Protein AF-0000000084723928 (afdb_homodimer)

Nearest PDB structures (foldseek):
  3dde-assembly1_A  TM=8.587E-01  e=1.104E-07  Shewanella denitrificans OS217
  8va9-assembly1_A  TM=8.381E-01  e=2.617E-06  Chlamydia trachomatis
  9fvs-assembly1_A  TM=7.892E-01  e=8.075E-05  Corynebacterium diphtheriae
  7twa-assembly2_B  TM=6.855E-01  e=6.555E-03  Streptantibioticus cattleyicolor
  7twa-assembly1_A  TM=6.419E-01  e=5.035E-03  Streptantibioticus cattleyicolor

Radius of gyration: 23.44 Å; Cα contacts (8 Å, |Δi|>4): 641; chains: 2; bounding box: 52×69×74 Å

Structure (mmCIF, N/CA/C/O backbone):
data_AF-0000000084723928-model_v1
#
loop_
_entity.id
_entity.type
_entity.pdbx_description
1 polymer 'Long-chain acyl-CoA synthetase'
#
loop_
_atom_site.group_PDB
_atom_site.id
_atom_site.type_symbol
_atom_site.label_atom_id
_atom_site.label_alt_id
_atom_site.label_comp_id
_atom_site.label_asym_id
_atom_site.label_entity_id
_atom_site.label_seq_id
_atom_site.pdbx_PDB_ins_code
_atom_site.Cartn_x
_atom_site.Cartn_y
_atom_site.Cartn_z
_atom_site.occupancy
_atom_site.B_iso_or_equiv
_atom_site.auth_seq_id
_atom_site.auth_comp_id
_atom_site.auth_asym_id
_atom_site.auth_atom_id
_atom_site.pdbx_PDB_model_num
ATOM 1 N N . MET A 1 1 ? -5.152 -26.438 43.125 1 23.28 1 MET A N 1
ATOM 2 C CA . MET A 1 1 ? -4.367 -26.156 41.938 1 23.28 1 MET A CA 1
ATOM 3 C C . MET A 1 1 ? -5.008 -25.047 41.094 1 23.28 1 MET A C 1
ATOM 5 O O . MET A 1 1 ? -6.043 -25.266 40.469 1 23.28 1 MET A O 1
ATOM 9 N N . HIS A 1 2 ? -4.965 -23.75 41.531 1 28.25 2 HIS A N 1
ATOM 10 C CA . HIS A 1 2 ? -5.477 -22.531 40.906 1 28.25 2 HIS A CA 1
ATOM 11 C C . HIS A 1 2 ? -4.809 -22.297 39.531 1 28.25 2 HIS A C 1
ATOM 13 O O . HIS A 1 2 ? -3.598 -22.062 39.469 1 28.25 2 HIS A O 1
ATOM 19 N N . THR A 1 3 ? -5.262 -22.984 38.469 1 28.08 3 THR A N 1
ATOM 20 C CA . THR A 1 3 ? -4.82 -22.75 37.125 1 28.08 3 THR A CA 1
ATOM 21 C C . THR A 1 3 ? -4.875 -21.266 36.781 1 28.08 3 THR A C 1
ATOM 23 O O . THR A 1 3 ? -5.938 -20.641 36.875 1 28.08 3 THR A O 1
ATOM 26 N N . GLN A 1 4 ? -3.865 -20.484 37.125 1 27.03 4 GLN A N 1
ATOM 27 C CA . GLN A 1 4 ? -3.693 -19.109 36.656 1 27.03 4 GLN A CA 1
ATOM 28 C C . GLN A 1 4 ? -3.908 -19 35.156 1 27.03 4 GLN A C 1
ATOM 30 O O . GLN A 1 4 ? -3.105 -19.5 34.375 1 27.03 4 GLN A O 1
ATOM 35 N N . ASN A 1 5 ? -5.105 -19.203 34.719 1 30.7 5 ASN A N 1
ATOM 36 C CA . ASN A 1 5 ? -5.438 -18.844 33.344 1 30.7 5 ASN A CA 1
ATOM 37 C C . ASN A 1 5 ? -4.852 -17.484 32.969 1 30.7 5 ASN A C 1
ATOM 39 O O . ASN A 1 5 ? -5.297 -16.453 33.5 1 30.7 5 ASN A O 1
ATOM 43 N N . GLY A 1 6 ? -3.566 -17.281 33.125 1 30.91 6 GLY A N 1
ATOM 44 C CA . GLY A 1 6 ? -2.986 -16.047 32.594 1 30.91 6 GLY A CA 1
ATOM 45 C C . GLY A 1 6 ? -3.594 -15.609 31.281 1 30.91 6 GLY A C 1
ATOM 46 O O . GLY A 1 6 ? -3.377 -16.25 30.25 1 30.91 6 GLY A O 1
ATOM 47 N N . THR A 1 7 ? -4.777 -15.141 31.281 1 32.22 7 THR A N 1
ATOM 48 C CA . THR A 1 7 ? -5.363 -14.5 30.109 1 32.22 7 THR A CA 1
ATOM 49 C C . THR A 1 7 ? -4.359 -13.57 29.438 1 32.22 7 THR A C 1
ATOM 51 O O . THR A 1 7 ? -3.938 -12.57 30.031 1 32.22 7 THR A O 1
ATOM 54 N N . GLN A 1 8 ? -3.275 -13.93 28.984 1 34.19 8 GLN A N 1
ATOM 55 C CA . GLN A 1 8 ? -2.48 -13.07 28.109 1 34.19 8 GLN A CA 1
ATOM 56 C C . GLN A 1 8 ? -3.367 -12.109 27.328 1 34.19 8 GLN A C 1
ATOM 58 O O . GLN A 1 8 ? -4.172 -12.531 26.5 1 34.19 8 GLN A O 1
ATOM 63 N N . SER A 1 9 ? -3.9 -11.156 27.797 1 38.66 9 SER A N 1
ATOM 64 C CA . SER A 1 9 ? -4.863 -10.156 27.344 1 38.66 9 SER A CA 1
ATOM 65 C C . SER A 1 9 ? -4.496 -9.625 25.953 1 38.66 9 SER A C 1
ATOM 67 O O . SER A 1 9 ? -3.42 -9.055 25.781 1 38.66 9 SER A O 1
ATOM 69 N N . ARG A 1 10 ? -4.574 -10.352 24.891 1 48.06 10 ARG A N 1
ATOM 70 C CA . ARG A 1 10 ? -4.496 -9.867 23.516 1 48.06 10 ARG A CA 1
ATOM 71 C C . ARG A 1 10 ? -4.828 -8.383 23.422 1 48.06 10 ARG A C 1
ATOM 73 O O . ARG A 1 10 ? -5.852 -7.941 23.953 1 48.06 10 ARG A O 1
ATOM 80 N N . MET A 1 11 ? -3.818 -7.523 23.281 1 60.09 11 MET A N 1
ATOM 81 C CA . MET A 1 11 ? -4.012 -6.082 23.172 1 60.09 11 MET A CA 1
ATOM 82 C C . MET A 1 11 ? -5.328 -5.766 22.469 1 60.09 11 MET A C 1
ATOM 84 O O . MET A 1 11 ? -5.688 -6.422 21.484 1 60.09 11 MET A O 1
ATOM 88 N N . ASP A 1 12 ? -6.195 -5.012 23.062 1 87.06 12 ASP A N 1
ATOM 89 C CA . ASP A 1 12 ? -7.352 -4.301 22.516 1 87.06 12 ASP A CA 1
ATOM 90 C C . ASP A 1 12 ? -7.023 -3.652 21.188 1 87.06 12 ASP A C 1
ATOM 92 O O . ASP A 1 12 ? -6.004 -2.973 21.047 1 87.06 12 ASP A O 1
ATOM 96 N N . TRP A 1 13 ? -7.609 -4.199 20.109 1 94.25 13 TRP A N 1
ATOM 97 C CA . TRP A 1 13 ? -7.297 -3.736 18.766 1 94.25 13 TRP A CA 1
ATOM 98 C C . TRP A 1 13 ? -7.355 -2.215 18.688 1 94.25 13 TRP A C 1
ATOM 100 O O . TRP A 1 13 ? -6.605 -1.597 17.922 1 94.25 13 TRP A O 1
ATOM 110 N N . MET A 1 14 ? -8.109 -1.539 19.531 1 95.56 14 MET A N 1
ATOM 111 C CA . MET A 1 14 ? -8.164 -0.08 19.578 1 95.56 14 MET A CA 1
ATOM 112 C C . MET A 1 14 ? -6.871 0.497 20.141 1 95.56 14 MET A C 1
ATOM 114 O O . MET A 1 14 ? -6.426 1.563 19.703 1 95.56 14 MET A O 1
ATOM 118 N N . GLU A 1 15 ? -6.348 -0.187 21.094 1 96.44 15 GLU A N 1
ATOM 119 C CA . GLU A 1 15 ? -5.062 0.253 21.625 1 96.44 15 GLU A CA 1
ATOM 120 C C . GLU A 1 15 ? -3.973 0.186 20.562 1 96.44 15 GLU A C 1
ATOM 122 O O . GLU A 1 15 ? -3.107 1.062 20.484 1 96.44 15 GLU A O 1
ATOM 127 N N . THR A 1 16 ? -4.012 -0.882 19.797 1 96.81 16 THR A N 1
ATOM 128 C CA . THR A 1 16 ? -3.057 -1.017 18.703 1 96.81 16 THR A CA 1
ATOM 129 C C . THR A 1 16 ? -3.252 0.094 17.672 1 96.81 16 THR A C 1
ATOM 131 O O . THR A 1 16 ? -2.277 0.651 17.172 1 96.81 16 THR A O 1
ATOM 134 N N . LEU A 1 17 ? -4.477 0.4 17.359 1 97.56 17 LEU A N 1
ATOM 135 C CA . LEU A 1 17 ? -4.777 1.474 16.422 1 97.56 17 LEU A CA 1
ATOM 136 C C . LEU A 1 17 ? -4.273 2.814 16.953 1 97.56 17 LEU A C 1
ATOM 138 O O . LEU A 1 17 ? -3.65 3.58 16.203 1 97.56 17 LEU A O 1
ATOM 142 N N . GLU A 1 18 ? -4.543 3.084 18.203 1 96.88 18 GLU A N 1
ATOM 143 C CA . GLU A 1 18 ? -4.059 4.312 18.812 1 96.88 18 GLU A CA 1
ATOM 144 C C . GLU A 1 18 ? -2.535 4.371 18.812 1 96.88 18 GLU A C 1
ATOM 146 O O . GLU A 1 18 ? -1.95 5.441 18.625 1 96.88 18 GLU A O 1
ATOM 151 N N . HIS A 1 19 ? -1.938 3.26 19.031 1 97.56 19 HIS A N 1
ATOM 152 C CA . HIS A 1 19 ? -0.482 3.178 18.984 1 97.56 19 HIS A CA 1
ATOM 153 C C . HIS A 1 19 ? 0.034 3.559 17.594 1 97.56 19 HIS A C 1
ATOM 155 O O . HIS A 1 19 ? 1.042 4.258 17.469 1 97.56 19 HIS A O 1
ATOM 161 N N . GLU A 1 20 ? -0.611 3.104 16.531 1 98 20 GLU A N 1
ATOM 162 C CA . GLU A 1 20 ? -0.21 3.486 15.172 1 98 20 GLU A CA 1
ATOM 163 C C . GLU A 1 20 ? -0.28 5 14.984 1 98 20 GLU A C 1
ATOM 165 O O . GLU A 1 20 ? 0.618 5.598 14.391 1 98 20 GLU A O 1
ATOM 170 N N . ALA A 1 21 ? -1.311 5.629 15.508 1 97.88 21 ALA A N 1
ATOM 171 C CA . ALA A 1 21 ? -1.493 7.07 15.383 1 97.88 21 ALA A CA 1
ATOM 172 C C . ALA A 1 21 ? -0.419 7.832 16.156 1 97.88 21 ALA A C 1
ATOM 174 O O . ALA A 1 21 ? 0.193 8.766 15.633 1 97.88 21 ALA A O 1
ATOM 175 N N . ARG A 1 22 ? -0.174 7.398 17.375 1 98.12 22 ARG A N 1
ATOM 176 C CA . ARG A 1 22 ? 0.856 8.031 18.188 1 98.12 22 ARG A CA 1
ATOM 177 C C . ARG A 1 22 ? 2.234 7.867 17.562 1 98.12 22 ARG A C 1
ATOM 179 O O . ARG A 1 22 ? 3.045 8.797 17.578 1 98.12 22 ARG A O 1
ATOM 186 N N . THR A 1 23 ? 2.459 6.711 17.031 1 98.25 23 THR A N 1
ATOM 187 C CA . THR A 1 23 ? 3.746 6.426 16.406 1 98.25 23 THR A CA 1
ATOM 188 C C . THR A 1 23 ? 3.957 7.309 15.188 1 98.25 23 THR A C 1
ATOM 190 O O . THR A 1 23 ? 5.074 7.758 14.922 1 98.25 23 THR A O 1
ATOM 193 N N . LEU A 1 24 ? 2.928 7.559 14.398 1 98.44 24 LEU A N 1
ATOM 194 C CA . LEU A 1 24 ? 3.045 8.477 13.266 1 98.44 24 LEU A CA 1
ATOM 195 C C . LEU A 1 24 ? 3.52 9.852 13.734 1 98.44 24 LEU A C 1
ATOM 197 O O . LEU A 1 24 ? 4.453 10.422 13.164 1 98.44 24 LEU A O 1
ATOM 201 N N . VAL A 1 25 ? 2.879 10.359 14.773 1 98.12 25 VAL A N 1
ATOM 202 C CA . VAL A 1 25 ? 3.244 11.664 15.32 1 98.12 25 VAL A CA 1
ATOM 203 C C . VAL A 1 25 ? 4.703 11.648 15.766 1 98.12 25 VAL A C 1
ATOM 205 O O . VAL A 1 25 ? 5.473 12.547 15.414 1 98.12 25 VAL A O 1
ATOM 208 N N . GLU A 1 26 ? 5.102 10.602 16.438 1 98 26 GLU A N 1
ATOM 209 C CA . GLU A 1 26 ? 6.465 10.477 16.953 1 98 26 GLU A CA 1
ATOM 210 C C . GLU A 1 26 ? 7.477 10.391 15.812 1 98 26 GLU A C 1
ATOM 212 O O . GLU A 1 26 ? 8.539 11.016 15.867 1 98 26 GLU A O 1
ATOM 217 N N . ASP A 1 27 ? 7.168 9.617 14.82 1 97.06 27 ASP A N 1
ATOM 218 C CA . ASP A 1 27 ? 8.047 9.477 13.664 1 97.06 27 ASP A CA 1
ATOM 219 C C . ASP A 1 27 ? 8.234 10.82 12.953 1 97.06 27 ASP A C 1
ATOM 221 O O . ASP A 1 27 ? 9.344 11.148 12.531 1 97.06 27 ASP A O 1
ATOM 225 N N . LEU A 1 28 ? 7.195 11.578 12.797 1 97.75 28 LEU A N 1
ATOM 226 C CA . LEU A 1 28 ? 7.254 12.867 12.109 1 97.75 28 LEU A CA 1
ATOM 227 C C . LEU A 1 28 ? 8.031 13.891 12.938 1 97.75 28 LEU A C 1
ATOM 229 O O . LEU A 1 28 ? 8.719 14.742 12.383 1 97.75 28 LEU A O 1
ATOM 233 N N . GLU A 1 29 ? 7.984 13.797 14.227 1 97.25 29 GLU A N 1
ATOM 234 C CA . GLU A 1 29 ? 8.664 14.727 15.117 1 97.25 29 GLU A CA 1
ATOM 235 C C . GLU A 1 29 ? 10.18 14.594 15.016 1 97.25 29 GLU A C 1
ATOM 237 O O . GLU A 1 29 ? 10.914 15.539 15.297 1 97.25 29 GLU A O 1
ATOM 242 N N . VAL A 1 30 ? 10.625 13.422 14.578 1 95.5 30 VAL A N 1
ATOM 243 C CA . VAL A 1 30 ? 12.07 13.234 14.484 1 95.5 30 VAL A CA 1
ATOM 244 C C . VAL A 1 30 ? 12.5 13.234 13.023 1 95.5 30 VAL A C 1
ATOM 246 O O . VAL A 1 30 ? 13.688 13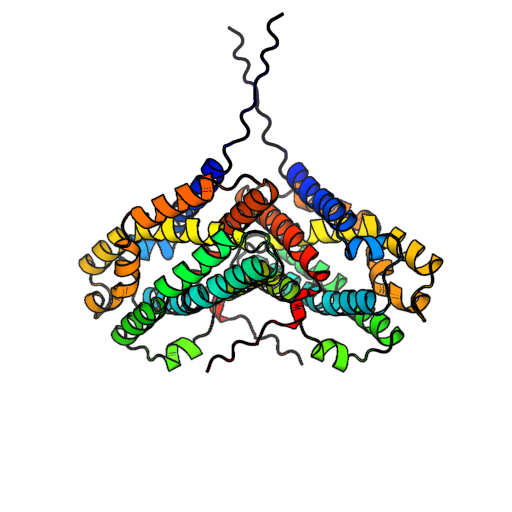.117 12.719 1 95.5 30 VAL A O 1
ATOM 249 N N . HIS A 1 31 ? 11.594 13.297 12.133 1 95.38 31 HIS A N 1
ATOM 250 C CA . HIS A 1 31 ? 11.914 13.383 10.711 1 95.38 31 HIS A CA 1
ATOM 251 C C . HIS A 1 31 ? 12.562 14.719 10.359 1 95.38 31 HIS A C 1
ATOM 253 O O . HIS A 1 31 ? 12.047 15.773 10.75 1 95.38 31 HIS A O 1
ATOM 259 N N . PRO A 1 32 ? 13.594 14.742 9.602 1 93.25 32 PRO A N 1
ATOM 260 C CA . PRO A 1 32 ? 14.391 15.953 9.406 1 93.25 32 PRO A CA 1
ATOM 261 C C . PRO A 1 32 ? 13.594 17.094 8.781 1 93.25 32 PRO A C 1
ATOM 263 O O . PRO A 1 32 ? 13.773 18.266 9.156 1 93.25 32 PRO A O 1
ATOM 266 N N . THR A 1 33 ? 12.688 16.844 7.93 1 94.12 33 THR A N 1
ATOM 267 C CA . THR A 1 33 ? 11.93 17.891 7.254 1 94.12 33 THR A CA 1
ATOM 268 C C . THR A 1 33 ? 10.594 18.109 7.941 1 94.12 33 THR A C 1
ATOM 270 O O . THR A 1 33 ? 10.188 19.266 8.164 1 94.12 33 THR A O 1
ATOM 273 N N . ALA A 1 34 ? 9.969 17.047 8.391 1 96.62 34 ALA A N 1
ATOM 274 C CA . ALA A 1 34 ? 8.641 17.156 8.984 1 96.62 34 ALA A CA 1
ATOM 275 C C . ALA A 1 34 ? 8.695 17.922 10.305 1 96.62 34 ALA A C 1
ATOM 277 O O . ALA A 1 34 ? 7.789 18.688 10.625 1 96.62 34 ALA A O 1
ATOM 278 N N . ARG A 1 35 ? 9.75 17.672 10.992 1 97.12 35 ARG A N 1
ATOM 279 C CA . ARG A 1 35 ? 9.875 18.328 12.297 1 97.12 35 ARG A CA 1
ATOM 280 C C . ARG A 1 35 ? 9.891 19.844 12.141 1 97.12 35 ARG A C 1
ATOM 282 O O . ARG A 1 35 ? 9.398 20.562 13.008 1 97.12 35 ARG A O 1
ATOM 289 N N . ARG A 1 36 ? 10.391 20.375 11 1 97.44 36 ARG A N 1
ATOM 290 C CA . ARG A 1 36 ? 10.477 21.812 10.75 1 97.44 36 ARG A CA 1
ATOM 291 C C . ARG A 1 36 ? 9.094 22.406 10.492 1 97.44 36 ARG A C 1
ATOM 293 O O . ARG A 1 36 ? 8.852 23.578 10.781 1 97.44 36 ARG A O 1
ATOM 300 N N . LEU A 1 37 ? 8.219 21.578 9.961 1 97.56 37 LEU A N 1
ATOM 301 C CA . LEU A 1 37 ? 6.832 22.016 9.859 1 97.56 37 LEU A CA 1
ATOM 302 C C . LEU A 1 37 ? 6.211 22.188 11.242 1 97.56 37 LEU A C 1
ATOM 304 O O . LEU A 1 37 ? 5.543 23.188 11.5 1 97.56 37 LEU A O 1
ATOM 308 N N . PHE A 1 38 ? 6.52 21.312 12.156 1 96.94 38 PHE A N 1
ATOM 309 C CA . PHE A 1 38 ? 5.93 21.312 13.492 1 96.94 38 PHE A CA 1
ATOM 310 C C . PHE A 1 38 ? 6.508 22.438 14.344 1 96.94 38 PHE A C 1
ATOM 312 O O . PHE A 1 38 ? 5.793 23.047 15.133 1 96.94 38 PHE A O 1
ATOM 319 N N . ASP A 1 39 ? 7.711 22.672 14.086 1 96.81 39 ASP A N 1
ATOM 320 C CA . ASP A 1 39 ? 8.32 23.672 14.969 1 96.81 39 ASP A CA 1
ATOM 321 C C . ASP A 1 39 ? 8.352 25.047 14.312 1 96.81 39 ASP A C 1
ATOM 323 O O . ASP A 1 39 ? 8.906 26 14.883 1 96.81 39 ASP A O 1
ATOM 327 N N . GLY A 1 40 ? 7.82 25.156 13.102 1 97.5 40 GLY A N 1
ATOM 328 C CA . GLY A 1 40 ? 7.625 26.438 12.469 1 97.5 40 GLY A CA 1
ATOM 329 C C . GLY A 1 40 ? 8.852 26.922 11.711 1 97.5 40 GLY A C 1
ATOM 330 O O . GLY A 1 40 ? 8.859 28.031 11.18 1 97.5 40 GLY A O 1
ATOM 331 N N . SER A 1 41 ? 9.898 26.125 11.609 1 97.88 41 SER A N 1
ATOM 332 C CA . SER A 1 41 ? 11.148 26.562 11 1 97.88 41 SER A CA 1
ATOM 333 C C . SER A 1 41 ? 11.234 26.109 9.539 1 97.88 41 SER A C 1
ATOM 335 O O . SER A 1 41 ? 12.258 26.312 8.883 1 97.88 41 SER A O 1
ATOM 337 N N . ILE A 1 42 ? 10.219 25.469 8.992 1 97.69 42 ILE A N 1
ATOM 338 C CA . ILE A 1 42 ? 10.234 24.969 7.625 1 97.69 42 ILE A CA 1
ATOM 339 C C . ILE A 1 42 ? 10.398 26.141 6.652 1 97.69 42 ILE A C 1
ATOM 341 O O . ILE A 1 42 ? 9.836 27.219 6.859 1 97.69 42 ILE A O 1
ATOM 345 N N . ASP A 1 43 ? 11.219 25.953 5.59 1 96.94 43 ASP A N 1
ATOM 346 C CA . ASP A 1 43 ? 11.422 27 4.594 1 96.94 43 ASP A CA 1
ATOM 347 C C . ASP A 1 43 ? 10.281 27.016 3.576 1 96.94 43 ASP A C 1
ATOM 349 O O . ASP A 1 43 ? 9.484 26.062 3.514 1 96.94 43 ASP A O 1
ATOM 353 N N . ALA A 1 44 ? 10.195 28.031 2.785 1 97.5 44 ALA A N 1
ATOM 354 C CA . ALA A 1 44 ? 9.086 28.25 1.861 1 97.5 44 ALA A CA 1
ATOM 355 C C . ALA A 1 44 ? 8.992 27.141 0.832 1 97.5 44 ALA A C 1
ATOM 357 O O . ALA A 1 44 ? 7.891 26.672 0.513 1 97.5 44 ALA A O 1
ATOM 358 N N . ALA A 1 45 ? 10.078 26.703 0.323 1 96.25 45 ALA A N 1
ATOM 359 C CA . ALA A 1 45 ? 10.086 25.672 -0.72 1 96.25 45 ALA A CA 1
ATOM 360 C C . ALA A 1 45 ? 9.555 24.344 -0.188 1 96.25 45 ALA A C 1
ATOM 362 O O . ALA A 1 45 ? 8.727 23.703 -0.829 1 96.25 45 ALA A O 1
ATOM 363 N N . SER A 1 46 ? 10.031 23.953 0.978 1 96.62 46 SER A N 1
ATOM 364 C CA . SER A 1 46 ? 9.594 22.703 1.58 1 96.62 46 SER A CA 1
ATOM 365 C C . SER A 1 46 ? 8.125 22.75 1.978 1 96.62 46 SER A C 1
ATOM 367 O O . SER A 1 46 ? 7.398 21.766 1.83 1 96.62 46 SER A O 1
ATOM 369 N N . TYR A 1 47 ? 7.684 23.906 2.518 1 97.94 47 TYR A N 1
ATOM 370 C CA . TYR A 1 47 ? 6.285 24.078 2.893 1 97.94 47 TYR A CA 1
ATOM 371 C C . TYR A 1 47 ? 5.379 23.969 1.672 1 97.94 47 TYR A C 1
ATOM 373 O O . TYR A 1 47 ? 4.352 23.281 1.711 1 97.94 47 TYR A O 1
ATOM 381 N N . THR A 1 48 ? 5.828 24.609 0.606 1 97.75 48 THR A N 1
ATOM 382 C CA . THR A 1 48 ? 5.066 24.562 -0.637 1 97.75 48 THR A CA 1
ATOM 383 C C . THR A 1 48 ? 4.992 23.141 -1.167 1 97.75 48 THR A C 1
ATOM 385 O O . THR A 1 48 ? 3.928 22.672 -1.583 1 97.75 48 THR A O 1
ATOM 388 N N . ARG A 1 49 ? 6.043 22.406 -1.139 1 96.94 49 ARG A N 1
ATOM 389 C CA . ARG A 1 49 ? 6.055 21.016 -1.586 1 96.94 49 ARG A CA 1
ATOM 390 C C . ARG A 1 49 ? 5.094 20.172 -0.76 1 96.94 49 ARG A C 1
ATOM 392 O O . ARG A 1 49 ? 4.383 19.328 -1.304 1 96.94 49 ARG A O 1
ATOM 399 N N . TYR A 1 50 ? 5.113 20.422 0.539 1 97.81 50 TYR A N 1
ATOM 400 C CA . TYR A 1 50 ? 4.188 19.703 1.411 1 97.81 50 TYR A CA 1
ATOM 401 C C . TYR A 1 50 ? 2.742 19.984 1.012 1 97.81 50 TYR A C 1
ATOM 403 O O . TYR A 1 50 ? 1.943 19.062 0.866 1 97.81 50 TYR A O 1
ATOM 411 N N . LEU A 1 51 ? 2.418 21.219 0.82 1 98.31 51 LEU A N 1
ATOM 412 C CA . LEU A 1 51 ? 1.051 21.594 0.475 1 98.31 51 LEU A CA 1
ATOM 413 C C . LEU A 1 51 ? 0.648 21 -0.869 1 98.31 51 LEU A C 1
ATOM 415 O O . LEU A 1 51 ? -0.491 20.547 -1.042 1 98.31 51 LEU A O 1
ATOM 419 N N . VAL A 1 52 ? 1.563 21.016 -1.822 1 98.25 52 VAL A N 1
ATOM 420 C CA . VAL A 1 52 ? 1.286 20.453 -3.143 1 98.25 52 VAL A CA 1
ATOM 421 C C . VAL A 1 52 ? 0.953 18.969 -3.021 1 98.25 52 VAL A C 1
ATOM 423 O O . VAL A 1 52 ? -0.048 18.516 -3.572 1 98.25 52 VAL A O 1
ATOM 426 N N . GLN A 1 53 ? 1.743 18.234 -2.303 1 98.12 53 GLN A N 1
ATOM 427 C CA . GLN A 1 53 ? 1.503 16.797 -2.16 1 98.12 53 GLN A CA 1
ATOM 428 C C . GLN A 1 53 ? 0.255 16.531 -1.324 1 98.12 53 GLN A C 1
ATOM 430 O O . GLN A 1 53 ? -0.49 15.594 -1.597 1 98.12 53 GLN A O 1
ATOM 435 N N . ALA A 1 54 ? 0.019 17.391 -0.283 1 98.19 54 ALA A N 1
ATOM 436 C CA . ALA A 1 54 ? -1.216 17.281 0.489 1 98.19 54 ALA A CA 1
ATOM 437 C C . ALA A 1 54 ? -2.439 17.453 -0.406 1 98.19 54 ALA A C 1
ATOM 439 O O . ALA A 1 54 ? -3.418 16.719 -0.283 1 98.19 54 ALA A O 1
ATOM 440 N N . TYR A 1 55 ? -2.359 18.422 -1.312 1 98.38 55 TYR A N 1
ATOM 441 C CA . TYR A 1 55 ? -3.453 18.594 -2.262 1 98.38 55 TYR A CA 1
ATOM 442 C C . TYR A 1 55 ? -3.721 17.312 -3.033 1 98.38 55 TYR A C 1
ATOM 444 O O . TYR A 1 55 ? -4.871 16.891 -3.17 1 98.38 55 TYR A O 1
ATOM 452 N N . HIS A 1 56 ? -2.695 16.688 -3.488 1 98.12 56 HIS A N 1
ATOM 453 C CA . HIS A 1 56 ? -2.812 15.531 -4.383 1 98.12 56 HIS A CA 1
ATOM 454 C C . HIS A 1 56 ? -3.398 14.328 -3.656 1 98.12 56 HIS A C 1
ATOM 456 O O . HIS A 1 56 ? -4.102 13.516 -4.262 1 98.12 56 HIS A O 1
ATOM 462 N N . TYR A 1 57 ? -3.176 14.164 -2.363 1 97.81 57 TYR A N 1
ATOM 463 C CA . TYR A 1 57 ? -3.801 12.992 -1.752 1 97.81 57 TYR A CA 1
ATOM 464 C C . TYR A 1 57 ? -5.141 13.359 -1.121 1 97.81 57 TYR A C 1
ATOM 466 O O . TYR A 1 57 ? -6.07 12.555 -1.113 1 97.81 57 TYR A O 1
ATOM 474 N N . VAL A 1 58 ? -5.332 14.656 -0.639 1 98 58 VAL A N 1
ATOM 475 C CA . VAL A 1 58 ? -6.555 15.07 0.046 1 98 58 VAL A CA 1
ATOM 476 C C . VAL A 1 58 ? -7.719 15.07 -0.939 1 98 58 VAL A C 1
ATOM 478 O O . VAL A 1 58 ? -8.844 14.727 -0.578 1 98 58 VAL A O 1
ATOM 481 N N . ARG A 1 59 ? -7.484 15.383 -2.15 1 97.44 59 ARG A N 1
ATOM 482 C CA . ARG A 1 59 ? -8.562 15.484 -3.129 1 97.44 59 ARG A CA 1
ATOM 483 C C . ARG A 1 59 ? -9.203 14.117 -3.377 1 97.44 59 ARG A C 1
ATOM 485 O O . ARG A 1 59 ? -10.273 14.031 -3.99 1 97.44 59 ARG A O 1
ATOM 492 N N . TRP A 1 60 ? -8.578 13.094 -2.924 1 97.88 60 TRP A N 1
ATOM 493 C CA . TRP A 1 60 ? -9.102 11.742 -3.139 1 97.88 60 TRP A CA 1
ATOM 494 C C . TRP A 1 60 ? -10 11.312 -1.983 1 97.88 60 TRP A C 1
ATOM 496 O O . TRP A 1 60 ? -10.695 10.305 -2.076 1 97.88 60 TRP A O 1
ATOM 506 N N . THR A 1 61 ? -10.062 12.07 -0.864 1 97.31 61 THR A N 1
ATOM 507 C CA . THR A 1 61 ? -10.859 11.68 0.299 1 97.31 61 THR A CA 1
ATOM 508 C C . THR A 1 61 ? -12.32 11.477 -0.085 1 97.31 61 THR A C 1
ATOM 510 O O . THR A 1 61 ? -12.898 10.43 0.187 1 97.31 61 THR A O 1
ATOM 513 N N . THR A 1 62 ? -12.875 12.438 -0.769 1 97.31 62 THR A N 1
ATOM 514 C CA . THR A 1 62 ? -14.289 12.375 -1.128 1 97.31 62 THR A CA 1
ATOM 515 C C . THR A 1 62 ? -14.555 11.195 -2.064 1 97.31 62 THR A C 1
ATOM 517 O O . THR A 1 62 ? -15.398 10.352 -1.778 1 97.31 62 THR A O 1
ATOM 520 N N . PRO A 1 63 ? -13.828 11.031 -3.184 1 97.75 63 PRO A N 1
ATOM 521 C CA . PRO A 1 63 ? -14.062 9.883 -4.062 1 97.75 63 PRO A CA 1
ATOM 522 C C . PRO A 1 63 ? -13.898 8.547 -3.346 1 97.75 63 PRO A C 1
ATOM 524 O O . PRO A 1 63 ? -14.656 7.605 -3.6 1 97.75 63 PRO A O 1
ATOM 527 N N . LEU A 1 64 ? -12.938 8.406 -2.486 1 98.12 64 LEU A N 1
ATOM 528 C CA . LEU A 1 64 ? -12.68 7.148 -1.799 1 98.12 64 LEU A CA 1
ATOM 529 C C . LEU A 1 64 ? -13.82 6.809 -0.842 1 98.12 64 LEU A C 1
ATOM 531 O O . LEU A 1 64 ? -14.258 5.656 -0.772 1 98.12 64 LEU A O 1
ATOM 535 N N . LEU A 1 65 ? -14.281 7.824 -0.079 1 97.88 65 LEU A N 1
ATOM 536 C CA . LEU A 1 65 ? -15.422 7.625 0.812 1 97.88 65 LEU A CA 1
ATOM 537 C C . LEU A 1 65 ? -16.672 7.227 0.025 1 97.88 65 LEU A C 1
ATOM 539 O O . LEU A 1 65 ? -17.391 6.316 0.426 1 97.88 65 LEU A O 1
ATOM 543 N N . MET A 1 66 ? -16.859 7.891 -1.09 1 98.12 66 MET A N 1
ATOM 544 C CA . MET A 1 66 ? -18.031 7.598 -1.929 1 98.12 66 MET A CA 1
ATOM 545 C C . MET A 1 66 ? -17.953 6.184 -2.488 1 98.12 66 MET A C 1
ATOM 547 O O . MET A 1 66 ? -18.922 5.43 -2.418 1 98.12 66 MET A O 1
ATOM 551 N N . GLU A 1 67 ? -16.828 5.824 -3.023 1 97.25 67 GLU A N 1
ATOM 552 C CA . GLU A 1 67 ? -16.656 4.492 -3.596 1 97.25 67 GLU A CA 1
ATOM 553 C C . GLU A 1 67 ? -16.844 3.406 -2.541 1 97.25 67 GLU A C 1
ATOM 555 O O . GLU A 1 67 ? -17.531 2.414 -2.783 1 97.25 67 GLU A O 1
ATOM 560 N N . SER A 1 68 ? -16.234 3.562 -1.401 1 97.75 68 SER A N 1
ATOM 561 C CA . SER A 1 68 ? -16.359 2.6 -0.313 1 97.75 68 SER A CA 1
ATOM 562 C C . SER A 1 68 ? -17.812 2.486 0.167 1 97.75 68 SER A C 1
ATOM 564 O O . SER A 1 68 ? -18.328 1.381 0.333 1 97.75 68 SER A O 1
ATOM 566 N N . GLY A 1 69 ? -18.406 3.672 0.373 1 97.69 69 GLY A N 1
ATOM 567 C CA . GLY A 1 69 ? -19.781 3.684 0.846 1 97.69 69 GLY A CA 1
ATOM 568 C C . GLY A 1 69 ? -20.75 3.02 -0.115 1 97.69 69 GLY A C 1
ATOM 569 O O . GLY A 1 69 ? -21.578 2.205 0.294 1 97.69 69 GLY A O 1
ATOM 570 N N . GLU A 1 70 ? -20.625 3.361 -1.375 1 97.44 70 GLU A N 1
ATOM 571 C CA . GLU A 1 70 ? -21.5 2.793 -2.395 1 97.44 70 GLU A CA 1
ATOM 572 C C . GLU A 1 70 ? -21.344 1.28 -2.486 1 97.44 70 GLU A C 1
ATOM 574 O O . GLU A 1 70 ? -22.312 0.549 -2.648 1 97.44 70 GLU A O 1
ATOM 579 N N . ARG A 1 71 ? -20.156 0.831 -2.418 1 96 71 ARG A N 1
ATOM 580 C CA . ARG A 1 71 ? -19.922 -0.607 -2.484 1 96 71 ARG A CA 1
ATOM 581 C C . ARG A 1 71 ? -20.547 -1.323 -1.292 1 96 71 ARG A C 1
ATOM 583 O O . ARG A 1 71 ? -21.141 -2.387 -1.447 1 96 71 ARG A O 1
ATOM 590 N N . MET A 1 72 ? -20.375 -0.761 -0.119 1 96.88 72 MET A N 1
ATOM 591 C CA . MET A 1 72 ? -20.953 -1.368 1.079 1 96.88 72 MET A CA 1
ATOM 592 C C . MET A 1 72 ? -22.469 -1.462 0.966 1 96.88 72 MET A C 1
ATOM 594 O O . MET A 1 72 ? -23.062 -2.479 1.332 1 96.88 72 MET A O 1
ATOM 598 N N . LYS A 1 73 ? -23.047 -0.443 0.395 1 96.44 73 LYS A N 1
ATOM 599 C CA . LYS A 1 73 ? -24.5 -0.445 0.198 1 96.44 73 LYS A CA 1
ATOM 600 C C . LYS A 1 73 ? -24.906 -1.47 -0.856 1 96.44 73 LYS A C 1
ATOM 602 O O . LYS A 1 73 ? -25.844 -2.244 -0.645 1 96.44 73 LYS A O 1
ATOM 607 N N . ARG A 1 74 ? -24.203 -1.499 -1.899 1 95.38 74 ARG A N 1
ATOM 608 C CA . ARG A 1 74 ? -24.516 -2.391 -3.01 1 95.38 74 ARG A CA 1
ATOM 609 C C . ARG A 1 74 ? -24.391 -3.852 -2.594 1 95.38 74 ARG A C 1
ATOM 611 O O . ARG A 1 74 ? -25.203 -4.688 -2.975 1 95.38 74 ARG A O 1
ATOM 618 N N . THR A 1 75 ? -23.391 -4.176 -1.822 1 93.06 75 THR A N 1
ATOM 619 C CA . THR A 1 75 ? -23.141 -5.559 -1.438 1 93.06 75 THR A CA 1
ATOM 620 C C . THR A 1 75 ? -23.953 -5.945 -0.214 1 93.06 75 THR A C 1
ATOM 622 O O . THR A 1 75 ? -24.062 -7.125 0.128 1 93.06 75 THR A O 1
ATOM 625 N N . GLY A 1 76 ? -24.469 -5.031 0.561 1 91 76 GLY A N 1
ATOM 626 C CA . GLY A 1 76 ? -25.297 -5.281 1.732 1 91 76 GLY A CA 1
ATOM 627 C C . GLY A 1 76 ? -24.484 -5.633 2.967 1 91 76 GLY A C 1
ATOM 628 O O . GLY A 1 76 ? -25.047 -6.043 3.986 1 91 76 GLY A O 1
ATOM 629 N N . SER A 1 77 ? -23.234 -5.574 3.031 1 86.56 77 SER A N 1
ATOM 630 C CA . SER A 1 77 ? -22.375 -5.988 4.129 1 86.56 77 SER A CA 1
ATOM 631 C C . SER A 1 77 ? -22.406 -4.969 5.266 1 86.56 77 SER A C 1
ATOM 633 O O . SER A 1 77 ? -22.375 -5.34 6.441 1 86.56 77 SER A O 1
ATOM 635 N N . HIS A 1 78 ? -22.562 -3.721 5.047 1 91.69 78 HIS A N 1
ATOM 636 C CA . HIS A 1 78 ? -22.531 -2.604 5.984 1 91.69 78 HIS A CA 1
ATOM 637 C C . HIS A 1 78 ? -23.328 -1.414 5.445 1 91.69 78 HIS A C 1
ATOM 639 O O . HIS A 1 78 ? -22.781 -0.318 5.301 1 91.69 78 HIS A O 1
ATOM 645 N N . THR A 1 79 ? -24.562 -1.627 5.395 1 94.38 79 THR A N 1
ATOM 646 C CA . THR A 1 79 ? -25.375 -0.61 4.734 1 94.38 79 THR A CA 1
ATOM 647 C C . THR A 1 79 ? -25.375 0.688 5.539 1 94.38 79 THR A C 1
ATOM 649 O O . THR A 1 79 ? -25.203 1.772 4.973 1 94.38 79 THR A O 1
ATOM 652 N N . ALA A 1 80 ? -25.5 0.626 6.824 1 94.12 80 ALA A N 1
ATOM 653 C CA . ALA A 1 80 ? -25.516 1.82 7.664 1 94.12 80 ALA A CA 1
ATOM 654 C C . ALA A 1 80 ? -24.172 2.543 7.629 1 94.12 80 ALA A C 1
ATOM 656 O O . ALA A 1 80 ? -24.125 3.773 7.566 1 94.12 80 ALA A O 1
ATOM 657 N N . LEU A 1 81 ? -23.156 1.775 7.625 1 95.31 81 LEU A N 1
ATOM 658 C CA . LEU A 1 81 ? -21.828 2.369 7.539 1 95.31 81 LEU A CA 1
ATOM 659 C C . LEU A 1 81 ? -21.594 2.982 6.16 1 95.31 81 LEU A C 1
ATOM 661 O O . LEU A 1 81 ? -20.906 4 6.039 1 95.31 81 LEU A O 1
ATOM 665 N N . GLY A 1 82 ? -22.094 2.279 5.168 1 97.12 82 GLY A N 1
ATOM 666 C CA . GLY A 1 82 ? -22.031 2.869 3.84 1 97.12 82 GLY A CA 1
ATOM 667 C C . GLY A 1 82 ? -22.656 4.246 3.768 1 97.12 82 GLY A C 1
ATOM 668 O O . GLY A 1 82 ? -22.094 5.168 3.178 1 97.12 82 GLY A O 1
ATOM 669 N N . GLU A 1 83 ? -23.766 4.414 4.406 1 96.75 83 GLU A N 1
ATOM 670 C CA . GLU A 1 83 ? -24.438 5.707 4.453 1 96.75 83 GLU A CA 1
ATOM 671 C C . GLU A 1 83 ? -23.594 6.734 5.207 1 96.75 83 GLU A C 1
ATOM 673 O O . GLU A 1 83 ? -23.516 7.898 4.805 1 96.75 83 GLU A O 1
ATOM 678 N N . LEU A 1 84 ? -23.047 6.305 6.285 1 95.06 84 LEU A N 1
ATOM 679 C CA . LEU A 1 84 ? -22.188 7.191 7.055 1 95.06 84 LEU A CA 1
ATOM 680 C C . LEU A 1 84 ? -21 7.656 6.215 1 95.06 84 LEU A C 1
ATOM 682 O O . LEU A 1 84 ? -20.609 8.828 6.277 1 95.06 84 LEU A O 1
ATOM 686 N N . PHE A 1 85 ? -20.391 6.734 5.398 1 97 85 PHE A N 1
ATOM 687 C CA . PHE A 1 85 ? -19.297 7.094 4.504 1 97 85 PHE A CA 1
ATOM 688 C C . PHE A 1 85 ? -19.734 8.156 3.506 1 97 85 PHE A C 1
ATOM 690 O O . PHE A 1 85 ? -19.016 9.117 3.252 1 97 85 PHE A O 1
ATOM 697 N N . LEU A 1 86 ? -20.906 7.992 2.971 1 97.5 86 LEU A N 1
ATOM 698 C CA . LEU A 1 86 ? -21.422 8.945 1.996 1 97.5 86 LEU A CA 1
ATOM 699 C C . LEU A 1 86 ? -21.672 10.305 2.645 1 97.5 86 LEU A C 1
ATOM 701 O O . LEU A 1 86 ? -21.406 11.344 2.039 1 97.5 86 LEU A O 1
ATOM 705 N N . HIS A 1 87 ? -22.156 10.328 3.863 1 96.12 87 HIS A N 1
ATOM 706 C CA . HIS A 1 87 ? -22.328 11.57 4.605 1 96.12 87 HIS A CA 1
ATOM 707 C C . HIS A 1 87 ? -21 12.258 4.855 1 96.12 87 HIS A C 1
ATOM 709 O O . HIS A 1 87 ? -20.875 13.469 4.684 1 96.12 87 HIS A O 1
ATOM 715 N N . LYS A 1 88 ? -20.031 11.469 5.262 1 94.75 88 LYS A N 1
ATOM 716 C CA . LYS A 1 88 ? -18.703 12.016 5.504 1 94.75 88 LYS A CA 1
ATOM 717 C C . LYS A 1 88 ? -18.094 12.562 4.219 1 94.75 88 LYS A C 1
ATOM 719 O O . LYS A 1 88 ? -17.375 13.562 4.242 1 94.75 88 LYS A O 1
ATOM 724 N N . ALA A 1 89 ? -18.312 11.867 3.113 1 96.62 89 ALA A N 1
ATOM 725 C CA . ALA A 1 89 ? -17.828 12.352 1.82 1 96.62 89 ALA A CA 1
ATOM 726 C C . ALA A 1 89 ? -18.344 13.758 1.537 1 96.62 89 ALA A C 1
ATOM 728 O O . ALA A 1 89 ? -17.594 14.617 1.078 1 96.62 89 ALA A O 1
ATOM 729 N N . ALA A 1 90 ? -19.594 14 1.846 1 95.69 90 ALA A N 1
ATOM 730 C CA . ALA A 1 90 ? -20.188 15.312 1.645 1 95.69 90 ALA A CA 1
ATOM 731 C C . ALA A 1 90 ? -19.531 16.359 2.551 1 95.69 90 ALA A C 1
ATOM 733 O O . ALA A 1 90 ? -19.297 17.484 2.127 1 95.69 90 ALA A O 1
ATOM 734 N N . GLU A 1 91 ? -19.219 15.961 3.756 1 92 91 GLU A N 1
ATOM 735 C CA . GLU A 1 91 ? -18.594 16.859 4.723 1 92 91 GLU A CA 1
ATOM 736 C C . GLU A 1 91 ? -17.188 17.234 4.285 1 92 91 GLU A C 1
ATOM 738 O O . GLU A 1 91 ? -16.75 18.375 4.5 1 92 91 GLU A O 1
ATOM 743 N N . GLU A 1 92 ? -16.469 16.281 3.676 1 93.5 92 GLU A N 1
ATOM 744 C CA . GLU A 1 92 ? -15.07 16.469 3.326 1 93.5 92 GLU A CA 1
ATOM 745 C C . GLU A 1 92 ? -14.922 17.203 1.991 1 93.5 92 GLU A C 1
ATOM 747 O O . GLU A 1 92 ? -13.836 17.656 1.64 1 93.5 92 GLU A O 1
ATOM 752 N N . ARG A 1 93 ? -16.062 17.375 1.278 1 93 93 ARG A N 1
ATOM 753 C CA . ARG A 1 93 ? -16.016 18.016 -0.035 1 93 93 ARG A CA 1
ATOM 754 C C . ARG A 1 93 ? -15.492 19.438 0.065 1 93 93 ARG A C 1
ATOM 756 O O . ARG A 1 93 ? -15.969 20.234 0.882 1 93 93 ARG A O 1
ATOM 763 N N . GLY A 1 94 ? -14.453 19.75 -0.679 1 92.31 94 GLY A N 1
ATOM 764 C CA . GLY A 1 94 ? -13.938 21.109 -0.746 1 92.31 94 GLY A CA 1
ATOM 765 C C . GLY A 1 94 ? -12.727 21.328 0.136 1 92.31 94 GLY A C 1
ATOM 766 O O . GLY A 1 94 ? -12.062 22.375 0.038 1 92.31 94 GLY A O 1
ATOM 767 N N . HIS A 1 95 ? -12.344 20.375 0.994 1 92.44 95 HIS A N 1
ATOM 768 C CA . HIS A 1 95 ? -11.164 20.531 1.836 1 92.44 95 HIS A CA 1
ATOM 769 C C . HIS A 1 95 ? -9.906 20.719 0.993 1 92.44 95 HIS A C 1
ATOM 771 O O . HIS A 1 95 ? -8.984 21.422 1.396 1 92.44 95 HIS A O 1
ATOM 777 N N . GLU A 1 96 ? -9.844 20.109 -0.214 1 95.88 96 GLU A N 1
ATOM 778 C CA . GLU A 1 96 ? -8.688 20.266 -1.095 1 95.88 96 GLU A CA 1
ATOM 779 C C . GLU A 1 96 ? -8.578 21.688 -1.622 1 95.88 96 GLU A C 1
ATOM 781 O O . GLU A 1 96 ? -7.5 22.125 -2.037 1 95.88 96 GLU A O 1
ATOM 786 N N . ARG A 1 97 ? -9.695 22.453 -1.596 1 96.94 97 ARG A N 1
ATOM 787 C CA . ARG A 1 97 ? -9.68 23.844 -2.055 1 96.94 97 ARG A CA 1
ATOM 788 C C . ARG A 1 97 ? -8.922 24.734 -1.074 1 96.94 97 ARG A C 1
ATOM 790 O O . ARG A 1 97 ? -8.344 25.75 -1.468 1 96.94 97 ARG A O 1
ATOM 797 N N . TRP A 1 98 ? -8.945 24.391 0.222 1 97.31 98 TRP A N 1
ATOM 798 C CA . TRP A 1 98 ? -8.133 25.109 1.197 1 97.31 98 TRP A CA 1
ATOM 799 C C . TRP A 1 98 ? -6.656 25.062 0.823 1 97.31 98 TRP A C 1
ATOM 801 O O . TRP A 1 98 ? -5.938 26.047 0.966 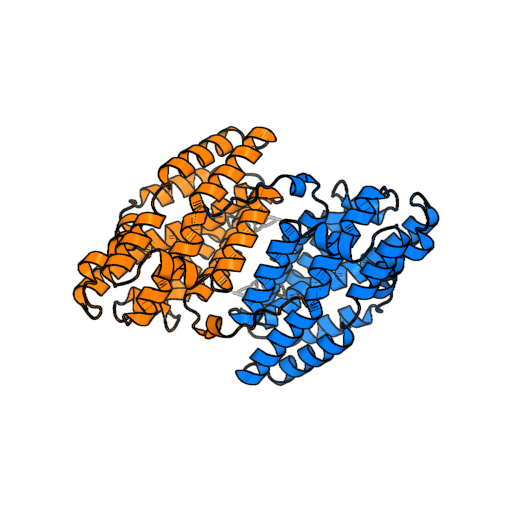1 97.31 98 TRP A O 1
ATOM 811 N N . LEU A 1 99 ? -6.254 23.891 0.322 1 98.44 99 LEU A N 1
ATOM 812 C CA . LEU A 1 99 ? -4.863 23.703 -0.086 1 98.44 99 LEU A CA 1
ATOM 813 C C . LEU A 1 99 ? -4.547 24.562 -1.312 1 98.44 99 LEU A C 1
ATOM 815 O O . LEU A 1 99 ? -3.488 25.188 -1.38 1 98.44 99 LEU A O 1
ATOM 819 N N . LEU A 1 100 ? -5.473 24.594 -2.262 1 98.56 100 LEU A N 1
ATOM 820 C CA . LEU A 1 100 ? -5.27 25.422 -3.447 1 98.56 100 LEU A CA 1
ATOM 821 C C . LEU A 1 100 ? -5.219 26.891 -3.076 1 98.56 100 LEU A C 1
ATOM 823 O O . LEU A 1 100 ? -4.418 27.656 -3.635 1 98.56 100 LEU A O 1
ATOM 827 N N . SER A 1 101 ? -6.074 27.328 -2.158 1 98.38 101 SER A N 1
ATOM 828 C CA . SER A 1 101 ? -6.066 28.703 -1.688 1 98.38 101 SER A CA 1
ATOM 829 C C . SER A 1 101 ? -4.746 29.047 -1.009 1 98.38 101 SER A C 1
ATOM 831 O O . SER A 1 101 ? -4.16 30.109 -1.277 1 98.38 101 SER A O 1
ATOM 833 N N . ASP A 1 102 ? -4.273 28.172 -0.142 1 98.75 102 ASP A N 1
ATOM 834 C CA . ASP A 1 102 ? -2.988 28.375 0.52 1 98.75 102 ASP A CA 1
ATOM 835 C C . ASP A 1 102 ? -1.855 28.484 -0.499 1 98.75 102 ASP A C 1
ATOM 837 O O . ASP A 1 102 ? -1.008 29.375 -0.4 1 98.75 102 ASP A O 1
ATOM 841 N N . LEU A 1 103 ? -1.843 27.594 -1.498 1 98.81 103 LEU A N 1
ATOM 842 C CA . LEU A 1 103 ? -0.801 27.562 -2.52 1 98.81 103 LEU A CA 1
ATOM 843 C C . LEU A 1 103 ? -0.858 28.812 -3.393 1 98.81 103 LEU A C 1
ATOM 845 O O . LEU A 1 103 ? 0.181 29.344 -3.773 1 98.81 103 LEU A O 1
ATOM 849 N N . ARG A 1 104 ? -2.076 29.297 -3.672 1 98.69 104 ARG A N 1
ATOM 850 C CA . ARG A 1 104 ? -2.234 30.531 -4.414 1 98.69 104 ARG A CA 1
ATOM 851 C C . ARG A 1 104 ? -1.597 31.703 -3.666 1 98.69 104 ARG A C 1
ATOM 853 O O . ARG A 1 104 ? -0.924 32.531 -4.27 1 98.69 104 ARG A O 1
ATOM 860 N N . ASN A 1 105 ? -1.777 31.719 -2.41 1 98.5 105 ASN A N 1
ATOM 861 C CA . ASN A 1 105 ? -1.212 32.781 -1.574 1 98.5 105 ASN A CA 1
ATOM 862 C C . ASN A 1 105 ? 0.31 32.688 -1.506 1 98.5 105 ASN A C 1
ATOM 864 O O . ASN A 1 105 ? 0.98 33.656 -1.143 1 98.5 105 ASN A O 1
ATOM 868 N N . LEU A 1 106 ? 0.877 31.547 -1.888 1 98.38 106 LEU A N 1
ATOM 869 C CA . LEU A 1 106 ? 2.322 31.359 -1.951 1 98.38 106 LEU A CA 1
ATOM 870 C C . LEU A 1 106 ? 2.828 31.5 -3.383 1 98.38 106 LEU A C 1
ATOM 872 O O . LEU A 1 106 ? 3.99 31.203 -3.668 1 98.38 106 LEU A O 1
ATOM 876 N N . GLY A 1 107 ? 1.893 31.844 -4.312 1 98.19 107 GLY A N 1
ATOM 877 C CA . GLY A 1 107 ? 2.295 32.188 -5.668 1 98.19 107 GLY A CA 1
ATOM 878 C C . GLY A 1 107 ? 2.129 31.031 -6.641 1 98.19 107 GLY A C 1
ATOM 879 O O . GLY A 1 107 ? 2.668 31.062 -7.75 1 98.19 107 GLY A O 1
ATOM 880 N N . TRP A 1 108 ? 1.421 30 -6.25 1 98.31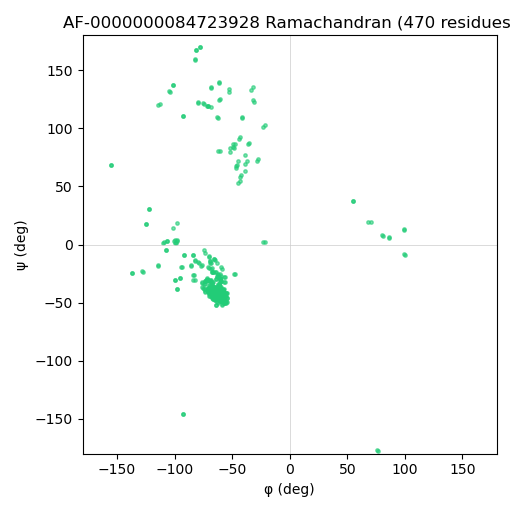 108 TRP A N 1
ATOM 881 C CA . TRP A 1 108 ? 1.23 28.844 -7.129 1 98.31 108 TRP A CA 1
ATOM 882 C C . TRP A 1 108 ? -0.174 28.844 -7.723 1 98.31 108 TRP A C 1
ATOM 884 O O . TRP A 1 108 ? -1.163 28.953 -6.992 1 98.31 108 TRP A O 1
ATOM 894 N N . SER A 1 109 ? -0.267 28.656 -9.055 1 98.38 109 SER A N 1
ATOM 895 C CA . SER A 1 109 ? -1.559 28.469 -9.703 1 98.38 109 SER A CA 1
ATOM 896 C C . SER A 1 109 ? -2.021 27.016 -9.586 1 98.38 109 SER A C 1
ATOM 898 O O . SER A 1 109 ? -1.213 26.125 -9.336 1 98.38 109 SER A O 1
ATOM 900 N N . ALA A 1 110 ? -3.268 26.859 -9.742 1 98.06 110 ALA A N 1
ATOM 901 C CA . ALA A 1 110 ? -3.816 25.5 -9.742 1 98.06 110 ALA A CA 1
ATOM 902 C C . ALA A 1 110 ? -3.164 24.641 -10.82 1 98.06 110 ALA A C 1
ATOM 904 O O . ALA A 1 110 ? -2.93 23.453 -10.609 1 98.06 110 ALA A O 1
ATOM 905 N N . GLU A 1 111 ? -2.898 25.219 -11.938 1 98.12 111 GLU A N 1
ATOM 906 C CA . GLU A 1 111 ? -2.254 24.5 -13.039 1 98.12 111 GLU A CA 1
ATOM 907 C C . GLU A 1 111 ? -0.853 24.047 -12.648 1 98.12 111 GLU A C 1
ATOM 909 O O . GLU A 1 111 ? -0.453 22.922 -12.969 1 98.12 111 GLU A O 1
ATOM 914 N N . ARG A 1 112 ? -0.122 24.906 -12 1 98.25 112 ARG A N 1
ATOM 915 C CA . ARG A 1 112 ? 1.221 24.562 -11.555 1 98.25 112 ARG A CA 1
ATOM 916 C C . ARG A 1 112 ? 1.179 23.438 -10.523 1 98.25 112 ARG A C 1
ATOM 918 O O . ARG A 1 112 ? 2.035 22.547 -10.531 1 98.25 112 ARG A O 1
ATOM 925 N N . VAL A 1 113 ? 0.185 23.469 -9.672 1 98.31 113 VAL A N 1
ATOM 926 C CA . VAL A 1 113 ? 0.015 22.438 -8.656 1 98.31 113 VAL A CA 1
ATOM 927 C C . VAL A 1 113 ? -0.223 21.078 -9.32 1 98.31 113 VAL A C 1
ATOM 929 O O . VAL A 1 113 ? 0.424 20.094 -8.977 1 98.31 113 VAL A O 1
ATOM 932 N N . THR A 1 114 ? -1.075 21.047 -10.305 1 97.5 114 THR A N 1
ATOM 933 C CA . THR A 1 114 ? -1.401 19.812 -11.023 1 97.5 114 THR A CA 1
ATOM 934 C C . THR A 1 114 ? -0.196 19.312 -11.812 1 97.5 114 THR A C 1
ATOM 936 O O . THR A 1 114 ? 0.071 18.109 -11.852 1 97.5 114 THR A O 1
ATOM 939 N N . ALA A 1 115 ? 0.525 20.203 -12.336 1 97.19 115 ALA A N 1
ATOM 940 C CA . ALA A 1 115 ? 1.673 19.859 -13.164 1 97.19 115 ALA A CA 1
ATOM 941 C C . ALA A 1 115 ? 2.818 19.312 -12.32 1 97.19 115 ALA A C 1
ATOM 943 O O . ALA A 1 115 ? 3.633 18.516 -12.805 1 97.19 115 ALA A O 1
ATOM 944 N N . ALA A 1 116 ? 2.934 19.781 -11.062 1 95.56 116 ALA A N 1
ATOM 945 C CA . ALA A 1 116 ? 3.996 19.312 -10.18 1 95.56 116 ALA A CA 1
ATOM 946 C C . ALA A 1 116 ? 3.893 17.797 -9.945 1 95.56 116 ALA A C 1
ATOM 948 O O . ALA A 1 116 ? 4.891 17.141 -9.641 1 95.56 116 ALA A O 1
ATOM 949 N N . GLY A 1 117 ? 2.709 17.25 -10.086 1 95.56 117 GLY A N 1
ATOM 950 C CA . GLY A 1 117 ? 2.525 15.812 -10.047 1 95.56 117 GLY A CA 1
ATOM 951 C C . GLY A 1 117 ? 2.607 15.242 -8.641 1 95.56 117 GLY A C 1
ATOM 952 O O . GLY A 1 117 ? 2.719 15.992 -7.668 1 95.56 117 GLY A O 1
ATOM 953 N N . ARG A 1 118 ? 2.516 13.961 -8.516 1 97.56 118 ARG A N 1
ATOM 954 C CA . ARG A 1 118 ? 2.477 13.203 -7.266 1 97.56 118 ARG A CA 1
ATOM 955 C C . ARG A 1 118 ? 3.832 12.578 -6.961 1 97.56 118 ARG A C 1
ATOM 957 O O . ARG A 1 118 ? 4.508 12.086 -7.867 1 97.56 118 ARG A O 1
ATOM 964 N N . CYS A 1 119 ? 4.238 12.648 -5.766 1 97.38 119 CYS A N 1
ATOM 965 C CA . CYS A 1 119 ? 5.41 11.883 -5.352 1 97.38 119 CYS A CA 1
ATOM 966 C C . CYS A 1 119 ? 5.055 10.414 -5.141 1 97.38 119 CYS A C 1
ATOM 968 O O . CYS A 1 119 ? 3.879 10.055 -5.129 1 97.38 119 CYS A O 1
ATOM 970 N N . PRO A 1 120 ? 6.027 9.516 -4.957 1 97.69 120 PRO A N 1
ATOM 971 C CA . PRO A 1 120 ? 5.766 8.078 -4.809 1 97.69 120 PRO A CA 1
ATOM 972 C C . PRO A 1 120 ? 4.875 7.766 -3.609 1 97.69 120 PRO A C 1
ATOM 974 O O . PRO A 1 120 ? 4.047 6.855 -3.674 1 97.69 120 PRO A O 1
ATOM 977 N N . ALA A 1 121 ? 5.02 8.492 -2.52 1 98.38 121 ALA A N 1
ATOM 978 C CA . ALA A 1 121 ? 4.203 8.273 -1.328 1 98.38 121 ALA A CA 1
ATOM 979 C C . ALA A 1 121 ? 2.725 8.523 -1.62 1 98.38 121 ALA A C 1
ATOM 981 O O . ALA A 1 121 ? 1.866 7.723 -1.245 1 98.38 121 ALA A O 1
ATOM 982 N N . VAL A 1 122 ? 2.439 9.594 -2.355 1 98.56 122 VAL A N 1
ATOM 983 C CA . VAL A 1 122 ? 1.06 9.938 -2.684 1 98.56 122 VAL A CA 1
ATOM 984 C C . VAL A 1 122 ? 0.49 8.898 -3.652 1 98.56 122 VAL A C 1
ATOM 986 O O . VAL A 1 122 ? -0.662 8.484 -3.514 1 98.56 122 VAL A O 1
ATOM 989 N N . ASN A 1 123 ? 1.299 8.477 -4.605 1 98.5 123 ASN A N 1
ATOM 990 C CA . ASN A 1 123 ? 0.854 7.406 -5.488 1 98.5 123 ASN A CA 1
ATOM 991 C C . ASN A 1 123 ? 0.479 6.152 -4.707 1 98.5 123 ASN A C 1
ATOM 993 O O . ASN A 1 123 ? -0.549 5.531 -4.977 1 98.5 123 ASN A O 1
ATOM 997 N N . ALA A 1 124 ? 1.288 5.762 -3.762 1 98.81 124 ALA A N 1
ATOM 998 C CA . ALA A 1 124 ? 1.031 4.574 -2.951 1 98.81 124 ALA A CA 1
ATOM 999 C C . ALA A 1 124 ? -0.218 4.754 -2.096 1 98.81 124 ALA A C 1
ATOM 1001 O O . ALA A 1 124 ? -1.023 3.83 -1.958 1 98.81 124 ALA A O 1
ATOM 1002 N N . TYR A 1 125 ? -0.369 5.961 -1.496 1 98.81 125 TYR A N 1
ATOM 1003 C CA . TYR A 1 125 ? -1.55 6.27 -0.698 1 98.81 125 TYR A CA 1
ATOM 1004 C C . TYR A 1 125 ? -2.824 6.07 -1.509 1 98.81 125 TYR A C 1
ATOM 1006 O O . TYR A 1 125 ? -3.74 5.367 -1.072 1 98.81 125 TYR A O 1
ATOM 1014 N N . ILE A 1 126 ? -2.846 6.641 -2.699 1 98.81 126 ILE A N 1
ATOM 1015 C CA . ILE A 1 126 ? -4.035 6.613 -3.543 1 98.81 126 ILE A CA 1
ATOM 1016 C C . ILE A 1 126 ? -4.312 5.18 -3.992 1 98.81 126 ILE A C 1
ATOM 1018 O O . ILE A 1 126 ? -5.441 4.691 -3.871 1 98.81 126 ILE A O 1
ATOM 1022 N N . ALA A 1 127 ? -3.309 4.5 -4.445 1 98.75 127 ALA A N 1
ATOM 1023 C CA . ALA A 1 127 ? -3.496 3.154 -4.984 1 98.75 127 ALA A CA 1
ATOM 1024 C C . ALA A 1 127 ? -3.953 2.186 -3.896 1 98.75 127 ALA A C 1
ATOM 1026 O O . ALA A 1 127 ? -4.82 1.342 -4.133 1 98.75 127 ALA A O 1
ATOM 1027 N N . TRP A 1 128 ? -3.371 2.26 -2.686 1 98.81 128 TRP A N 1
ATOM 1028 C CA . TRP A 1 128 ? -3.771 1.411 -1.569 1 98.81 128 TRP A CA 1
ATOM 1029 C C . TRP A 1 128 ? -5.242 1.622 -1.226 1 98.81 128 TRP A C 1
ATOM 1031 O O . TRP A 1 128 ? -6.004 0.658 -1.109 1 98.81 128 TRP A O 1
ATOM 1041 N N . ASN A 1 129 ? -5.617 2.857 -1.104 1 98.88 129 ASN A N 1
ATOM 1042 C CA . ASN A 1 129 ? -6.984 3.135 -0.671 1 98.88 129 ASN A CA 1
ATOM 1043 C C . ASN A 1 129 ? -7.992 2.846 -1.778 1 98.88 129 ASN A C 1
ATOM 1045 O O . ASN A 1 129 ? -9.117 2.43 -1.504 1 98.88 129 ASN A O 1
ATOM 1049 N N . ARG A 1 130 ? -7.605 3.025 -3.045 1 98.31 130 ARG A N 1
ATOM 1050 C CA . ARG A 1 130 ? -8.484 2.609 -4.133 1 98.31 130 ARG A CA 1
ATOM 1051 C C . ARG A 1 130 ? -8.656 1.094 -4.148 1 98.31 130 ARG A C 1
ATOM 1053 O O . ARG A 1 130 ? -9.758 0.589 -4.391 1 98.31 130 ARG A O 1
ATOM 1060 N N . TYR A 1 131 ? -7.621 0.382 -3.92 1 98.38 131 TYR A N 1
ATOM 1061 C CA . TYR A 1 131 ? -7.715 -1.07 -3.832 1 98.38 131 TYR A CA 1
ATOM 1062 C C . TYR A 1 131 ? -8.695 -1.486 -2.738 1 98.38 131 TYR A C 1
ATOM 1064 O O . TYR A 1 131 ? -9.586 -2.307 -2.975 1 98.38 131 TYR A O 1
ATOM 1072 N N . THR A 1 132 ? -8.531 -0.901 -1.514 1 98.06 132 THR A N 1
ATOM 1073 C CA . THR A 1 132 ? -9.414 -1.295 -0.427 1 98.06 132 THR A CA 1
ATOM 1074 C C . THR A 1 132 ? -10.867 -0.938 -0.754 1 98.06 132 THR A C 1
ATOM 1076 O O . THR A 1 132 ? -11.781 -1.715 -0.475 1 98.06 132 THR A O 1
ATOM 1079 N N . ALA A 1 133 ? -11.055 0.167 -1.408 1 97.31 133 ALA A N 1
ATOM 1080 C CA . ALA A 1 133 ? -12.398 0.636 -1.729 1 97.31 133 ALA A CA 1
ATOM 1081 C C . ALA A 1 133 ? -13.047 -0.241 -2.799 1 97.31 133 ALA A C 1
ATOM 1083 O O . ALA A 1 133 ? -14.227 -0.585 -2.699 1 97.31 133 ALA A O 1
ATOM 1084 N N . LEU A 1 134 ? -12.273 -0.663 -3.748 1 95.69 134 LEU A N 1
ATOM 1085 C CA . LEU A 1 134 ? -12.852 -1.253 -4.949 1 95.69 134 LEU A CA 1
ATOM 1086 C C . LEU A 1 134 ? -12.805 -2.775 -4.883 1 95.69 134 LEU A C 1
ATOM 1088 O O . LEU A 1 134 ? -13.656 -3.453 -5.465 1 95.69 134 LEU A O 1
ATOM 1092 N N . ALA A 1 135 ? -11.789 -3.275 -4.191 1 95.38 135 ALA A N 1
ATOM 1093 C CA . ALA A 1 135 ? -11.57 -4.715 -4.332 1 95.38 135 ALA A CA 1
ATOM 1094 C C . ALA A 1 135 ? -11.266 -5.355 -2.982 1 95.38 135 ALA A C 1
ATOM 1096 O O . ALA A 1 135 ? -11.438 -6.566 -2.812 1 95.38 135 ALA A O 1
ATOM 1097 N N . GLY A 1 136 ? -10.758 -4.559 -2.045 1 96.38 136 GLY A N 1
ATOM 1098 C CA . GLY A 1 136 ? -10.445 -5.059 -0.716 1 96.38 136 GLY A CA 1
ATOM 1099 C C . GLY A 1 136 ? -11.586 -4.887 0.271 1 96.38 136 GLY A C 1
ATOM 1100 O O . GLY A 1 136 ? -12.75 -5.082 -0.08 1 96.38 136 GLY A O 1
ATOM 1101 N N . ILE A 1 137 ? -11.227 -4.633 1.502 1 96.44 137 ILE A N 1
ATOM 1102 C CA . ILE A 1 137 ? -12.203 -4.363 2.553 1 96.44 137 ILE A CA 1
ATOM 1103 C C . ILE A 1 137 ? -12.438 -2.859 2.664 1 96.44 137 ILE A C 1
ATOM 1105 O O . ILE A 1 137 ? -11.57 -2.121 3.141 1 96.44 137 ILE A O 1
ATOM 1109 N N . PRO A 1 138 ? -13.578 -2.432 2.291 1 97.06 138 PRO A N 1
ATOM 1110 C CA . PRO A 1 138 ? -13.797 -0.986 2.197 1 97.06 138 PRO A CA 1
ATOM 1111 C C . PRO A 1 138 ? -13.648 -0.279 3.543 1 97.06 138 PRO A C 1
ATOM 1113 O O . PRO A 1 138 ? -13.258 0.889 3.592 1 97.06 138 PRO A O 1
ATOM 1116 N N . LEU A 1 139 ? -13.867 -0.949 4.707 1 97.69 139 LEU A N 1
ATOM 1117 C CA . LEU A 1 139 ? -13.766 -0.364 6.039 1 97.69 139 LEU A CA 1
ATOM 1118 C C . LEU A 1 139 ? -12.312 -0.033 6.379 1 97.69 139 LEU A C 1
ATOM 1120 O O . LEU A 1 139 ? -12.047 0.698 7.336 1 97.69 139 LEU A O 1
ATOM 1124 N N . ALA A 1 140 ? -11.375 -0.56 5.617 1 98.31 140 ALA A N 1
ATOM 1125 C CA . ALA A 1 140 ? -9.961 -0.318 5.871 1 98.31 140 ALA A CA 1
ATOM 1126 C C . ALA A 1 140 ? -9.648 1.176 5.875 1 98.31 140 ALA A C 1
ATOM 1128 O O . ALA A 1 140 ? -8.75 1.629 6.586 1 98.31 140 ALA A O 1
ATOM 1129 N N . PHE A 1 141 ? -10.438 1.921 5.137 1 98.19 141 PHE A N 1
ATOM 1130 C CA . PHE A 1 141 ? -10.195 3.355 5.039 1 98.19 141 PHE A CA 1
ATOM 1131 C C . PHE A 1 141 ? -10.352 4.023 6.398 1 98.19 141 PHE A C 1
ATOM 1133 O O . PHE A 1 141 ? -9.727 5.055 6.664 1 98.19 141 PHE A O 1
ATOM 1140 N N . LEU A 1 142 ? -11.156 3.461 7.27 1 97.5 142 LEU A N 1
ATOM 1141 C CA . LEU A 1 142 ? -11.336 4.023 8.602 1 97.5 142 LEU A CA 1
ATOM 1142 C C . LEU A 1 142 ? -10.016 4.02 9.375 1 97.5 142 LEU A C 1
ATOM 1144 O O . LEU A 1 142 ? -9.758 4.918 10.18 1 97.5 142 LEU A O 1
ATOM 1148 N N . GLY A 1 143 ? -9.156 3.002 9.156 1 98.12 143 GLY A N 1
ATOM 1149 C CA . GLY A 1 143 ? -7.832 3.008 9.75 1 98.12 143 GLY A CA 1
ATOM 1150 C C . GLY A 1 143 ? -6.969 4.156 9.273 1 98.12 143 GLY A C 1
ATOM 1151 O O . GLY A 1 143 ? -6.297 4.812 10.07 1 98.12 143 GLY A O 1
ATOM 1152 N N . THR A 1 144 ? -6.988 4.387 7.953 1 98.5 144 THR A N 1
ATOM 1153 C CA . THR A 1 144 ? -6.293 5.516 7.344 1 98.5 144 THR A CA 1
ATOM 1154 C C . THR A 1 144 ? -6.793 6.836 7.922 1 98.5 144 THR A C 1
ATOM 1156 O O . THR A 1 144 ? -6 7.672 8.352 1 98.5 144 THR A O 1
ATOM 1159 N N . ALA A 1 145 ? -8.109 6.996 7.973 1 96.81 145 ALA A N 1
ATOM 1160 C CA . ALA A 1 145 ? -8.727 8.227 8.469 1 96.81 145 ALA A CA 1
ATOM 1161 C C . ALA A 1 145 ? -8.344 8.477 9.922 1 96.81 145 ALA A C 1
ATOM 1163 O O . ALA A 1 145 ? -8.062 9.617 10.305 1 96.81 145 ALA A O 1
ATOM 1164 N N . TYR A 1 146 ? -8.312 7.484 10.695 1 96.62 146 TYR A N 1
ATOM 1165 C CA . TYR A 1 146 ? -8.039 7.629 12.117 1 96.62 146 TYR A CA 1
ATOM 1166 C C . TYR A 1 146 ? -6.648 8.203 12.352 1 96.62 146 TYR A C 1
ATOM 1168 O O . TYR A 1 146 ? -6.484 9.156 13.117 1 96.62 146 TYR A O 1
ATOM 1176 N N . VAL A 1 147 ? -5.641 7.633 11.727 1 97.69 147 VAL A N 1
ATOM 1177 C CA . VAL A 1 147 ? -4.27 8.055 11.977 1 97.69 147 VAL A CA 1
ATOM 1178 C C . VAL A 1 147 ? -4.066 9.484 11.469 1 97.69 147 VAL A C 1
ATOM 1180 O O . VAL A 1 147 ? -3.361 10.281 12.094 1 97.69 147 VAL A O 1
ATOM 1183 N N . LEU A 1 148 ? -4.699 9.852 10.344 1 97 148 LEU A N 1
ATOM 1184 C CA . LEU A 1 148 ? -4.531 11.188 9.773 1 97 148 LEU A CA 1
ATOM 1185 C C . LEU A 1 148 ? -5.285 12.227 10.602 1 97 148 LEU A C 1
ATOM 1187 O O . LEU A 1 148 ? -4.797 13.336 10.805 1 97 148 LEU A O 1
ATOM 1191 N N . GLU A 1 149 ? -6.5 11.875 11.062 1 94.94 149 GLU A N 1
ATOM 1192 C CA . GLU A 1 149 ? -7.25 12.789 11.922 1 94.94 149 GLU A CA 1
ATOM 1193 C C . GLU A 1 149 ? -6.539 13.008 13.25 1 94.94 149 GLU A C 1
ATOM 1195 O O . GLU A 1 149 ? -6.52 14.125 13.781 1 94.94 149 GLU A O 1
ATOM 1200 N N . TYR A 1 150 ? -6.059 11.922 13.805 1 95.5 150 TYR A N 1
ATOM 1201 C CA . TYR A 1 150 ? -5.285 12.023 15.031 1 95.5 150 TYR A CA 1
ATOM 1202 C C . TYR A 1 150 ? -4.109 12.984 14.859 1 95.5 150 TYR A C 1
ATOM 1204 O O . TYR A 1 150 ? -3.887 13.859 15.703 1 95.5 150 TYR A O 1
ATOM 1212 N N . LEU A 1 151 ? -3.344 12.82 13.781 1 96.94 151 LEU A N 1
ATOM 1213 C CA . LEU A 1 151 ? -2.223 13.695 13.477 1 96.94 151 LEU A CA 1
ATOM 1214 C C . LEU A 1 151 ? -2.676 15.156 13.406 1 96.94 151 LEU A C 1
ATOM 1216 O O . LEU A 1 151 ? -2.059 16.031 14.016 1 96.94 151 LEU A O 1
ATOM 1220 N N . ALA A 1 152 ? -3.729 15.43 12.672 1 95.38 152 ALA A N 1
ATOM 1221 C CA . ALA A 1 152 ? -4.207 16.797 12.461 1 95.38 152 ALA A CA 1
ATOM 1222 C C . ALA A 1 152 ? -4.598 17.453 13.781 1 95.38 152 ALA A C 1
ATOM 1224 O O . ALA A 1 152 ? -4.16 18.562 14.078 1 95.38 152 ALA A O 1
ATOM 1225 N N . VAL A 1 153 ? -5.344 16.766 14.57 1 93.25 153 VAL A N 1
ATOM 1226 C CA . VAL A 1 153 ? -5.879 17.312 15.812 1 93.25 153 VAL A CA 1
ATOM 1227 C C . VAL A 1 153 ? -4.738 17.578 16.797 1 93.25 153 VAL A C 1
ATOM 1229 O O . VAL A 1 153 ? -4.758 18.562 17.531 1 93.25 153 VAL A O 1
ATOM 1232 N N . HIS A 1 154 ? -3.732 16.797 16.75 1 93.94 154 HIS A N 1
ATOM 1233 C CA . HIS A 1 154 ? -2.707 16.859 17.797 1 93.94 154 HIS A CA 1
ATOM 1234 C C . HIS A 1 154 ? -1.555 17.766 17.375 1 93.94 154 HIS A C 1
ATOM 1236 O O . HIS A 1 154 ? -0.796 18.234 18.219 1 93.94 154 HIS A O 1
ATOM 1242 N N . ARG A 1 155 ? -1.454 18 16.047 1 96.12 155 ARG A N 1
ATOM 1243 C CA . ARG A 1 155 ? -0.227 18.703 15.68 1 96.12 155 ARG A CA 1
ATOM 1244 C C . ARG A 1 155 ? -0.532 19.938 14.852 1 96.12 155 ARG A C 1
ATOM 1246 O O . ARG A 1 155 ? 0.248 20.891 14.836 1 96.12 155 ARG A O 1
ATOM 1253 N N . ALA A 1 156 ? -1.64 20.016 14.18 1 96.31 156 ALA A N 1
ATOM 1254 C CA . ALA A 1 156 ? -1.901 21.109 13.242 1 96.31 156 ALA A CA 1
ATOM 1255 C C . ALA A 1 156 ? -2.025 22.438 13.969 1 96.31 156 ALA A C 1
ATOM 1257 O O . ALA A 1 156 ? -1.429 23.438 13.555 1 96.31 156 ALA A O 1
ATOM 1258 N N . PRO A 1 157 ? -2.779 22.516 15.133 1 95.62 157 PRO A N 1
ATOM 1259 C CA . PRO A 1 157 ? -2.928 23.812 15.797 1 95.62 157 PRO A CA 1
ATOM 1260 C C . PRO A 1 157 ? -1.594 24.391 16.266 1 95.62 157 PRO A C 1
ATOM 1262 O O . PRO A 1 157 ? -1.318 25.578 16.031 1 95.62 157 PRO A O 1
ATOM 1265 N N . GLN A 1 158 ? -0.758 23.594 16.797 1 96 158 GLN A N 1
ATOM 1266 C CA . GLN A 1 158 ? 0.542 24.047 17.266 1 96 158 GLN A CA 1
ATOM 1267 C C . GLN A 1 158 ? 1.442 24.438 16.094 1 96 158 GLN A C 1
ATOM 1269 O O . GLN A 1 158 ? 2.182 25.422 16.172 1 96 158 GLN A O 1
ATOM 1274 N N . ALA A 1 159 ? 1.438 23.672 15.055 1 97.5 159 ALA A N 1
ATOM 1275 C CA . ALA A 1 159 ? 2.23 24 13.875 1 97.5 159 ALA A CA 1
ATOM 1276 C C . ALA A 1 159 ? 1.843 25.359 13.305 1 97.5 159 ALA A C 1
ATOM 1278 O O . ALA A 1 159 ? 2.711 26.156 12.969 1 97.5 159 ALA A O 1
ATOM 1279 N N . VAL A 1 160 ? 0.531 25.609 13.211 1 97.81 160 VAL A N 1
ATOM 1280 C CA . VAL A 1 160 ? 0.037 26.875 12.695 1 97.81 160 VAL A CA 1
ATOM 1281 C C . VAL A 1 160 ? 0.548 28.016 13.57 1 97.81 160 VAL A C 1
ATOM 1283 O O . VAL A 1 160 ? 1.082 29.016 13.062 1 97.81 160 VAL A O 1
ATOM 1286 N N . GLU A 1 161 ? 0.385 27.844 14.867 1 98 161 GLU A N 1
ATOM 1287 C CA . GLU A 1 161 ? 0.834 28.875 15.797 1 98 161 GLU A CA 1
ATOM 1288 C C . GLU A 1 161 ? 2.314 29.188 15.609 1 98 161 GLU A C 1
ATOM 1290 O O . GLU A 1 161 ? 2.703 30.359 15.523 1 98 161 GLU A O 1
ATOM 1295 N N . ARG A 1 162 ? 3.1 28.188 15.453 1 98.38 162 ARG A N 1
ATOM 1296 C CA . ARG A 1 162 ? 4.547 28.344 15.367 1 98.38 162 ARG A CA 1
ATOM 1297 C C . ARG A 1 162 ? 4.953 28.906 14.008 1 98.38 162 ARG A C 1
ATOM 1299 O O . ARG A 1 162 ? 5.895 29.703 13.914 1 98.38 162 ARG A O 1
ATOM 1306 N N . LEU A 1 163 ? 4.293 28.5 12.938 1 98.31 163 LEU A N 1
ATOM 1307 C CA . LEU A 1 163 ? 4.539 29.062 11.617 1 98.31 163 LEU A CA 1
ATOM 1308 C C . LEU A 1 163 ? 4.266 30.562 11.594 1 98.31 163 LEU A C 1
ATOM 1310 O O . LEU A 1 163 ? 5.059 31.328 11.039 1 98.31 163 LEU A O 1
ATOM 1314 N N . LEU A 1 164 ? 3.148 30.953 12.219 1 98.25 164 LEU A N 1
ATOM 1315 C CA . LEU A 1 164 ? 2.74 32.344 12.227 1 98.25 164 LEU A CA 1
ATOM 1316 C C . LEU A 1 164 ? 3.676 33.188 13.102 1 98.25 164 LEU A C 1
ATOM 1318 O O . LEU A 1 164 ? 3.938 34.344 12.797 1 98.25 164 LEU A O 1
ATOM 1322 N N . LYS A 1 165 ? 4.133 32.594 14.141 1 98.25 165 LYS A N 1
ATOM 1323 C CA . LYS A 1 165 ? 5.066 33.281 15.023 1 98.25 165 LYS A CA 1
ATOM 1324 C C . LYS A 1 165 ? 6.422 33.469 14.344 1 98.25 165 LYS A C 1
ATOM 1326 O O . LYS A 1 165 ? 7.039 34.531 14.469 1 98.25 165 LYS A O 1
ATOM 1331 N N . ALA A 1 166 ? 6.918 32.438 13.633 1 97.25 166 ALA A N 1
ATOM 1332 C CA . ALA A 1 166 ? 8.234 32.469 13 1 97.25 166 ALA A CA 1
ATOM 1333 C C . ALA A 1 166 ? 8.258 33.406 11.812 1 97.25 166 ALA A C 1
ATOM 1335 O O . ALA A 1 166 ? 9.266 34.094 11.562 1 97.25 166 ALA A O 1
ATOM 1336 N N . ARG A 1 167 ? 7.219 33.438 11 1 94.44 167 ARG A N 1
ATOM 1337 C CA . ARG A 1 167 ? 7.043 34.312 9.844 1 94.44 167 ARG A CA 1
ATOM 1338 C C . ARG A 1 167 ? 8.211 34.188 8.875 1 94.44 167 ARG A C 1
ATOM 1340 O O . ARG A 1 167 ? 8.672 35.188 8.312 1 94.44 167 ARG A O 1
ATOM 1347 N N . ASN A 1 168 ? 8.703 32.969 8.742 1 95.12 168 ASN A N 1
ATOM 1348 C CA . ASN A 1 168 ? 9.828 32.719 7.84 1 95.12 168 ASN A CA 1
ATOM 1349 C C . ASN A 1 168 ? 9.375 32.625 6.387 1 95.12 168 ASN A C 1
ATOM 1351 O O . ASN A 1 168 ? 10.195 32.688 5.473 1 95.12 168 ASN A O 1
ATOM 1355 N N . ILE A 1 169 ? 8.148 32.469 6.148 1 98.06 169 ILE A N 1
ATOM 1356 C CA . ILE A 1 169 ? 7.574 32.312 4.82 1 98.06 169 ILE A CA 1
ATOM 1357 C C . ILE A 1 169 ? 6.711 33.5 4.465 1 98.06 169 ILE A C 1
ATOM 1359 O O . ILE A 1 169 ? 5.746 33.812 5.172 1 98.06 169 ILE A O 1
ATOM 1363 N N . PRO A 1 170 ? 7.082 34.188 3.361 1 96.38 170 PRO A N 1
ATOM 1364 C CA . PRO A 1 170 ? 6.234 35.312 2.943 1 96.38 170 PRO A CA 1
ATOM 1365 C C . PRO A 1 170 ? 4.766 34.938 2.801 1 96.38 170 PRO A C 1
ATOM 1367 O O . PRO A 1 170 ? 4.457 33.875 2.25 1 96.38 170 PRO A O 1
ATOM 1370 N N . ASN A 1 171 ? 3.816 35.688 3.352 1 97.5 171 ASN A N 1
ATOM 1371 C CA . ASN A 1 171 ? 2.369 35.531 3.262 1 97.5 171 ASN A CA 1
ATOM 1372 C C . ASN A 1 171 ? 1.896 34.312 4.039 1 97.5 171 ASN A C 1
ATOM 1374 O O . ASN A 1 171 ? 0.821 33.781 3.768 1 97.5 171 ASN A O 1
ATOM 1378 N N . ILE A 1 172 ? 2.697 33.812 4.969 1 98.56 172 ILE A N 1
ATOM 1379 C CA . ILE A 1 172 ? 2.354 32.594 5.695 1 98.56 172 ILE A CA 1
ATOM 1380 C C . ILE A 1 172 ? 0.999 32.75 6.379 1 98.56 172 ILE A C 1
ATOM 1382 O O . ILE A 1 172 ? 0.229 31.797 6.5 1 98.56 172 ILE A O 1
ATOM 1386 N N . HIS A 1 173 ? 0.622 33.938 6.82 1 98.06 173 HIS A N 1
ATOM 1387 C CA . HIS A 1 173 ? -0.625 34.156 7.539 1 98.06 173 HIS A CA 1
ATOM 1388 C C . HIS A 1 173 ? -1.834 33.875 6.656 1 98.06 173 HIS A C 1
ATOM 1390 O O . HIS A 1 173 ? -2.938 33.656 7.16 1 98.06 173 HIS A O 1
ATOM 1396 N N . LYS A 1 174 ? -1.669 33.75 5.309 1 98.38 174 LYS A N 1
ATOM 1397 C CA . LYS A 1 174 ? -2.748 33.438 4.371 1 98.38 174 LYS A CA 1
ATOM 1398 C C . LYS A 1 174 ? -2.613 32.031 3.816 1 98.38 174 LYS A C 1
ATOM 1400 O O . LYS A 1 174 ? -3.355 31.641 2.914 1 98.38 174 LYS A O 1
ATOM 1405 N N . ALA A 1 175 ? -1.604 31.359 4.293 1 98.69 175 ALA A N 1
ATOM 1406 C CA . ALA A 1 175 ? -1.293 30.078 3.678 1 98.69 175 ALA A CA 1
ATOM 1407 C C . ALA A 1 175 ? -1.322 28.953 4.711 1 98.69 175 ALA A C 1
ATOM 1409 O O . ALA A 1 175 ? -0.535 28.016 4.633 1 98.69 175 ALA A O 1
ATOM 1410 N N . VAL A 1 176 ? -2.158 29.062 5.766 1 98.5 176 VAL A N 1
ATOM 1411 C CA . VAL A 1 176 ? -2.271 28.016 6.781 1 98.5 176 VAL A CA 1
ATOM 1412 C C . VAL A 1 176 ? -3.727 27.578 6.91 1 98.5 176 VAL A C 1
ATOM 1414 O O . VAL A 1 176 ? -4.113 26.969 7.914 1 98.5 176 VAL A O 1
ATOM 1417 N N . THR A 1 177 ? -4.594 27.875 5.934 1 97.62 177 THR A N 1
ATOM 1418 C CA . THR A 1 177 ? -6.027 27.594 5.992 1 97.62 177 THR A CA 1
ATOM 1419 C C . THR A 1 177 ? -6.285 26.109 6.141 1 97.62 177 THR A C 1
ATOM 1421 O O . THR A 1 177 ? -7.113 25.688 6.957 1 97.62 177 THR A O 1
ATOM 1424 N N . PHE A 1 178 ? -5.652 25.297 5.395 1 97.56 178 PHE A N 1
ATOM 1425 C CA . PHE A 1 178 ? -5.828 23.859 5.449 1 97.56 178 PHE A CA 1
ATOM 1426 C C . PHE A 1 178 ? -5.496 23.328 6.84 1 97.56 178 PHE A C 1
ATOM 1428 O O . PHE A 1 178 ? -6.273 22.562 7.418 1 97.56 178 PHE A O 1
ATOM 1435 N N . LEU A 1 179 ? -4.281 23.703 7.363 1 97.19 179 LEU A N 1
ATOM 1436 C CA . LEU A 1 179 ? -3.85 23.234 8.672 1 97.19 179 LEU A CA 1
ATOM 1437 C C . LEU A 1 179 ? -4.805 23.703 9.766 1 97.19 179 LEU A C 1
ATOM 1439 O O . LEU A 1 179 ? -5.191 22.922 10.641 1 97.19 179 LEU A O 1
ATOM 1443 N N . ARG A 1 180 ? -5.234 24.938 9.664 1 95 180 ARG A N 1
ATOM 1444 C CA . ARG A 1 180 ? -6.16 25.5 10.641 1 95 180 ARG A CA 1
ATOM 1445 C C . ARG A 1 180 ? -7.496 24.766 10.609 1 95 180 ARG A C 1
ATOM 1447 O O . ARG A 1 180 ? -8.039 24.422 11.656 1 95 180 ARG A O 1
ATOM 1454 N N . GLY A 1 181 ? -7.992 24.578 9.461 1 92 181 GLY A N 1
ATOM 1455 C CA . GLY A 1 181 ? -9.273 23.906 9.297 1 92 181 GLY A CA 1
ATOM 1456 C C . GLY A 1 181 ? -9.289 22.5 9.852 1 92 181 GLY A C 1
ATOM 1457 O O . GLY A 1 181 ? -10.281 22.078 10.453 1 92 181 GLY A O 1
ATOM 1458 N N . HIS A 1 182 ? -8.305 21.734 9.75 1 88.69 182 HIS A N 1
ATOM 1459 C CA . HIS A 1 182 ? -8.234 20.344 10.203 1 88.69 182 HIS A CA 1
ATOM 1460 C C . HIS A 1 182 ? -7.867 20.266 11.688 1 88.69 182 HIS A C 1
ATOM 1462 O O . HIS A 1 182 ? -8.219 19.297 12.367 1 88.69 182 HIS A O 1
ATOM 1468 N N . GLY A 1 183 ? -7.176 21.297 12.109 1 85.81 183 GLY A N 1
ATOM 1469 C CA . GLY A 1 183 ? -6.859 21.328 13.531 1 85.81 183 GLY A CA 1
ATOM 1470 C C . GLY A 1 183 ? -8.047 21.719 14.398 1 85.81 183 GLY A C 1
ATOM 1471 O O . GLY A 1 183 ? -8.109 21.344 15.57 1 85.81 183 GLY A O 1
ATOM 1472 N N . GLU A 1 184 ? -8.812 22.609 13.867 1 74.31 184 GLU A N 1
ATOM 1473 C CA . GLU A 1 184 ? -9.953 23.125 14.625 1 74.31 184 GLU A CA 1
ATOM 1474 C C . GLU A 1 184 ? -11.102 22.125 14.633 1 74.31 184 GLU A C 1
ATOM 1476 O O . GLU A 1 184 ? -12.07 22.281 15.375 1 74.31 184 GLU A O 1
ATOM 1481 N N . ALA A 1 185 ? -10.977 21.188 13.633 1 60.88 185 ALA A N 1
ATOM 1482 C CA . ALA A 1 185 ? -11.984 20.141 13.727 1 60.88 185 ALA A CA 1
ATOM 1483 C C . ALA A 1 185 ? -12.008 19.531 15.125 1 60.88 185 ALA A C 1
ATOM 1485 O O . ALA A 1 185 ? -10.953 19.172 15.672 1 60.88 185 ALA A O 1
ATOM 1486 N N . ASP A 1 186 ? -12.648 20.078 16.031 1 56.66 186 ASP A N 1
ATOM 1487 C CA . ASP A 1 186 ? -12.695 19.781 17.453 1 56.66 186 ASP A CA 1
ATOM 1488 C C . ASP A 1 186 ? -12.547 18.281 17.719 1 56.66 186 ASP A C 1
ATOM 1490 O O . ASP A 1 186 ? -12.75 17.469 16.812 1 56.66 186 ASP A O 1
ATOM 1494 N N . GLY A 1 187 ? -11.609 17.922 18.75 1 64.31 187 GLY A N 1
ATOM 1495 C CA . GLY A 1 187 ? -11.477 16.594 19.328 1 64.31 187 GLY A CA 1
ATOM 1496 C C . GLY A 1 187 ? -12.719 15.742 19.141 1 64.31 187 GLY A C 1
ATOM 1497 O O . GLY A 1 187 ? -12.672 14.523 19.344 1 64.31 187 GLY A O 1
ATOM 1498 N N . GLU A 1 188 ? -13.664 16.328 18.453 1 72.75 188 GLU A N 1
ATOM 1499 C CA . GLU A 1 188 ? -14.922 15.617 18.297 1 72.75 188 GLU A CA 1
ATOM 1500 C C . GLU A 1 188 ? -14.859 14.625 17.141 1 72.75 188 GLU A C 1
ATOM 1502 O O . GLU A 1 188 ? -15.422 13.531 17.219 1 72.75 188 GLU A O 1
ATOM 1507 N N . HIS A 1 189 ? -14.047 14.969 16.141 1 78.12 189 HIS A N 1
ATOM 1508 C CA . HIS A 1 189 ? -13.938 14.055 15 1 78.12 189 HIS A CA 1
ATOM 1509 C C . HIS A 1 189 ? -13.25 12.758 15.406 1 78.12 189 HIS A C 1
ATOM 1511 O O . HIS A 1 189 ? -13.727 11.672 15.078 1 78.12 189 HIS A O 1
ATOM 1517 N N . VAL A 1 190 ? -12.234 12.898 16.172 1 84.19 190 VAL A N 1
ATOM 1518 C CA . VAL A 1 190 ? -11.5 11.711 16.594 1 84.19 190 VAL A CA 1
ATOM 1519 C C . VAL A 1 190 ? -12.344 10.891 17.578 1 84.19 190 VAL A C 1
ATOM 1521 O O . VAL A 1 190 ? -12.367 9.664 17.5 1 84.19 190 VAL A O 1
ATOM 1524 N N . ALA A 1 191 ? -13.047 11.578 18.406 1 86 191 ALA A N 1
ATOM 1525 C CA . ALA A 1 191 ? -13.898 10.891 19.359 1 86 191 ALA A CA 1
ATOM 1526 C C . ALA A 1 191 ? -15.023 10.133 18.656 1 86 191 ALA A C 1
ATOM 1528 O O . ALA A 1 191 ? -15.328 8.992 19 1 86 191 ALA A O 1
ATOM 1529 N N . GLU A 1 192 ? -15.602 10.766 17.719 1 87.31 192 GLU A N 1
ATOM 1530 C CA . GLU A 1 192 ? -16.656 10.125 16.938 1 87.31 192 GLU A CA 1
ATOM 1531 C C . GLU A 1 192 ? -16.125 8.906 16.188 1 87.31 192 GLU A C 1
ATOM 1533 O O . GLU A 1 192 ? -16.766 7.855 16.172 1 87.31 192 GLU A O 1
ATOM 1538 N N . LEU A 1 193 ? -14.961 9.078 15.586 1 90.44 193 LEU A N 1
ATOM 1539 C CA . LEU A 1 193 ? -14.336 7.973 14.867 1 90.44 193 LEU A CA 1
ATOM 1540 C C . LEU A 1 193 ? -13.992 6.832 15.82 1 90.44 193 LEU A C 1
ATOM 1542 O O . LEU A 1 193 ? -14.203 5.66 15.492 1 90.44 193 LEU A O 1
ATOM 1546 N N . THR A 1 194 ? -13.523 7.195 17.016 1 91.81 194 THR A N 1
ATOM 1547 C CA . THR A 1 194 ? -13.164 6.191 18 1 91.81 194 THR A CA 1
ATOM 1548 C C . THR A 1 194 ? -14.383 5.387 18.438 1 91.81 194 THR A C 1
ATOM 1550 O O . THR A 1 194 ? -14.32 4.16 18.562 1 91.81 194 THR A O 1
ATOM 1553 N N . ARG A 1 195 ? -15.477 6.055 18.609 1 92.06 195 ARG A N 1
A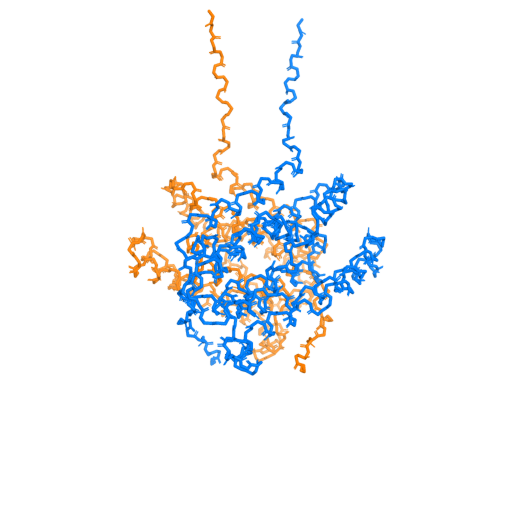TOM 1554 C CA . ARG A 1 195 ? -16.719 5.375 18.984 1 92.06 195 ARG A CA 1
ATOM 1555 C C . ARG A 1 195 ? -17.156 4.414 17.875 1 92.06 195 ARG A C 1
ATOM 1557 O O . ARG A 1 195 ? -17.547 3.279 18.156 1 92.06 195 ARG A O 1
ATOM 1564 N N . LEU A 1 196 ? -17.109 4.918 16.688 1 93.06 196 LEU A N 1
ATOM 1565 C CA . LEU A 1 196 ? -17.453 4.078 15.547 1 93.06 196 LEU A CA 1
ATOM 1566 C C . LEU A 1 196 ? -16.547 2.855 15.477 1 93.06 196 LEU A C 1
ATOM 1568 O O . LEU A 1 196 ? -17.031 1.728 15.344 1 93.06 196 LEU A O 1
ATOM 1572 N N . LEU A 1 197 ? -15.281 3.049 15.609 1 95.44 197 LEU A N 1
ATOM 1573 C CA . LEU A 1 197 ? -14.297 1.983 15.492 1 95.44 197 LEU A CA 1
ATOM 1574 C C . LEU A 1 197 ? -14.461 0.963 16.609 1 95.44 197 LEU A C 1
ATOM 1576 O O . LEU A 1 197 ? -14.305 -0.24 16.391 1 95.44 197 LEU A O 1
ATOM 1580 N N . ARG A 1 198 ? -14.805 1.391 17.797 1 93.56 198 ARG A N 1
ATOM 1581 C CA . ARG A 1 198 ? -14.984 0.507 18.953 1 93.56 198 ARG A CA 1
ATOM 1582 C C . ARG A 1 198 ? -16.156 -0.445 18.719 1 93.56 198 ARG A C 1
ATOM 1584 O O . ARG A 1 198 ? -16.188 -1.538 19.297 1 93.56 198 ARG A O 1
ATOM 1591 N N . SER A 1 199 ? -17.062 -0.066 17.875 1 92.5 199 SER A N 1
ATOM 1592 C CA . SER A 1 199 ? -18.234 -0.898 17.625 1 92.5 199 SER A CA 1
ATOM 1593 C C . SER A 1 199 ? -17.922 -1.999 16.609 1 92.5 199 SER A C 1
ATOM 1595 O O . SER A 1 199 ? -18.719 -2.918 16.422 1 92.5 199 SER A O 1
ATOM 1597 N N . MET A 1 200 ? -16.812 -1.912 15.922 1 94.19 200 MET A N 1
ATOM 1598 C CA . MET A 1 200 ? -16.422 -2.918 14.938 1 94.19 200 MET A CA 1
ATOM 1599 C C . MET A 1 200 ? -15.914 -4.18 15.625 1 94.19 200 MET A C 1
ATOM 1601 O O . MET A 1 200 ? -14.867 -4.156 16.281 1 94.19 200 MET A O 1
ATOM 1605 N N . LYS A 1 201 ? -16.594 -5.371 15.336 1 94 201 LYS A N 1
ATOM 1606 C CA . LYS A 1 201 ? -16.281 -6.566 16.109 1 94 201 LYS A CA 1
ATOM 1607 C C . LYS A 1 201 ? -15.633 -7.637 15.242 1 94 201 LYS A C 1
ATOM 1609 O O . LYS A 1 201 ? -15 -8.562 15.75 1 94 201 LYS A O 1
ATOM 1614 N N . ASP A 1 202 ? -15.758 -7.551 13.922 1 95.25 202 ASP A N 1
ATOM 1615 C CA . ASP A 1 202 ? -15.211 -8.562 13.031 1 95.25 202 ASP A CA 1
ATOM 1616 C C . ASP A 1 202 ? -13.688 -8.5 12.992 1 95.25 202 ASP A C 1
ATOM 1618 O O . ASP A 1 202 ? -13.117 -7.484 12.578 1 95.25 202 ASP A O 1
ATOM 1622 N N . PRO A 1 203 ? -13.008 -9.602 13.406 1 95.94 203 PRO A N 1
ATOM 1623 C CA . PRO A 1 203 ? -11.547 -9.578 13.461 1 95.94 203 PRO A CA 1
ATOM 1624 C C . PRO A 1 203 ? -10.906 -9.32 12.094 1 95.94 203 PRO A C 1
ATOM 1626 O O . PRO A 1 203 ? -9.844 -8.711 12.008 1 95.94 203 PRO A O 1
ATOM 1629 N N . ARG A 1 204 ? -11.492 -9.75 11.039 1 95 204 ARG A N 1
ATOM 1630 C CA . ARG A 1 204 ? -10.969 -9.508 9.703 1 95 204 ARG A CA 1
ATOM 1631 C C . ARG A 1 204 ? -11.023 -8.023 9.352 1 95 204 ARG A C 1
ATOM 1633 O O . ARG A 1 204 ? -10.07 -7.477 8.797 1 95 204 ARG A O 1
ATOM 1640 N N . GLU A 1 205 ? -12.094 -7.426 9.703 1 96.75 205 GLU A N 1
ATOM 1641 C CA . GLU A 1 205 ? -12.242 -5.992 9.469 1 96.75 205 GLU A CA 1
ATOM 1642 C C . GLU A 1 205 ? -11.289 -5.188 10.352 1 96.75 205 GLU A C 1
ATOM 1644 O O . GLU A 1 205 ? -10.68 -4.215 9.891 1 96.75 205 GLU A O 1
ATOM 1649 N N . GLN A 1 206 ? -11.156 -5.629 11.609 1 97.94 206 GLN A N 1
ATOM 1650 C CA . GLN A 1 206 ? -10.203 -4.984 12.508 1 97.94 206 GLN A CA 1
ATOM 1651 C C . GLN A 1 206 ? -8.789 -5.066 11.953 1 97.94 206 GLN A C 1
ATOM 1653 O O . GLN A 1 206 ? -8.062 -4.066 11.938 1 97.94 206 GLN A O 1
ATOM 1658 N N . SER A 1 207 ? -8.414 -6.191 11.477 1 97.62 207 SER A N 1
ATOM 1659 C CA . SER A 1 207 ? -7.086 -6.387 10.906 1 97.62 207 SER A CA 1
ATOM 1660 C C . SER A 1 207 ? -6.871 -5.512 9.68 1 97.62 207 SER A C 1
ATOM 1662 O O . SER A 1 207 ? -5.781 -4.977 9.477 1 97.62 207 SER A O 1
ATOM 1664 N N . ALA A 1 208 ? -7.902 -5.355 8.875 1 98 208 ALA A N 1
ATOM 1665 C CA . ALA A 1 208 ? -7.812 -4.523 7.676 1 98 208 ALA A CA 1
ATOM 1666 C C . ALA A 1 208 ? -7.621 -3.055 8.039 1 98 208 ALA A C 1
ATOM 1668 O O . ALA A 1 208 ? -6.832 -2.348 7.41 1 98 208 ALA A O 1
ATOM 1669 N N . MET A 1 209 ? -8.336 -2.59 9.023 1 98.5 209 MET A N 1
ATOM 1670 C CA . MET A 1 209 ? -8.203 -1.207 9.469 1 98.5 209 MET A CA 1
ATOM 1671 C C . MET A 1 209 ? -6.832 -0.962 10.086 1 98.5 209 MET A C 1
ATOM 1673 O O . MET A 1 209 ? -6.215 0.078 9.844 1 98.5 209 MET A O 1
ATOM 1677 N N . LEU A 1 210 ? -6.359 -1.942 10.836 1 98.56 210 LEU A N 1
ATOM 1678 C CA . LEU A 1 210 ? -5.035 -1.818 11.438 1 98.56 210 LEU A CA 1
ATOM 1679 C C . LEU A 1 210 ? -3.953 -1.799 10.359 1 98.56 210 LEU A C 1
ATOM 1681 O O . LEU A 1 210 ? -3.016 -1.003 10.438 1 98.56 210 LEU A O 1
ATOM 1685 N N . LEU A 1 211 ? -4.094 -2.641 9.398 1 98.75 211 LEU A N 1
ATOM 1686 C CA . LEU A 1 211 ? -3.127 -2.654 8.305 1 98.75 211 LEU A CA 1
ATOM 1687 C C . LEU A 1 211 ? -3.137 -1.327 7.551 1 98.75 211 LEU A C 1
ATOM 1689 O O . LEU A 1 211 ? -2.076 -0.796 7.211 1 98.75 211 LEU A O 1
ATOM 1693 N N . SER A 1 212 ? -4.328 -0.815 7.309 1 98.88 212 SER A N 1
ATOM 1694 C CA . SER A 1 212 ? -4.43 0.452 6.594 1 98.88 212 SER A CA 1
ATOM 1695 C C . SER A 1 212 ? -3.811 1.591 7.398 1 98.88 212 SER A C 1
ATOM 1697 O O . SER A 1 212 ? -3.15 2.469 6.836 1 98.88 212 SER A O 1
ATOM 1699 N N . ALA A 1 213 ? -4.031 1.564 8.719 1 98.81 213 ALA A N 1
ATOM 1700 C CA . ALA A 1 213 ? -3.414 2.553 9.602 1 98.81 213 ALA A CA 1
ATOM 1701 C C . ALA A 1 213 ? -1.892 2.482 9.516 1 98.81 213 ALA A C 1
ATOM 1703 O O . ALA A 1 213 ? -1.225 3.506 9.344 1 98.81 213 ALA A O 1
ATOM 1704 N N . ARG A 1 214 ? -1.396 1.308 9.617 1 98.69 214 ARG A N 1
ATOM 1705 C CA . ARG A 1 214 ? 0.049 1.103 9.602 1 98.69 214 ARG A CA 1
ATOM 1706 C C . ARG A 1 214 ? 0.639 1.479 8.25 1 98.69 214 ARG A C 1
ATOM 1708 O O . ARG A 1 214 ? 1.724 2.061 8.18 1 98.69 214 ARG A O 1
ATOM 1715 N N . THR A 1 215 ? 0 1.092 7.188 1 98.81 215 THR A N 1
ATOM 1716 C CA . THR A 1 215 ? 0.434 1.435 5.84 1 98.81 215 THR A CA 1
ATOM 1717 C C . THR A 1 215 ? 0.451 2.949 5.645 1 98.81 215 THR A C 1
ATOM 1719 O O . THR A 1 215 ? 1.422 3.502 5.125 1 98.81 215 THR A O 1
ATOM 1722 N N . THR A 1 216 ? -0.597 3.598 6.109 1 98.88 216 THR A N 1
ATOM 1723 C CA . THR A 1 216 ? -0.684 5.051 6.004 1 98.88 216 THR A CA 1
ATOM 1724 C C . THR A 1 216 ? 0.427 5.719 6.809 1 98.88 216 THR A C 1
ATOM 1726 O O . THR A 1 216 ? 1.067 6.656 6.332 1 98.88 216 THR A O 1
ATOM 1729 N N . ARG A 1 217 ? 0.64 5.223 8.031 1 98.62 217 ARG A N 1
ATOM 1730 C CA . ARG A 1 217 ? 1.725 5.75 8.852 1 98.62 217 ARG A CA 1
ATOM 1731 C C . ARG A 1 217 ? 3.053 5.695 8.109 1 98.62 217 ARG A C 1
ATOM 1733 O O . ARG A 1 217 ? 3.809 6.668 8.102 1 98.62 217 ARG A O 1
ATOM 1740 N N . SER A 1 218 ? 3.307 4.559 7.488 1 98 218 SER A N 1
ATOM 1741 C CA . SER A 1 218 ? 4.555 4.367 6.758 1 98 218 SER A CA 1
ATOM 1742 C C . SER A 1 218 ? 4.648 5.312 5.562 1 98 218 SER A C 1
ATOM 1744 O O . SER A 1 218 ? 5.668 5.977 5.371 1 98 218 SER A O 1
ATOM 1746 N N . ILE A 1 219 ? 3.605 5.434 4.785 1 98.5 219 ILE A N 1
ATOM 1747 C CA . ILE A 1 219 ? 3.576 6.176 3.529 1 98.5 219 ILE A CA 1
ATOM 1748 C C . ILE A 1 219 ? 3.68 7.676 3.814 1 98.5 219 ILE A C 1
ATOM 1750 O O . ILE A 1 219 ? 4.316 8.414 3.061 1 98.5 219 ILE A O 1
ATOM 1754 N N . TYR A 1 220 ? 3.057 8.117 4.871 1 98.5 220 TYR A N 1
ATOM 1755 C CA . TYR A 1 220 ? 2.926 9.547 5.137 1 98.5 220 TYR A CA 1
ATOM 1756 C C . TYR A 1 220 ? 4.293 10.203 5.297 1 98.5 220 TYR A C 1
ATOM 1758 O O . TYR A 1 220 ? 4.484 11.359 4.922 1 98.5 220 TYR A O 1
ATOM 1766 N N . LEU A 1 221 ? 5.246 9.43 5.754 1 96.06 221 LEU A N 1
ATOM 1767 C CA . LEU A 1 221 ? 6.598 9.953 5.926 1 96.06 221 LEU A CA 1
ATOM 1768 C C . LEU A 1 221 ? 7.199 10.352 4.582 1 96.06 221 LEU A C 1
ATOM 1770 O O . LEU A 1 221 ? 8.008 11.281 4.512 1 96.06 221 LEU A O 1
ATOM 1774 N N . GLY A 1 222 ? 6.766 9.664 3.57 1 95.88 222 GLY A N 1
ATOM 1775 C CA . GLY A 1 222 ? 7.297 9.898 2.236 1 95.88 222 GLY A CA 1
ATOM 1776 C C . GLY A 1 222 ? 6.871 11.234 1.649 1 95.88 222 GLY A C 1
ATOM 1777 O O . GLY A 1 222 ? 7.441 11.695 0.659 1 95.88 222 GLY A O 1
ATOM 1778 N N . LEU A 1 223 ? 5.918 11.938 2.279 1 95.62 223 LEU A N 1
ATOM 1779 C CA . LEU A 1 223 ? 5.496 13.258 1.825 1 95.62 223 LEU A CA 1
ATOM 1780 C C . LEU A 1 223 ? 6.617 14.273 2.002 1 95.62 223 LEU A C 1
ATOM 1782 O O . LEU A 1 223 ? 6.648 15.297 1.315 1 95.62 223 LEU A O 1
ATOM 1786 N N . PHE A 1 224 ? 7.488 13.953 2.906 1 94.69 224 PHE A N 1
ATOM 1787 C CA . PHE A 1 224 ? 8.539 14.906 3.262 1 94.69 224 PHE A CA 1
ATOM 1788 C C . PHE A 1 224 ? 9.883 14.461 2.691 1 94.69 224 PHE A C 1
ATOM 1790 O O . PHE A 1 224 ? 10.914 15.055 2.998 1 94.69 224 PHE A O 1
ATOM 1797 N N . SER A 1 225 ? 9.836 13.352 1.938 1 82.06 225 SER A N 1
ATOM 1798 C CA . SER A 1 225 ? 11.078 12.867 1.352 1 82.06 225 SER A CA 1
ATOM 1799 C C . SER A 1 225 ? 11.445 13.664 0.101 1 82.06 225 SER A C 1
ATOM 1801 O O . SER A 1 225 ? 10.578 13.984 -0.711 1 82.06 225 SER A O 1
ATOM 1803 N N . SER A 1 226 ? 12.539 14.281 0.02 1 64.56 226 SER A N 1
ATOM 1804 C CA . SER A 1 226 ? 13.023 15.117 -1.071 1 64.56 226 SER A CA 1
ATOM 1805 C C . SER A 1 226 ? 13.367 14.281 -2.301 1 64.56 226 SER A C 1
ATOM 1807 O O . SER A 1 226 ? 13.516 14.812 -3.4 1 64.56 226 SER A O 1
ATOM 1809 N N . ASP A 1 227 ? 13.594 12.992 -2.178 1 56.03 227 ASP A N 1
ATOM 1810 C CA . ASP A 1 227 ? 14.195 12.211 -3.25 1 56.03 227 ASP A CA 1
ATOM 1811 C C . ASP A 1 227 ? 13.195 11.961 -4.379 1 56.03 227 ASP A C 1
ATOM 1813 O O . ASP A 1 227 ? 13.477 11.195 -5.305 1 56.03 227 ASP A O 1
ATOM 1817 N N . ALA A 1 228 ? 11.93 12.359 -4.242 1 50.69 228 ALA A N 1
ATOM 1818 C CA . ALA A 1 228 ? 10.922 11.945 -5.207 1 50.69 228 ALA A CA 1
ATOM 1819 C C . ALA A 1 228 ? 11.273 12.414 -6.613 1 50.69 228 ALA A C 1
ATOM 1821 O O . ALA A 1 228 ? 10.539 12.148 -7.566 1 50.69 228 ALA A O 1
ATOM 1822 N N . ARG A 1 229 ? 12.109 13.367 -6.773 1 42.91 229 ARG A N 1
ATOM 1823 C CA . ARG A 1 229 ? 12.211 14.023 -8.07 1 42.91 229 ARG A CA 1
ATOM 1824 C C . ARG A 1 229 ? 12.57 13.023 -9.164 1 42.91 229 ARG A C 1
ATOM 1826 O O . ARG A 1 229 ? 12.25 13.242 -10.336 1 42.91 229 ARG A O 1
ATOM 1833 N N . ARG A 1 230 ? 13.539 12.102 -9 1 43.94 230 ARG A N 1
ATOM 1834 C CA . ARG A 1 230 ? 14.164 11.703 -10.258 1 43.94 230 ARG A CA 1
ATOM 1835 C C . ARG A 1 230 ? 13.578 10.398 -10.781 1 43.94 230 ARG A C 1
ATOM 1837 O O . ARG A 1 230 ? 14.297 9.406 -10.945 1 43.94 230 ARG A O 1
ATOM 1844 N N . ALA A 1 231 ? 12.406 10.078 -10.258 1 42.97 231 ALA A N 1
ATOM 1845 C CA . ALA A 1 231 ? 12.219 8.758 -10.852 1 42.97 231 ALA A CA 1
ATOM 1846 C C . ALA A 1 231 ? 11.992 8.867 -12.359 1 42.97 231 ALA A C 1
ATOM 1848 O O . ALA A 1 231 ? 11.094 9.578 -12.805 1 42.97 231 ALA A O 1
ATOM 1849 N N . PRO A 1 232 ? 12.789 8.336 -13.234 1 36.62 232 PRO A N 1
ATOM 1850 C CA . PRO A 1 232 ? 12.547 8.359 -14.672 1 36.62 232 PRO A CA 1
ATOM 1851 C C . PRO A 1 232 ? 11.273 7.609 -15.07 1 36.62 232 PRO A C 1
ATOM 1853 O O . PRO A 1 232 ? 10.898 6.645 -14.406 1 36.62 232 PRO A O 1
ATOM 1856 N N . GLU A 1 233 ? 10.305 8.273 -15.461 1 36.97 233 GLU A N 1
ATOM 1857 C CA . GLU A 1 233 ? 9.164 7.598 -16.078 1 36.97 233 GLU A CA 1
ATOM 1858 C C . GLU A 1 233 ? 9.617 6.402 -16.906 1 36.97 233 GLU A C 1
ATOM 1860 O O . GLU A 1 233 ? 10.477 6.535 -17.797 1 36.97 233 GLU A O 1
ATOM 1865 N N . HIS A 1 234 ? 9.742 5.355 -16.344 1 36 234 HIS A N 1
ATOM 1866 C CA . HIS A 1 234 ? 10.031 4.242 -17.25 1 36 234 HIS A CA 1
ATOM 1867 C C . HIS A 1 234 ? 9.062 4.215 -18.422 1 36 234 HIS A C 1
ATOM 1869 O O . HIS A 1 234 ? 7.844 4.137 -18.234 1 36 234 HIS A O 1
ATOM 1875 N N . THR A 1 235 ? 9.328 4.883 -19.406 1 31.27 235 THR A N 1
ATOM 1876 C CA . THR A 1 235 ? 8.617 4.852 -20.688 1 31.27 235 THR A CA 1
ATOM 1877 C C . THR A 1 235 ? 8.312 3.416 -21.109 1 31.27 235 THR A C 1
ATOM 1879 O O . THR A 1 235 ? 9.227 2.602 -21.25 1 31.27 235 THR A O 1
ATOM 1882 N N . THR A 1 236 ? 7.152 2.875 -20.766 1 33.69 236 THR A N 1
ATOM 1883 C CA . THR A 1 236 ? 6.625 1.694 -21.453 1 33.69 236 THR A CA 1
ATOM 1884 C C . THR A 1 236 ? 6.91 1.757 -22.953 1 33.69 236 THR A C 1
ATOM 1886 O O . THR A 1 236 ? 6.32 2.568 -23.656 1 33.69 236 THR A O 1
ATOM 1889 N N . SER A 1 237 ? 8.172 1.755 -23.375 1 27.39 237 SER A N 1
ATOM 1890 C CA . SER A 1 237 ? 8.227 1.425 -24.797 1 27.39 237 SER A CA 1
ATOM 1891 C C . SER A 1 237 ? 7.754 -0.001 -25.047 1 27.39 237 SER A C 1
ATOM 1893 O O . SER A 1 237 ? 8.039 -0.907 -24.266 1 27.39 237 SER A O 1
ATOM 1895 N N . MET B 1 1 ? 13.047 -15.234 46.75 1 23.72 1 MET B N 1
ATOM 1896 C CA . MET B 1 1 ? 12.109 -14.508 45.906 1 23.72 1 MET B CA 1
ATOM 1897 C C . MET B 1 1 ? 12.516 -14.609 44.438 1 23.72 1 MET B C 1
ATOM 1899 O O . MET B 1 1 ? 13.484 -13.969 44 1 23.72 1 MET B O 1
ATOM 1903 N N . HIS B 1 2 ? 12.406 -15.766 43.75 1 27.45 2 HIS B N 1
ATOM 1904 C CA . HIS B 1 2 ? 12.719 -16.078 42.375 1 27.45 2 HIS B CA 1
ATOM 1905 C C . HIS B 1 2 ? 11.859 -15.273 41.406 1 27.45 2 HIS B C 1
ATOM 1907 O O . HIS B 1 2 ? 10.633 -15.422 41.375 1 27.45 2 HIS B O 1
ATOM 1913 N N . THR B 1 3 ? 12.242 -13.977 41.156 1 29.06 3 THR B N 1
ATOM 1914 C CA . THR B 1 3 ? 11.617 -13.125 40.156 1 29.06 3 THR B CA 1
ATOM 1915 C C . THR B 1 3 ? 11.477 -13.875 38.844 1 29.06 3 THR B C 1
ATOM 1917 O O . THR B 1 3 ? 12.469 -14.359 38.281 1 29.06 3 THR B O 1
ATOM 1920 N N . GLN B 1 4 ? 10.445 -14.625 38.625 1 27.09 4 GLN B N 1
ATOM 1921 C CA . GLN B 1 4 ? 10.047 -15.219 37.375 1 27.09 4 GLN B CA 1
ATOM 1922 C C . GLN B 1 4 ? 10.109 -14.188 36.25 1 27.09 4 GLN B C 1
ATOM 1924 O O . GLN B 1 4 ? 9.281 -13.273 36.188 1 27.09 4 GLN B O 1
ATOM 1929 N N . ASN B 1 5 ? 11.281 -13.703 35.906 1 30.62 5 ASN B N 1
ATOM 1930 C CA . ASN B 1 5 ? 11.453 -12.961 34.688 1 30.62 5 ASN B CA 1
ATOM 1931 C C . ASN B 1 5 ? 10.75 -13.633 33.5 1 30.62 5 ASN B C 1
ATOM 1933 O O . ASN B 1 5 ? 11.203 -14.672 33.031 1 30.62 5 ASN B O 1
ATOM 1937 N N . GLY B 1 6 ? 9.492 -13.938 33.625 1 31.12 6 GLY B N 1
ATOM 1938 C CA . GLY B 1 6 ? 8.766 -14.406 32.469 1 31.12 6 GLY B CA 1
ATOM 1939 C C . GLY B 1 6 ? 9.148 -13.68 31.188 1 31.12 6 GLY B C 1
ATOM 1940 O O . GLY B 1 6 ? 8.883 -12.492 31.031 1 31.12 6 GLY B O 1
ATOM 1941 N N . THR B 1 7 ? 10.25 -14 30.609 1 32.03 7 THR B N 1
ATOM 1942 C CA . THR B 1 7 ? 10.664 -13.547 29.297 1 32.03 7 THR B CA 1
ATOM 1943 C C . THR B 1 7 ? 9.5 -13.609 28.312 1 32.03 7 THR B C 1
ATOM 1945 O O . THR B 1 7 ? 9.016 -14.695 27.984 1 32.03 7 THR B O 1
ATOM 1948 N N . GLN B 1 8 ? 8.422 -13.055 28.406 1 34.25 8 GLN B N 1
ATOM 1949 C CA . GLN B 1 8 ? 7.469 -12.93 27.312 1 34.25 8 GLN B CA 1
ATOM 1950 C C . GLN B 1 8 ? 8.18 -12.906 25.969 1 34.25 8 GLN B C 1
ATOM 1952 O O . GLN B 1 8 ? 8.93 -11.977 25.656 1 34.25 8 GLN B O 1
ATOM 1957 N N . SER B 1 9 ? 8.703 -13.867 25.469 1 38.5 9 SER B N 1
ATOM 1958 C CA . SER B 1 9 ? 9.531 -14.125 24.281 1 38.5 9 SER B CA 1
ATOM 1959 C C . SER B 1 9 ? 8.961 -13.422 23.062 1 38.5 9 SER B C 1
ATOM 1961 O O . SER B 1 9 ? 7.832 -13.695 22.641 1 38.5 9 SER B O 1
ATOM 1963 N N . ARG B 1 10 ? 8.992 -12.156 22.875 1 47.81 10 ARG B N 1
ATOM 1964 C CA . ARG B 1 10 ? 8.703 -11.406 21.656 1 47.81 10 ARG B CA 1
ATOM 1965 C C . ARG B 1 10 ? 8.883 -12.289 20.422 1 47.81 10 ARG B C 1
ATOM 1967 O O . ARG B 1 10 ? 9.922 -12.93 20.266 1 47.81 10 ARG B O 1
ATOM 1974 N N . MET B 1 11 ? 7.793 -12.797 19.844 1 59.75 11 MET B N 1
ATOM 1975 C CA . MET B 1 11 ? 7.84 -13.625 18.641 1 59.75 11 MET B CA 1
ATOM 1976 C C . MET B 1 11 ? 9.008 -13.219 17.75 1 59.75 11 MET B C 1
ATOM 1978 O O . MET B 1 11 ? 9.266 -12.031 17.562 1 59.75 11 MET B O 1
ATOM 1982 N N . ASP B 1 12 ? 9.883 -14.102 17.438 1 86.94 12 ASP B N 1
ATOM 1983 C CA . ASP B 1 12 ? 10.891 -14.07 16.375 1 86.94 12 ASP B CA 1
ATOM 1984 C C . ASP B 1 12 ? 10.328 -13.484 15.086 1 86.94 12 ASP B C 1
ATOM 1986 O O . ASP B 1 12 ? 9.258 -13.898 14.633 1 86.94 12 ASP B O 1
ATOM 1990 N N . TRP B 1 13 ? 10.781 -12.266 14.75 1 94.12 13 TRP B N 1
ATOM 1991 C CA . TRP B 1 13 ? 10.25 -11.562 13.594 1 94.12 13 TRP B CA 1
ATOM 1992 C C . TRP B 1 13 ? 10.195 -12.477 12.375 1 94.12 13 TRP B C 1
ATOM 1994 O O . TRP B 1 13 ? 9.305 -12.344 11.531 1 94.12 13 TRP B O 1
ATOM 2004 N N . MET B 1 14 ? 11.016 -13.508 12.305 1 95.5 14 MET B N 1
ATOM 2005 C CA . MET B 1 14 ? 10.977 -14.484 11.219 1 95.5 14 MET B CA 1
ATOM 2006 C C . MET B 1 14 ? 9.742 -15.367 11.32 1 95.5 14 MET B C 1
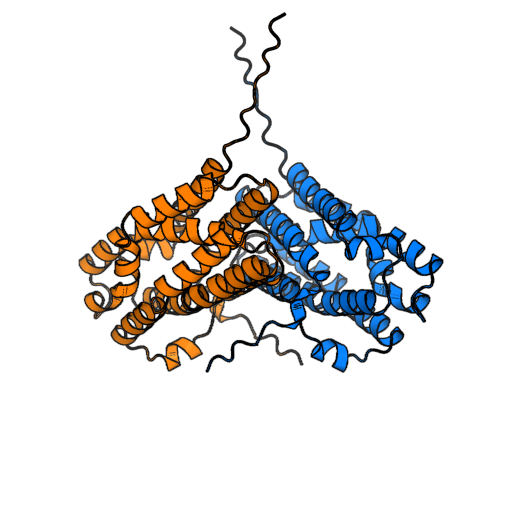ATOM 2008 O O . MET B 1 14 ? 9.172 -15.766 10.297 1 95.5 14 MET B O 1
ATOM 2012 N N . GLU B 1 15 ? 9.414 -15.68 12.523 1 96.38 15 GLU B N 1
ATOM 2013 C CA . GLU B 1 15 ? 8.188 -16.453 12.711 1 96.38 15 GLU B CA 1
ATOM 2014 C C . GLU B 1 15 ? 6.965 -15.672 12.234 1 96.38 15 GLU B C 1
ATOM 2016 O O . GLU B 1 15 ? 6.043 -16.25 11.656 1 96.38 15 GLU B O 1
ATOM 2021 N N . THR B 1 16 ? 6.961 -14.406 12.57 1 96.81 16 THR B N 1
ATOM 2022 C CA . THR B 1 16 ? 5.871 -13.555 12.117 1 96.81 16 THR B CA 1
ATOM 2023 C C . THR B 1 16 ? 5.844 -13.484 10.594 1 96.81 16 THR B C 1
ATOM 2025 O O . THR B 1 16 ? 4.773 -13.523 9.984 1 96.81 16 THR B O 1
ATOM 2028 N N . LEU B 1 17 ? 6.992 -13.359 9.984 1 97.56 17 LEU B N 1
ATOM 2029 C CA . LEU B 1 17 ? 7.086 -13.32 8.523 1 97.56 17 LEU B CA 1
ATOM 2030 C C . LEU B 1 17 ? 6.574 -14.617 7.914 1 97.56 17 LEU B C 1
ATOM 2032 O O . LEU B 1 17 ? 5.801 -14.594 6.953 1 97.56 17 LEU B O 1
ATOM 2036 N N . GLU B 1 18 ? 7 -15.719 8.461 1 96.88 18 GLU B N 1
ATOM 2037 C CA . GLU B 1 18 ? 6.531 -17.016 7.992 1 96.88 18 GLU B CA 1
ATOM 2038 C C . GLU B 1 18 ? 5.02 -17.156 8.156 1 96.88 18 GLU B C 1
ATOM 2040 O O . GLU B 1 18 ? 4.344 -17.734 7.309 1 96.88 18 GLU B O 1
ATOM 2045 N N . HIS B 1 19 ? 4.535 -16.656 9.227 1 97.62 19 HIS B N 1
ATOM 2046 C CA . HIS B 1 19 ? 3.096 -16.656 9.453 1 97.62 19 HIS B CA 1
ATOM 2047 C C . HIS B 1 19 ? 2.365 -15.875 8.359 1 97.62 19 HIS B C 1
ATOM 2049 O O . HIS B 1 19 ? 1.305 -16.312 7.898 1 97.62 19 HIS B O 1
ATOM 2055 N N . GLU B 1 20 ? 2.871 -14.727 7.945 1 98 20 GLU B N 1
ATOM 2056 C CA . GLU B 1 20 ? 2.258 -13.977 6.852 1 98 20 GLU B CA 1
ATOM 2057 C C . GLU B 1 20 ? 2.197 -14.812 5.574 1 98 20 GLU B C 1
ATOM 2059 O O . GLU B 1 20 ? 1.187 -14.805 4.871 1 98 20 GLU B O 1
ATOM 2064 N N . ALA B 1 21 ? 3.256 -15.547 5.277 1 97.94 21 ALA B N 1
ATOM 2065 C CA . ALA B 1 21 ? 3.32 -16.375 4.078 1 97.94 21 ALA B CA 1
ATOM 2066 C C . ALA B 1 21 ? 2.32 -17.531 4.145 1 97.94 21 ALA B C 1
ATOM 2068 O O . ALA B 1 21 ? 1.579 -17.766 3.189 1 97.94 21 ALA B O 1
ATOM 2069 N N . ARG B 1 22 ? 2.275 -18.172 5.277 1 98.19 22 ARG B N 1
ATOM 2070 C CA . ARG B 1 22 ? 1.334 -19.281 5.465 1 98.19 22 ARG B CA 1
ATOM 2071 C C . ARG B 1 22 ? -0.106 -18.781 5.387 1 98.19 22 ARG B C 1
ATOM 2073 O O . ARG B 1 22 ? -0.966 -19.453 4.809 1 98.19 22 ARG B O 1
ATOM 2080 N N . THR B 1 23 ? -0.327 -17.656 5.965 1 98.25 23 THR B N 1
ATOM 2081 C CA . THR B 1 23 ? -1.669 -17.078 5.969 1 98.25 23 THR B CA 1
ATOM 2082 C C . THR B 1 23 ? -2.111 -16.734 4.547 1 98.25 23 THR B C 1
ATOM 2084 O O . THR B 1 23 ? -3.283 -16.906 4.199 1 98.25 23 THR B O 1
ATOM 2087 N N . LEU B 1 24 ? -1.228 -16.234 3.705 1 98.44 24 LEU B N 1
ATOM 2088 C CA . LEU B 1 24 ? -1.565 -15.984 2.309 1 98.44 24 LEU B CA 1
ATOM 2089 C C . LEU B 1 24 ? -2.057 -17.25 1.632 1 98.44 24 LEU B C 1
ATOM 2091 O O . LEU B 1 24 ? -3.098 -17.25 0.971 1 98.44 24 LEU B O 1
ATOM 2095 N N . VAL B 1 25 ? -1.302 -18.328 1.821 1 98.19 25 VAL B N 1
ATOM 2096 C CA . VAL B 1 25 ? -1.67 -19.609 1.228 1 98.19 25 VAL B CA 1
ATOM 2097 C C . VAL B 1 25 ? -3.045 -20.047 1.732 1 98.19 25 VAL B C 1
ATOM 2099 O O . VAL B 1 25 ? -3.916 -20.406 0.942 1 98.19 25 VAL B O 1
ATOM 2102 N N . GLU B 1 26 ? -3.279 -19.906 3.006 1 98 26 GLU B N 1
ATOM 2103 C CA . GLU B 1 26 ? -4.543 -20.312 3.619 1 98 26 GLU B CA 1
ATOM 2104 C C . GLU B 1 26 ? -5.699 -19.453 3.104 1 98 26 GLU B C 1
ATOM 2106 O O . GLU B 1 26 ? -6.781 -19.969 2.816 1 98 26 GLU B O 1
ATOM 2111 N N . ASP B 1 27 ? -5.488 -18.188 3.027 1 97.06 27 ASP B N 1
ATOM 2112 C CA . ASP B 1 27 ? -6.512 -17.266 2.521 1 97.06 27 ASP B CA 1
ATOM 2113 C C . ASP B 1 27 ? -6.891 -17.625 1.084 1 97.06 27 ASP B C 1
ATOM 2115 O O . ASP B 1 27 ? -8.07 -17.578 0.72 1 97.06 27 ASP B O 1
ATOM 2119 N N . LEU B 1 28 ? -5.938 -17.922 0.254 1 97.75 28 LEU B N 1
ATOM 2120 C CA . LEU B 1 28 ? -6.18 -18.234 -1.149 1 97.75 28 LEU B CA 1
ATOM 2121 C C . LEU B 1 28 ? -6.891 -19.578 -1.289 1 97.75 28 LEU B C 1
ATOM 2123 O O . LEU B 1 28 ? -7.711 -19.75 -2.191 1 97.75 28 LEU B O 1
ATOM 2127 N N . GLU B 1 29 ? -6.656 -20.484 -0.406 1 97.31 29 GLU B N 1
ATOM 2128 C CA . GLU B 1 29 ? -7.258 -21.812 -0.451 1 97.31 29 GLU B CA 1
ATOM 2129 C C . GLU B 1 29 ? -8.766 -21.75 -0.197 1 97.31 29 GLU B C 1
ATOM 2131 O O . GLU B 1 29 ? -9.508 -22.625 -0.627 1 97.31 29 GLU B O 1
ATOM 2136 N N . VAL B 1 30 ? -9.195 -20.688 0.477 1 95.56 30 VAL B N 1
ATOM 2137 C CA . VAL B 1 30 ? -10.617 -20.594 0.769 1 95.56 30 VAL B CA 1
ATOM 2138 C C . VAL B 1 30 ? -11.25 -19.516 -0.099 1 95.56 30 VAL B C 1
ATOM 2140 O O . VAL B 1 30 ? -12.461 -19.281 -0.03 1 95.56 30 VAL B O 1
ATOM 2143 N N . HIS B 1 31 ? -10.5 -18.828 -0.837 1 95.38 31 HIS B N 1
ATOM 2144 C CA . HIS B 1 31 ? -11.023 -17.812 -1.755 1 95.38 31 HIS B CA 1
ATOM 2145 C C . HIS B 1 31 ? -11.797 -18.469 -2.896 1 95.38 31 HIS B C 1
ATOM 2147 O O . HIS B 1 31 ? -11.312 -19.406 -3.529 1 95.38 31 HIS B O 1
ATOM 2153 N N . PRO B 1 32 ? -12.938 -17.969 -3.26 1 93.31 32 PRO B N 1
ATOM 2154 C CA . PRO B 1 32 ? -13.828 -18.656 -4.188 1 93.31 32 PRO B CA 1
ATOM 2155 C C . PRO B 1 32 ? -13.211 -18.875 -5.562 1 93.31 32 PRO B C 1
ATOM 2157 O O . PRO B 1 32 ? -13.406 -19.922 -6.184 1 93.31 32 PRO B O 1
ATOM 2160 N N . THR B 1 33 ? -12.422 -18 -6.043 1 94.19 33 THR B N 1
ATOM 2161 C CA . THR B 1 33 ? -11.844 -18.109 -7.375 1 94.19 33 THR B CA 1
ATOM 2162 C C . THR B 1 33 ? -10.438 -18.688 -7.305 1 94.19 33 THR B C 1
ATOM 2164 O O . THR B 1 33 ? -10.078 -19.562 -8.094 1 94.19 33 THR B O 1
ATOM 2167 N N . ALA B 1 34 ? -9.688 -18.297 -6.293 1 96.69 34 ALA B N 1
ATOM 2168 C CA . ALA B 1 34 ? -8.297 -18.719 -6.199 1 96.69 34 ALA B CA 1
ATOM 2169 C C . ALA B 1 34 ? -8.211 -20.219 -5.926 1 96.69 34 ALA B C 1
ATOM 2171 O O . ALA B 1 34 ? -7.316 -20.906 -6.438 1 96.69 34 ALA B O 1
ATOM 2172 N N . ARG B 1 35 ? -9.125 -20.656 -5.141 1 97.19 35 ARG B N 1
ATOM 2173 C CA . ARG B 1 35 ? -9.102 -22.078 -4.797 1 97.19 35 ARG B CA 1
ATOM 2174 C C . ARG B 1 35 ? -9.242 -22.953 -6.039 1 97.19 35 ARG B C 1
ATOM 2176 O O . ARG B 1 35 ? -8.68 -24.047 -6.105 1 97.19 35 ARG B O 1
ATOM 2183 N N . ARG B 1 36 ? -9.938 -22.469 -7.102 1 97.44 36 ARG B N 1
ATOM 2184 C CA . ARG B 1 36 ? -10.156 -23.219 -8.336 1 97.44 36 ARG B CA 1
ATOM 2185 C C . ARG B 1 36 ? -8.867 -23.312 -9.141 1 97.44 36 ARG B C 1
ATOM 2187 O O . ARG B 1 36 ? -8.664 -24.281 -9.883 1 97.44 36 ARG B O 1
ATOM 2194 N N . LEU B 1 37 ? -8.023 -22.312 -9 1 97.56 37 LEU B N 1
ATOM 2195 C CA . LEU B 1 37 ? -6.699 -22.406 -9.594 1 97.56 37 LEU B CA 1
ATOM 2196 C C . LEU B 1 37 ? -5.898 -23.531 -8.938 1 97.56 37 LEU B C 1
ATOM 2198 O O . LEU B 1 37 ? -5.262 -24.328 -9.633 1 97.56 37 LEU B O 1
ATOM 2202 N N . PHE B 1 38 ? -6 -23.688 -7.633 1 96.94 38 PHE B N 1
ATOM 2203 C CA . PHE B 1 38 ? -5.23 -24.656 -6.867 1 96.94 38 PHE B CA 1
ATOM 2204 C C . PHE B 1 38 ? -5.754 -26.078 -7.102 1 96.94 38 PHE B C 1
ATOM 2206 O O . PHE B 1 38 ? -4.973 -27.031 -7.172 1 96.94 38 PHE B O 1
ATOM 2213 N N . ASP B 1 39 ? -7 -26.125 -7.277 1 96.88 39 ASP B N 1
ATOM 2214 C CA . ASP B 1 39 ? -7.535 -27.469 -7.379 1 96.88 39 ASP B CA 1
ATOM 2215 C C . ASP B 1 39 ? -7.758 -27.859 -8.836 1 96.88 39 ASP B C 1
ATOM 2217 O O . ASP B 1 39 ? -8.289 -28.938 -9.117 1 96.88 39 ASP B O 1
ATOM 2221 N N . GLY B 1 40 ? -7.422 -26.984 -9.758 1 97.56 40 GLY B N 1
ATOM 2222 C CA . GLY B 1 40 ? -7.41 -27.312 -11.18 1 97.56 40 GLY B CA 1
ATOM 2223 C C . GLY B 1 40 ? -8.758 -27.141 -11.844 1 97.56 40 GLY B C 1
ATOM 2224 O O . GLY B 1 40 ? -8.914 -27.453 -13.023 1 97.56 40 GLY B O 1
ATOM 2225 N N . SER B 1 41 ? -9.758 -26.609 -11.141 1 97.88 41 SER B N 1
ATOM 2226 C CA . SER B 1 41 ? -11.102 -26.516 -11.688 1 97.88 41 SER B CA 1
ATOM 2227 C C . SER B 1 41 ? -11.367 -25.125 -12.25 1 97.88 41 SER B C 1
ATOM 2229 O O . SER B 1 41 ? -12.484 -24.828 -12.688 1 97.88 41 SER B O 1
ATOM 2231 N N . ILE B 1 42 ? -10.406 -24.234 -12.266 1 97.75 42 ILE B N 1
ATOM 2232 C CA . ILE B 1 42 ? -10.578 -22.875 -12.758 1 97.75 42 ILE B CA 1
ATOM 2233 C C . ILE B 1 42 ? -10.961 -22.891 -14.234 1 97.75 42 ILE B C 1
ATOM 2235 O O . ILE B 1 42 ? -10.445 -23.703 -15 1 97.75 42 ILE B O 1
ATOM 2239 N N . ASP B 1 43 ? -11.914 -22.016 -14.641 1 97 43 ASP B N 1
ATOM 2240 C CA . ASP B 1 43 ? -12.328 -21.953 -16.047 1 97 43 ASP B CA 1
ATOM 2241 C C . ASP B 1 43 ? -11.352 -21.109 -16.859 1 97 43 ASP B C 1
ATOM 2243 O O . ASP B 1 43 ? -10.516 -20.406 -16.297 1 97 43 ASP B O 1
ATOM 2247 N N . ALA B 1 44 ? -11.438 -21.156 -18.156 1 97.5 44 ALA B N 1
ATOM 2248 C CA . ALA B 1 44 ? -10.492 -20.531 -19.078 1 97.5 44 ALA B CA 1
ATOM 2249 C C . ALA B 1 44 ? -10.469 -19.016 -18.891 1 97.5 44 ALA B C 1
ATOM 2251 O O . ALA B 1 44 ? -9.398 -18.406 -18.891 1 97.5 44 ALA B O 1
ATOM 2252 N N . ALA B 1 45 ? -11.594 -18.422 -18.719 1 96.25 45 ALA B N 1
ATOM 2253 C CA . ALA B 1 45 ? -11.68 -16.969 -18.609 1 96.25 45 ALA B CA 1
ATOM 2254 C C . ALA B 1 45 ? -10.992 -16.484 -17.344 1 96.25 45 ALA B C 1
ATOM 2256 O O . ALA B 1 45 ? -10.219 -15.516 -17.375 1 96.25 45 ALA B O 1
ATOM 2257 N N . SER B 1 46 ? -11.258 -17.141 -16.25 1 96.62 46 SER B N 1
ATOM 2258 C CA . SER B 1 46 ? -10.664 -16.766 -14.969 1 96.62 46 SER B CA 1
ATOM 2259 C C . SER B 1 46 ? -9.156 -17 -14.969 1 96.62 46 SER B C 1
ATOM 2261 O O . SER B 1 46 ? -8.398 -16.203 -14.414 1 96.62 46 SER B O 1
ATOM 2263 N N . TYR B 1 47 ? -8.719 -18.125 -15.562 1 97.94 47 TYR B N 1
ATOM 2264 C CA . TYR B 1 47 ? -7.293 -18.422 -15.648 1 97.94 47 TYR B CA 1
ATOM 2265 C C . TYR B 1 47 ? -6.566 -17.375 -16.469 1 97.94 47 TYR B C 1
ATOM 2267 O O . TYR B 1 47 ? -5.5 -16.891 -16.078 1 97.94 47 TYR B O 1
ATOM 2275 N N . THR B 1 48 ? -7.203 -17.016 -17.578 1 97.81 48 THR B N 1
ATOM 2276 C CA . THR B 1 48 ? -6.625 -15.977 -18.438 1 97.81 48 THR B CA 1
ATOM 2277 C C . THR B 1 48 ? -6.535 -14.648 -17.703 1 97.81 48 THR B C 1
ATOM 2279 O O . THR B 1 48 ? -5.512 -13.961 -17.766 1 97.81 48 THR B O 1
ATOM 2282 N N . ARG B 1 49 ? -7.52 -14.266 -16.969 1 96.94 49 ARG B N 1
ATOM 2283 C CA . ARG B 1 49 ? -7.508 -13.031 -16.203 1 96.94 49 ARG B CA 1
ATOM 2284 C C . ARG B 1 49 ? -6.383 -13.047 -15.172 1 96.94 49 ARG B C 1
ATOM 2286 O O . ARG B 1 49 ? -5.703 -12.039 -14.977 1 96.94 49 ARG B O 1
ATOM 2293 N N . TYR B 1 50 ? -6.23 -14.195 -14.539 1 97.81 50 TYR B N 1
ATOM 2294 C CA . TYR B 1 50 ? -5.141 -14.336 -13.578 1 97.81 50 TYR B CA 1
ATOM 2295 C C . TYR B 1 50 ? -3.789 -14.117 -14.25 1 97.81 50 TYR B C 1
ATOM 2297 O O . TYR B 1 50 ? -2.961 -13.352 -13.75 1 97.81 50 TYR B O 1
ATOM 2305 N N . LEU B 1 51 ? -3.582 -14.742 -15.359 1 98.38 51 LEU B N 1
ATOM 2306 C CA . LEU B 1 51 ? -2.307 -14.633 -16.062 1 98.38 51 LEU B CA 1
ATOM 2307 C C . LEU B 1 51 ? -2.062 -13.195 -16.516 1 98.38 51 LEU B C 1
ATOM 2309 O O . LEU B 1 51 ? -0.933 -12.703 -16.453 1 98.38 51 LEU B O 1
ATOM 2313 N N . VAL B 1 52 ? -3.104 -12.547 -17 1 98.31 52 VAL B N 1
ATOM 2314 C CA . VAL B 1 52 ? -2.984 -11.164 -17.453 1 98.31 52 VAL B CA 1
ATOM 2315 C C . VAL B 1 52 ? -2.541 -10.273 -16.297 1 98.31 52 VAL B C 1
ATOM 2317 O O . VAL B 1 52 ? -1.6 -9.484 -16.438 1 98.31 52 VAL B O 1
ATOM 2320 N N . GLN B 1 53 ? -3.172 -10.398 -15.172 1 98.12 53 GLN B N 1
ATOM 2321 C CA . GLN B 1 53 ? -2.82 -9.562 -14.023 1 98.12 53 GLN B CA 1
ATOM 2322 C C . GLN B 1 53 ? -1.45 -9.938 -13.469 1 98.12 53 GLN B C 1
ATOM 2324 O O . GLN B 1 53 ? -0.692 -9.07 -13.031 1 98.12 53 GLN B O 1
ATOM 2329 N N . ALA B 1 54 ? -1.122 -11.266 -13.492 1 98.25 54 ALA B N 1
ATOM 2330 C CA . ALA B 1 54 ? 0.216 -11.695 -13.094 1 98.25 54 ALA B CA 1
ATOM 2331 C C . ALA B 1 54 ? 1.284 -11.047 -13.969 1 98.25 54 ALA B C 1
ATOM 2333 O O . ALA B 1 54 ? 2.316 -10.594 -13.469 1 98.25 54 ALA B O 1
ATOM 2334 N N . TYR B 1 55 ? 1.023 -10.984 -15.266 1 98.44 55 TYR B N 1
ATOM 2335 C CA . TYR B 1 55 ? 1.954 -10.305 -16.156 1 98.44 55 TYR B CA 1
ATOM 2336 C C . TYR B 1 55 ? 2.193 -8.875 -15.711 1 98.44 55 TYR B C 1
ATOM 2338 O O . TYR B 1 55 ? 3.338 -8.422 -15.641 1 98.44 55 TYR B O 1
ATOM 2346 N N . HIS B 1 56 ? 1.153 -8.188 -15.375 1 98.19 56 HIS B N 1
ATOM 2347 C CA . HIS B 1 56 ? 1.215 -6.762 -15.086 1 98.19 56 HIS B CA 1
ATOM 2348 C C . HIS B 1 56 ? 1.979 -6.492 -13.789 1 98.19 56 HIS B C 1
ATOM 2350 O O . HIS B 1 56 ? 2.637 -5.457 -13.656 1 98.19 56 HIS B O 1
ATOM 2356 N N . TYR B 1 57 ? 1.966 -7.391 -12.812 1 97.81 57 TYR B N 1
ATOM 2357 C CA . TYR B 1 57 ? 2.748 -7.055 -11.633 1 97.81 57 TYR B CA 1
ATOM 2358 C C . TYR B 1 57 ? 4.137 -7.68 -11.703 1 97.81 57 TYR B C 1
ATOM 2360 O O . TYR B 1 57 ? 5.109 -7.102 -11.219 1 97.81 57 TYR B O 1
ATOM 2368 N N . VAL B 1 58 ? 4.309 -8.875 -12.406 1 98 58 VAL B N 1
ATOM 2369 C CA . VAL B 1 58 ? 5.586 -9.578 -12.461 1 98 58 VAL B CA 1
ATOM 2370 C C . VAL B 1 58 ? 6.598 -8.75 -13.258 1 98 58 VAL B C 1
ATOM 2372 O O . VAL B 1 58 ? 7.785 -8.727 -12.922 1 98 58 VAL B O 1
ATOM 2375 N N . ARG B 1 59 ? 6.164 -8.047 -14.227 1 97.5 59 ARG B N 1
ATOM 2376 C CA . ARG B 1 59 ? 7.082 -7.297 -15.078 1 97.5 59 ARG B CA 1
ATOM 2377 C C . ARG B 1 59 ? 7.77 -6.188 -14.297 1 97.5 59 ARG B C 1
ATOM 2379 O O . ARG B 1 59 ? 8.742 -5.594 -14.773 1 97.5 59 ARG B O 1
ATOM 2386 N N . TRP B 1 60 ? 7.289 -5.914 -13.133 1 97.88 60 TRP B N 1
ATOM 2387 C CA . TRP B 1 60 ? 7.859 -4.844 -12.32 1 97.88 60 TRP B CA 1
ATOM 2388 C C . TRP B 1 60 ? 8.938 -5.387 -11.391 1 97.88 60 TRP B C 1
ATOM 2390 O O . TRP B 1 60 ? 9.688 -4.613 -10.781 1 97.88 60 TRP B O 1
ATOM 2400 N N . THR B 1 61 ? 9.125 -6.715 -11.258 1 97.38 61 THR B N 1
ATOM 2401 C CA . THR B 1 61 ? 10.102 -7.293 -10.344 1 97.38 61 THR B CA 1
ATOM 2402 C C . THR B 1 61 ? 11.5 -6.777 -10.641 1 97.38 61 THR B C 1
ATOM 2404 O O . THR B 1 61 ? 12.18 -6.262 -9.75 1 97.38 61 THR B O 1
ATOM 2407 N N . THR B 1 62 ? 11.891 -6.84 -11.883 1 97.31 62 THR B N 1
ATOM 2408 C CA . THR B 1 62 ? 13.234 -6.43 -12.266 1 97.31 62 THR B CA 1
ATOM 2409 C C . THR B 1 62 ? 13.445 -4.941 -12 1 97.31 62 THR B C 1
ATOM 2411 O O . THR B 1 62 ? 14.375 -4.555 -11.297 1 97.31 62 THR B O 1
ATOM 2414 N N . PRO B 1 63 ? 12.57 -4.031 -12.477 1 97.69 63 PRO B N 1
ATOM 2415 C CA . PRO B 1 63 ? 12.75 -2.605 -12.203 1 97.69 63 PRO B CA 1
ATOM 2416 C C . PRO B 1 63 ? 12.781 -2.293 -10.703 1 97.69 63 PRO B C 1
ATOM 2418 O O . PRO B 1 63 ? 13.562 -1.44 -10.266 1 97.69 63 PRO B O 1
ATOM 2421 N N . LEU B 1 64 ? 11.977 -2.924 -9.922 1 98.12 64 LEU B N 1
ATOM 2422 C CA . LEU B 1 64 ? 11.898 -2.645 -8.492 1 98.12 64 LEU B CA 1
ATOM 2423 C C . LEU B 1 64 ? 13.188 -3.076 -7.789 1 98.12 64 LEU B C 1
ATOM 2425 O O . LEU B 1 64 ? 13.703 -2.355 -6.934 1 98.12 64 LEU B O 1
ATOM 2429 N N . LEU B 1 65 ? 13.68 -4.281 -8.141 1 97.88 65 LEU B N 1
ATOM 2430 C CA . LEU B 1 65 ? 14.945 -4.754 -7.586 1 97.88 65 LEU B CA 1
ATOM 2431 C C . LEU B 1 65 ? 16.078 -3.818 -7.965 1 97.88 65 LEU B C 1
ATOM 2433 O O . LEU B 1 65 ? 16.922 -3.488 -7.125 1 97.88 65 LEU B O 1
ATOM 2437 N N . MET B 1 66 ? 16.078 -3.381 -9.203 1 98.06 66 MET B N 1
ATOM 2438 C CA . MET B 1 66 ? 17.125 -2.479 -9.688 1 98.06 66 MET B CA 1
ATOM 2439 C C . MET B 1 66 ? 17.062 -1.141 -8.953 1 98.06 66 MET B C 1
ATOM 2441 O O . MET B 1 66 ? 18.078 -0.643 -8.477 1 98.06 66 MET B O 1
ATOM 2445 N N . GLU B 1 67 ? 15.906 -0.583 -8.859 1 97.19 67 GLU B N 1
ATOM 2446 C CA . GLU B 1 67 ? 15.734 0.701 -8.188 1 97.19 67 GLU B CA 1
ATOM 2447 C C . GLU B 1 67 ? 16.141 0.616 -6.723 1 97.19 67 GLU B C 1
ATOM 2449 O O . GLU B 1 67 ? 16.859 1.486 -6.223 1 97.19 67 GLU B O 1
ATOM 2454 N N . SER B 1 68 ? 15.703 -0.389 -6.039 1 97.75 68 SER B N 1
ATOM 2455 C CA . SER B 1 68 ? 16.047 -0.582 -4.633 1 97.75 68 SER B CA 1
ATOM 2456 C C . SER B 1 68 ? 17.547 -0.777 -4.445 1 97.75 68 SER B C 1
ATOM 2458 O O . SER B 1 68 ? 18.156 -0.151 -3.576 1 97.75 68 SER B O 1
ATOM 2460 N N . GLY B 1 69 ? 18.094 -1.667 -5.297 1 97.75 69 GLY B N 1
ATOM 2461 C CA . GLY B 1 69 ? 19.516 -1.943 -5.203 1 97.75 69 GLY B CA 1
ATOM 2462 C C . GLY B 1 69 ? 20.375 -0.72 -5.445 1 97.75 69 GLY B C 1
ATOM 2463 O O . GLY B 1 69 ? 21.312 -0.45 -4.688 1 97.75 69 GLY B O 1
ATOM 2464 N N . GLU B 1 70 ? 20.062 0.008 -6.484 1 97.44 70 GLU B N 1
ATOM 2465 C CA . GLU B 1 70 ? 20.812 1.207 -6.828 1 97.44 70 GLU B CA 1
ATOM 2466 C C . GLU B 1 70 ? 20.734 2.248 -5.715 1 97.44 70 GLU B C 1
ATOM 2468 O O . GLU B 1 70 ? 21.734 2.908 -5.402 1 97.44 70 GLU B O 1
ATOM 2473 N N . ARG B 1 71 ? 19.609 2.41 -5.168 1 96 71 ARG B N 1
ATOM 2474 C CA . ARG B 1 71 ? 19.453 3.375 -4.082 1 96 71 ARG B CA 1
ATOM 2475 C C . ARG B 1 71 ? 20.297 2.977 -2.871 1 96 71 ARG B C 1
ATOM 2477 O O . ARG B 1 71 ? 20.938 3.824 -2.252 1 96 71 ARG B O 1
ATOM 2484 N N . MET B 1 72 ? 20.266 1.709 -2.533 1 96.94 72 MET B N 1
ATOM 2485 C CA . MET B 1 72 ? 21.031 1.231 -1.395 1 96.94 72 MET B CA 1
ATOM 2486 C C . MET B 1 72 ? 22.531 1.477 -1.613 1 96.94 72 MET B C 1
ATOM 2488 O O . MET B 1 72 ? 23.234 1.897 -0.694 1 96.94 72 MET B O 1
ATOM 2492 N N . LYS B 1 73 ? 22.953 1.295 -2.828 1 96.5 73 LYS B N 1
ATOM 2493 C CA . LYS B 1 73 ? 24.344 1.54 -3.16 1 96.5 73 LYS B CA 1
ATOM 2494 C C . LYS B 1 73 ? 24.672 3.031 -3.111 1 96.5 73 LYS B C 1
ATOM 2496 O O . LYS B 1 73 ? 25.672 3.434 -2.523 1 96.5 73 LYS B O 1
ATOM 2501 N N . ARG B 1 74 ? 23.828 3.799 -3.645 1 95.38 74 ARG B N 1
ATOM 2502 C CA . ARG B 1 74 ? 24.047 5.238 -3.721 1 95.38 74 ARG B CA 1
ATOM 2503 C C . ARG B 1 74 ? 24.078 5.863 -2.33 1 95.38 74 ARG B C 1
ATOM 2505 O O . ARG B 1 74 ? 24.891 6.75 -2.057 1 95.38 74 ARG B O 1
ATOM 2512 N N . THR B 1 75 ? 23.234 5.426 -1.46 1 93.12 75 THR B N 1
ATOM 2513 C CA . THR B 1 75 ? 23.125 6.012 -0.129 1 93.12 75 THR B CA 1
ATOM 2514 C C . THR B 1 75 ? 24.141 5.387 0.82 1 93.12 75 THR B C 1
ATOM 2516 O O . THR B 1 75 ? 24.375 5.898 1.919 1 93.12 75 THR B O 1
ATOM 2519 N N . GLY B 1 76 ? 24.703 4.246 0.541 1 91 76 GLY B N 1
ATOM 2520 C CA . GLY B 1 76 ? 25.703 3.57 1.355 1 91 76 GLY B CA 1
ATOM 2521 C C . GLY B 1 76 ? 25.094 2.811 2.523 1 91 76 GLY B C 1
ATOM 2522 O O . GLY B 1 76 ? 25.828 2.348 3.406 1 91 76 GLY B O 1
ATOM 2523 N N . SER B 1 77 ? 23.875 2.639 2.697 1 86.56 77 SER B N 1
ATOM 2524 C CA . SER B 1 77 ? 23.203 2.016 3.836 1 86.56 77 SER B CA 1
ATOM 2525 C C . SER B 1 77 ? 23.328 0.496 3.785 1 86.56 77 SER B C 1
ATOM 2527 O O . SER B 1 77 ? 23.516 -0.152 4.816 1 86.56 77 SER B O 1
ATOM 2529 N N . HIS B 1 78 ? 23.359 -0.14 2.67 1 91.75 78 HIS B N 1
ATOM 2530 C CA . HIS B 1 78 ? 23.391 -1.577 2.426 1 91.75 78 HIS B CA 1
ATOM 2531 C C . HIS B 1 78 ? 24.016 -1.89 1.066 1 91.75 78 HIS B C 1
ATOM 2533 O O . HIS B 1 78 ? 23.375 -2.533 0.225 1 91.75 78 HIS B O 1
ATOM 2539 N N . THR B 1 79 ? 25.234 -1.636 1.021 1 94.38 79 THR B N 1
ATOM 2540 C CA . THR B 1 79 ? 25.875 -1.741 -0.287 1 94.38 79 THR B CA 1
ATOM 2541 C C . THR B 1 79 ? 25.891 -3.191 -0.761 1 94.38 79 THR B C 1
ATOM 2543 O O . THR B 1 79 ? 25.578 -3.479 -1.917 1 94.38 79 THR B O 1
ATOM 2546 N N . ALA B 1 80 ? 26.219 -4.121 0.086 1 94.12 80 ALA B N 1
ATOM 2547 C CA . ALA B 1 80 ? 26.281 -5.531 -0.29 1 94.12 80 ALA B CA 1
ATOM 2548 C C . ALA B 1 80 ? 24.906 -6.059 -0.667 1 94.12 80 ALA B C 1
ATOM 2550 O O . ALA B 1 80 ? 24.766 -6.812 -1.632 1 94.12 80 ALA B O 1
ATOM 2551 N N . LEU B 1 81 ? 23.953 -5.625 0.067 1 95.31 81 LEU B N 1
ATOM 2552 C CA . LEU B 1 81 ? 22.578 -6.027 -0.248 1 95.31 81 LEU B CA 1
ATOM 2553 C C . LEU B 1 81 ? 22.109 -5.395 -1.554 1 95.31 81 LEU B C 1
ATOM 2555 O O . LEU B 1 81 ? 21.359 -6.008 -2.307 1 95.31 81 LEU B O 1
ATOM 2559 N N . GLY B 1 82 ? 22.516 -4.164 -1.726 1 97.12 82 GLY B N 1
ATOM 2560 C CA . GLY B 1 82 ? 22.219 -3.541 -3.008 1 97.12 82 GLY B CA 1
ATOM 2561 C C . GLY B 1 82 ? 22.734 -4.336 -4.191 1 97.12 82 GLY B C 1
ATOM 2562 O O . GLY B 1 82 ? 22.031 -4.523 -5.18 1 97.12 82 GLY B O 1
ATOM 2563 N N . GLU B 1 83 ? 23.906 -4.84 -4.074 1 96.75 83 GLU B N 1
ATOM 2564 C CA . GLU B 1 83 ? 24.484 -5.672 -5.121 1 96.75 83 GLU B CA 1
ATOM 2565 C C . GLU B 1 83 ? 23.703 -6.965 -5.305 1 96.75 83 GLU B C 1
ATOM 2567 O O . GLU B 1 83 ? 23.484 -7.414 -6.434 1 96.75 83 GLU B O 1
ATOM 2572 N N . LEU B 1 84 ? 23.344 -7.547 -4.219 1 95.06 84 LEU B N 1
ATOM 2573 C CA . LEU B 1 84 ? 22.547 -8.766 -4.281 1 95.06 84 LEU B CA 1
ATOM 2574 C C . LEU B 1 84 ? 21.219 -8.508 -4.996 1 95.06 84 LEU B C 1
ATOM 2576 O O . LEU B 1 84 ? 20.766 -9.336 -5.785 1 95.06 84 LEU B O 1
ATOM 2580 N N . PHE B 1 85 ? 20.562 -7.328 -4.719 1 97 85 PHE B N 1
ATOM 2581 C CA . PHE B 1 85 ? 19.328 -6.953 -5.398 1 97 85 PHE B CA 1
ATOM 2582 C C . PHE B 1 85 ? 19.562 -6.852 -6.906 1 97 85 PHE B C 1
ATOM 2584 O O . PHE B 1 85 ? 18.734 -7.332 -7.691 1 97 85 PHE B O 1
ATOM 2591 N N . LEU B 1 86 ? 20.641 -6.262 -7.289 1 97.5 86 LEU B N 1
ATOM 2592 C CA . LEU B 1 86 ? 20.953 -6.105 -8.703 1 97.5 86 LEU B CA 1
ATOM 2593 C C . LEU B 1 86 ? 21.203 -7.457 -9.359 1 97.5 86 LEU B C 1
ATOM 2595 O O . LEU B 1 86 ? 20.781 -7.691 -10.5 1 97.5 86 LEU B O 1
ATOM 2599 N N . HIS B 1 87 ? 21.844 -8.367 -8.672 1 96.12 87 HIS B N 1
ATOM 2600 C CA . HIS B 1 87 ? 22.047 -9.727 -9.172 1 96.12 87 HIS B CA 1
ATOM 2601 C C . HIS B 1 87 ? 20.719 -10.445 -9.344 1 96.12 87 HIS B C 1
ATOM 2603 O O . HIS B 1 87 ? 20.5 -11.109 -10.359 1 96.12 87 HIS B O 1
ATOM 2609 N N . LYS B 1 88 ? 19.875 -10.312 -8.344 1 94.81 88 LYS B N 1
ATOM 2610 C CA . LYS B 1 88 ? 18.562 -10.945 -8.414 1 94.81 88 LYS B CA 1
ATOM 2611 C C . LYS B 1 88 ? 17.734 -10.359 -9.562 1 94.81 88 LYS B C 1
ATOM 2613 O O . LYS B 1 88 ? 16.953 -11.078 -10.203 1 94.81 88 LYS B O 1
ATOM 2618 N N . ALA B 1 89 ? 17.844 -9.062 -9.766 1 96.62 89 ALA B N 1
ATOM 2619 C CA . ALA B 1 89 ? 17.141 -8.422 -10.883 1 96.62 89 ALA B CA 1
ATOM 2620 C C . ALA B 1 89 ? 17.516 -9.086 -12.211 1 96.62 89 ALA B C 1
ATOM 2622 O O . ALA B 1 89 ? 16.641 -9.344 -13.047 1 96.62 89 ALA B O 1
ATOM 2623 N N . ALA B 1 90 ? 18.781 -9.383 -12.375 1 95.69 90 ALA B N 1
ATOM 2624 C CA . ALA B 1 90 ? 19.25 -10.047 -13.586 1 95.69 90 ALA B CA 1
ATOM 2625 C C . ALA B 1 90 ? 18.672 -11.453 -13.711 1 95.69 90 ALA B C 1
ATOM 2627 O O . ALA B 1 90 ? 18.297 -11.875 -14.805 1 95.69 90 ALA B O 1
ATOM 2628 N N . GLU B 1 91 ? 18.547 -12.141 -12.609 1 92.06 91 GLU B N 1
ATOM 2629 C CA . GLU B 1 91 ? 18.016 -13.492 -12.586 1 92.06 91 GLU B CA 1
ATOM 2630 C C . GLU B 1 91 ? 16.531 -13.5 -12.945 1 92.06 91 GLU B C 1
ATOM 2632 O O . GLU B 1 91 ? 16.047 -14.43 -13.609 1 92.06 91 GLU B O 1
ATOM 2637 N N . GLU B 1 92 ? 15.805 -12.469 -12.508 1 93.5 92 GLU B N 1
ATOM 2638 C CA . GLU B 1 92 ? 14.359 -12.422 -12.672 1 93.5 92 GLU B CA 1
ATOM 2639 C C . GLU B 1 92 ? 13.977 -11.891 -14.055 1 93.5 92 GLU B C 1
ATOM 2641 O O . GLU B 1 92 ? 12.82 -11.992 -14.461 1 93.5 92 GLU B O 1
ATOM 2646 N N . ARG B 1 93 ? 14.984 -11.383 -14.797 1 92.94 93 ARG B N 1
ATOM 2647 C CA . ARG B 1 93 ? 14.711 -10.805 -16.109 1 92.94 93 ARG B CA 1
ATOM 2648 C C . ARG B 1 93 ? 14.109 -11.836 -17.047 1 92.94 93 ARG B C 1
ATOM 2650 O O . ARG B 1 93 ? 14.641 -12.938 -17.203 1 92.94 93 ARG B O 1
ATOM 2657 N N . GLY B 1 94 ? 12.961 -11.531 -17.609 1 92.31 94 GLY B N 1
ATOM 2658 C CA . GLY B 1 94 ? 12.359 -12.398 -18.609 1 92.31 94 GLY B CA 1
ATOM 2659 C C . GLY B 1 94 ? 11.266 -13.289 -18.062 1 92.31 94 GLY B C 1
ATOM 2660 O O . GLY B 1 94 ? 10.531 -13.93 -18.812 1 92.31 94 GLY B O 1
ATOM 2661 N N . HIS B 1 95 ? 11.07 -13.344 -16.719 1 92.38 95 HIS B N 1
ATOM 2662 C CA . HIS B 1 95 ? 10.008 -14.156 -16.141 1 92.38 95 HIS B CA 1
ATOM 2663 C C . HIS B 1 95 ? 8.633 -13.719 -16.641 1 92.38 95 HIS B C 1
ATOM 2665 O O . HIS B 1 95 ? 7.734 -14.547 -16.797 1 92.38 95 HIS B O 1
ATOM 2671 N N . GLU B 1 96 ? 8.445 -12.422 -16.938 1 95.88 96 GLU B N 1
ATOM 2672 C CA . GLU B 1 96 ? 7.168 -11.93 -17.438 1 95.88 96 GLU B CA 1
ATOM 2673 C C . GLU B 1 96 ? 6.891 -12.461 -18.844 1 95.88 96 GLU B C 1
ATOM 2675 O O . GLU B 1 96 ? 5.738 -12.5 -19.281 1 95.88 96 GLU B O 1
ATOM 2680 N N . ARG B 1 97 ? 7.945 -12.898 -19.578 1 96.94 97 ARG B N 1
ATOM 2681 C CA . ARG B 1 97 ? 7.77 -13.453 -20.922 1 96.94 97 ARG B CA 1
ATOM 2682 C C . ARG B 1 97 ? 7.102 -14.828 -20.859 1 96.94 97 ARG B C 1
ATOM 2684 O O . ARG B 1 97 ? 6.406 -15.227 -21.797 1 96.94 97 ARG B O 1
ATOM 2691 N N . TRP B 1 98 ? 7.336 -15.578 -19.781 1 97.31 98 TRP B N 1
ATOM 2692 C CA . TRP B 1 98 ? 6.629 -16.844 -19.594 1 97.31 98 TRP B CA 1
ATOM 2693 C C . TRP B 1 98 ? 5.121 -16.625 -19.578 1 97.31 98 TRP B C 1
ATOM 2695 O O . TRP B 1 98 ? 4.367 -17.422 -20.141 1 97.31 98 TRP B O 1
ATOM 2705 N N . LEU B 1 99 ? 4.73 -15.516 -18.938 1 98.5 99 LEU B N 1
ATOM 2706 C CA . LEU B 1 99 ? 3.309 -15.188 -18.859 1 98.5 99 LEU B CA 1
ATOM 2707 C C . LEU B 1 99 ? 2.762 -14.828 -20.234 1 98.5 99 LEU B C 1
ATOM 2709 O O . LEU B 1 99 ? 1.666 -15.25 -20.609 1 98.5 99 LEU B O 1
ATOM 2713 N N . LEU B 1 100 ? 3.537 -14.062 -21 1 98.62 100 LE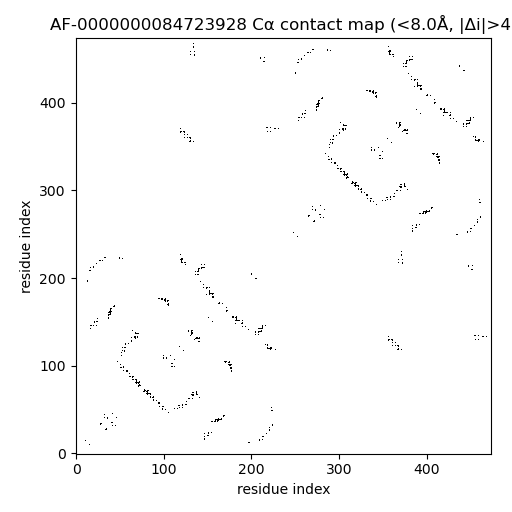U B N 1
ATOM 2714 C CA . LEU B 1 100 ? 3.111 -13.711 -22.344 1 98.62 100 LEU B CA 1
ATOM 2715 C C . LEU B 1 100 ? 3.014 -14.953 -23.234 1 98.62 100 LEU B C 1
ATOM 2717 O O . LEU B 1 100 ? 2.096 -15.07 -24.047 1 98.62 100 LEU B O 1
ATOM 2721 N N . SER B 1 101 ? 3.965 -15.875 -23.094 1 98.38 101 SER B N 1
ATOM 2722 C CA . SER B 1 101 ? 3.932 -17.125 -23.859 1 98.38 101 SER B CA 1
ATOM 2723 C C . SER B 1 101 ? 2.701 -17.953 -23.5 1 98.38 101 SER B C 1
ATOM 2725 O O . SER B 1 101 ? 2.016 -18.469 -24.375 1 98.38 101 SER B O 1
ATOM 2727 N N . ASP B 1 102 ? 2.422 -18.078 -22.203 1 98.75 102 ASP B N 1
ATOM 2728 C CA . ASP B 1 102 ? 1.234 -18.797 -21.766 1 98.75 102 ASP B CA 1
ATOM 2729 C C . ASP B 1 102 ? -0.037 -18.172 -22.328 1 98.75 102 ASP B C 1
ATOM 2731 O O . ASP B 1 102 ? -0.921 -18.875 -22.812 1 98.75 102 ASP B O 1
ATOM 2735 N N . LEU B 1 103 ? -0.133 -16.828 -22.266 1 98.81 103 LEU B N 1
ATOM 2736 C CA . LEU B 1 103 ? -1.307 -16.109 -22.75 1 98.81 103 LEU B CA 1
ATOM 2737 C C . LEU B 1 103 ? -1.459 -16.25 -24.25 1 98.81 103 LEU B C 1
ATOM 2739 O O . LEU B 1 103 ? -2.576 -16.375 -24.766 1 98.81 103 LEU B O 1
ATOM 2743 N N . ARG B 1 104 ? -0.33 -16.266 -24.984 1 98.69 104 ARG B N 1
ATOM 2744 C CA . ARG B 1 104 ? -0.364 -16.5 -26.422 1 98.69 104 ARG B CA 1
ATOM 2745 C C . ARG B 1 104 ? -0.961 -17.859 -26.75 1 98.69 104 ARG B C 1
ATOM 2747 O O . ARG B 1 104 ? -1.77 -17.984 -27.672 1 98.69 104 ARG B O 1
ATOM 2754 N N . ASN B 1 105 ? -0.596 -18.812 -25.984 1 98.56 105 ASN B N 1
ATOM 2755 C CA . ASN B 1 105 ? -1.103 -20.172 -26.172 1 98.56 105 ASN B CA 1
ATOM 2756 C C . ASN B 1 105 ? -2.588 -20.266 -25.828 1 98.56 105 ASN B C 1
ATOM 2758 O O . ASN B 1 105 ? -3.262 -21.219 -26.25 1 98.56 105 ASN B O 1
ATOM 2762 N N . LEU B 1 106 ? -3.129 -19.281 -25.141 1 98.38 106 LEU B N 1
ATOM 2763 C CA . LEU B 1 106 ? -4.551 -19.203 -24.828 1 98.38 106 LEU B CA 1
ATOM 2764 C C . LEU B 1 106 ? -5.266 -18.25 -25.781 1 98.38 106 LEU B C 1
ATOM 2766 O O . LEU B 1 106 ? -6.438 -17.906 -25.562 1 98.38 106 LEU B O 1
ATOM 2770 N N . GLY B 1 107 ? -4.5 -17.703 -26.766 1 98.19 107 GLY B N 1
ATOM 2771 C CA . GLY B 1 107 ? -5.117 -16.922 -27.812 1 98.19 107 GLY B CA 1
ATOM 2772 C C . GLY B 1 107 ? -5.012 -15.422 -27.578 1 98.19 107 GLY B C 1
ATOM 2773 O O . GLY B 1 107 ? -5.699 -14.641 -28.234 1 98.19 107 GLY B O 1
ATOM 2774 N N . TRP B 1 108 ? -4.195 -15.008 -26.656 1 98.31 108 TRP B N 1
ATOM 2775 C CA . TRP B 1 108 ? -4.059 -13.578 -26.375 1 98.31 108 TRP B CA 1
ATOM 2776 C C . TRP B 1 108 ? -2.756 -13.031 -26.953 1 98.31 108 TRP B C 1
ATOM 2778 O O . TRP B 1 108 ? -1.682 -13.586 -26.703 1 98.31 108 TRP B O 1
ATOM 2788 N N . SER B 1 109 ? -2.846 -11.891 -27.656 1 98.38 109 SER B N 1
ATOM 2789 C CA . SER B 1 109 ? -1.652 -11.18 -28.109 1 98.38 109 SER B CA 1
ATOM 2790 C C . SER B 1 109 ? -1.084 -10.305 -27 1 98.38 109 SER B C 1
ATOM 2792 O O . SER B 1 109 ? -1.785 -9.969 -26.047 1 98.38 109 SER B O 1
ATOM 2794 N N . ALA B 1 110 ? 0.133 -10 -27.156 1 98.06 110 ALA B N 1
ATOM 2795 C CA . ALA B 1 110 ? 0.767 -9.094 -26.203 1 98.06 110 ALA B CA 1
ATOM 2796 C C . ALA B 1 110 ? 0.026 -7.758 -26.141 1 98.06 110 ALA B C 1
ATOM 2798 O O . ALA B 1 110 ? -0.099 -7.16 -25.078 1 98.06 110 ALA B O 1
ATOM 2799 N N . GLU B 1 111 ? -0.432 -7.293 -27.25 1 98.12 111 GLU B N 1
ATOM 2800 C CA . GLU B 1 111 ? -1.181 -6.043 -27.328 1 98.12 111 GLU B CA 1
ATOM 2801 C C . GLU B 1 111 ? -2.477 -6.129 -26.531 1 98.12 111 GLU B C 1
ATOM 2803 O O . GLU B 1 111 ? -2.844 -5.188 -25.812 1 98.12 111 GLU B O 1
ATOM 2808 N N . ARG B 1 112 ? -3.162 -7.238 -26.672 1 98.25 112 ARG B N 1
ATOM 2809 C CA . ARG B 1 112 ? -4.402 -7.441 -25.922 1 98.25 112 ARG B CA 1
ATOM 2810 C C . ARG B 1 112 ? -4.137 -7.488 -24.422 1 98.25 112 ARG B C 1
ATOM 2812 O O . ARG B 1 112 ? -4.926 -6.965 -23.625 1 98.25 112 ARG B O 1
ATOM 2819 N N . VAL B 1 113 ? -3.035 -8.086 -24.047 1 98.31 113 VAL B N 1
ATOM 2820 C CA . VAL B 1 113 ? -2.654 -8.18 -22.641 1 98.31 113 VAL B CA 1
ATOM 2821 C C . VAL B 1 113 ? -2.426 -6.777 -22.062 1 98.31 113 VAL B C 1
ATOM 2823 O O . VAL B 1 113 ? -2.949 -6.438 -21 1 98.31 113 VAL B O 1
ATOM 2826 N N . THR B 1 114 ? -1.718 -5.953 -22.781 1 97.56 114 THR B N 1
ATOM 2827 C CA . THR B 1 114 ? -1.417 -4.594 -22.359 1 97.56 114 THR B CA 1
ATOM 2828 C C . THR B 1 114 ? -2.688 -3.748 -22.312 1 97.56 114 THR B C 1
ATOM 2830 O O . THR B 1 114 ? -2.877 -2.957 -21.375 1 97.56 114 THR B O 1
ATOM 2833 N N . ALA B 1 115 ? -3.535 -3.973 -23.203 1 97.19 115 ALA B N 1
ATOM 2834 C CA . ALA B 1 115 ? -4.766 -3.191 -23.312 1 97.19 115 ALA B CA 1
ATOM 2835 C C . ALA B 1 115 ? -5.738 -3.555 -22.203 1 97.19 115 ALA B C 1
ATOM 2837 O O . ALA B 1 115 ? -6.562 -2.73 -21.781 1 97.19 115 ALA B O 1
ATOM 2838 N N . ALA B 1 116 ? -5.699 -4.812 -21.75 1 95.62 116 ALA B N 1
ATOM 2839 C CA . ALA B 1 116 ? -6.59 -5.254 -20.672 1 95.62 116 ALA B CA 1
ATOM 2840 C C . ALA B 1 116 ? -6.359 -4.441 -19.406 1 95.62 116 ALA B C 1
ATOM 2842 O O . ALA B 1 116 ? -7.258 -4.309 -18.562 1 95.62 116 ALA B O 1
ATOM 2843 N N . GLY B 1 117 ? -5.168 -3.914 -19.234 1 95.69 117 GLY B N 1
ATOM 2844 C CA . GLY B 1 117 ? -4.887 -3 -18.141 1 95.69 117 GLY B CA 1
ATOM 2845 C C . GLY B 1 117 ? -4.727 -3.701 -16.797 1 95.69 117 GLY B C 1
ATOM 2846 O O . GLY B 1 117 ? -4.746 -4.934 -16.734 1 95.69 117 GLY B O 1
ATOM 2847 N N . ARG B 1 118 ? -4.527 -2.951 -15.758 1 97.62 118 ARG B N 1
ATOM 2848 C CA . ARG B 1 118 ? -4.254 -3.406 -14.398 1 97.62 118 ARG B CA 1
ATOM 2849 C C . ARG B 1 118 ? -5.508 -3.318 -13.531 1 97.62 118 ARG B C 1
ATOM 2851 O O . ARG B 1 118 ? -6.273 -2.355 -13.633 1 97.62 118 ARG B O 1
ATOM 2858 N N . CYS B 1 119 ? -5.734 -4.297 -12.766 1 97.31 119 CYS B N 1
ATOM 2859 C CA . CYS B 1 119 ? -6.781 -4.195 -11.758 1 97.31 119 CYS B CA 1
ATOM 2860 C C . CYS B 1 119 ? -6.309 -3.381 -10.555 1 97.31 119 CYS B C 1
ATOM 2862 O O . CYS B 1 119 ? -5.117 -3.078 -10.438 1 97.31 119 CYS B O 1
ATOM 2864 N N . PRO B 1 120 ? -7.184 -3.008 -9.617 1 97.69 120 PRO B N 1
ATOM 2865 C CA . PRO B 1 120 ? -6.809 -2.174 -8.477 1 97.69 120 PRO B CA 1
ATOM 2866 C C . PRO B 1 120 ? -5.734 -2.822 -7.598 1 97.69 120 PRO B C 1
ATOM 2868 O O . PRO B 1 120 ? -4.867 -2.129 -7.066 1 97.69 120 PRO B O 1
ATOM 2871 N N . ALA B 1 121 ? -5.773 -4.133 -7.438 1 98.38 121 ALA B N 1
ATOM 2872 C CA . ALA B 1 121 ? -4.781 -4.84 -6.629 1 98.38 121 ALA B CA 1
ATOM 2873 C C . ALA B 1 121 ? -3.383 -4.688 -7.219 1 98.38 121 ALA B C 1
ATOM 2875 O O . ALA B 1 121 ? -2.426 -4.398 -6.496 1 98.38 121 ALA B O 1
ATOM 2876 N N . VAL B 1 122 ? -3.275 -4.805 -8.539 1 98.56 122 VAL B N 1
ATOM 2877 C CA . VAL B 1 122 ? -1.982 -4.684 -9.203 1 98.56 122 VAL B CA 1
ATOM 2878 C C . VAL B 1 122 ? -1.487 -3.242 -9.117 1 98.56 122 VAL B C 1
ATOM 2880 O O . VAL B 1 122 ? -0.303 -3 -8.867 1 98.56 122 VAL B O 1
ATOM 2883 N N . ASN B 1 123 ? -2.396 -2.295 -9.281 1 98.56 123 ASN B N 1
ATOM 2884 C CA . ASN B 1 123 ? -2.014 -0.9 -9.09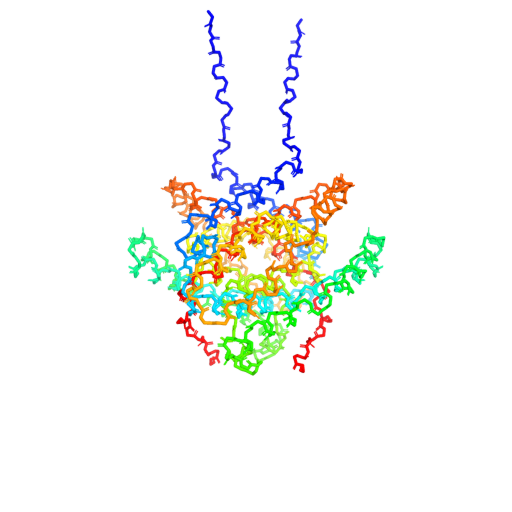4 1 98.56 123 ASN B CA 1
ATOM 2885 C C . ASN B 1 123 ? -1.447 -0.658 -7.695 1 98.56 123 ASN B C 1
ATOM 2887 O O . ASN B 1 123 ? -0.428 0.018 -7.543 1 98.56 123 ASN B O 1
ATOM 2891 N N . ALA B 1 124 ? -2.088 -1.18 -6.684 1 98.81 124 ALA B N 1
ATOM 2892 C CA . ALA B 1 124 ? -1.64 -1.01 -5.305 1 98.81 124 ALA B CA 1
ATOM 2893 C C . ALA B 1 124 ? -0.295 -1.694 -5.078 1 98.81 124 ALA B C 1
ATOM 2895 O O . ALA B 1 124 ? 0.58 -1.148 -4.402 1 98.81 124 ALA B O 1
ATOM 2896 N N . TYR B 1 125 ? -0.137 -2.914 -5.633 1 98.81 125 TYR B N 1
ATOM 2897 C CA . TYR B 1 125 ? 1.122 -3.643 -5.535 1 98.81 125 TYR B CA 1
ATOM 2898 C C . TYR B 1 125 ? 2.277 -2.812 -6.078 1 98.81 125 TYR B C 1
ATOM 2900 O O . TYR B 1 125 ? 3.293 -2.631 -5.402 1 98.81 125 TYR B O 1
ATOM 2908 N N . ILE B 1 126 ? 2.094 -2.279 -7.273 1 98.81 126 ILE B N 1
ATOM 2909 C CA . ILE B 1 126 ? 3.15 -1.54 -7.957 1 98.81 126 ILE B CA 1
ATOM 2910 C C . ILE B 1 126 ? 3.457 -0.253 -7.191 1 98.81 126 ILE B C 1
ATOM 2912 O O . ILE B 1 126 ? 4.617 0.046 -6.906 1 98.81 126 ILE B O 1
ATOM 2916 N N . ALA B 1 127 ? 2.441 0.463 -6.812 1 98.75 127 ALA B N 1
ATOM 2917 C CA . ALA B 1 127 ? 2.637 1.755 -6.16 1 98.75 127 ALA B CA 1
ATOM 2918 C C . ALA B 1 127 ? 3.309 1.585 -4.801 1 98.75 127 ALA B C 1
ATOM 2920 O O . ALA B 1 127 ? 4.188 2.367 -4.434 1 98.75 127 ALA B O 1
ATOM 2921 N N . TRP B 1 128 ? 2.904 0.576 -4.012 1 98.81 128 TRP B N 1
ATOM 2922 C CA . TRP B 1 128 ? 3.516 0.302 -2.713 1 98.81 128 TRP B CA 1
ATOM 2923 C C . TRP B 1 128 ? 5.004 0.001 -2.865 1 98.81 128 TRP B C 1
ATOM 2925 O O . TRP B 1 128 ? 5.836 0.585 -2.168 1 98.81 128 TRP B O 1
ATOM 2935 N N . ASN B 1 129 ? 5.312 -0.859 -3.783 1 98.88 129 ASN B N 1
ATOM 2936 C CA . ASN B 1 129 ? 6.703 -1.28 -3.916 1 98.88 129 ASN B CA 1
ATOM 2937 C C . ASN B 1 129 ? 7.562 -0.186 -4.543 1 98.88 129 ASN B C 1
ATOM 2939 O O . ASN B 1 129 ? 8.742 -0.053 -4.215 1 98.88 129 ASN B O 1
ATOM 2943 N N . ARG B 1 130 ? 6.992 0.632 -5.426 1 98.31 130 ARG B N 1
ATOM 2944 C CA . ARG B 1 130 ? 7.734 1.783 -5.93 1 98.31 130 ARG B CA 1
ATOM 2945 C C . ARG B 1 130 ? 8 2.791 -4.816 1 98.31 130 ARG B C 1
ATOM 2947 O O . ARG B 1 130 ? 9.086 3.377 -4.746 1 98.31 130 ARG B O 1
ATOM 2954 N N . TYR B 1 131 ? 7.051 3.01 -3.984 1 98.38 131 TYR B N 1
ATOM 2955 C CA . TYR B 1 131 ? 7.254 3.891 -2.84 1 98.38 131 TYR B CA 1
ATOM 2956 C C . TYR B 1 131 ? 8.406 3.395 -1.969 1 98.38 131 TYR B C 1
ATOM 2958 O O . TYR B 1 131 ? 9.305 4.164 -1.624 1 98.38 131 TYR B O 1
ATOM 2966 N N . THR B 1 132 ? 8.383 2.078 -1.617 1 98.06 132 THR B N 1
ATOM 2967 C CA . THR B 1 132 ? 9.438 1.566 -0.755 1 98.06 132 THR B CA 1
ATOM 2968 C C . THR B 1 132 ? 10.797 1.682 -1.441 1 98.06 132 THR B C 1
ATOM 2970 O O . THR B 1 132 ? 11.797 2.035 -0.806 1 98.06 132 THR B O 1
ATOM 2973 N N . ALA B 1 133 ? 10.82 1.475 -2.721 1 97.31 133 ALA B N 1
ATOM 2974 C CA . ALA B 1 133 ? 12.078 1.503 -3.473 1 97.31 133 ALA B CA 1
ATOM 2975 C C . ALA B 1 133 ? 12.617 2.926 -3.58 1 97.31 133 ALA B C 1
ATOM 2977 O O . ALA B 1 133 ? 13.82 3.15 -3.428 1 97.31 133 ALA B O 1
ATOM 2978 N N . LEU B 1 134 ? 11.75 3.873 -3.75 1 95.69 134 LEU B N 1
ATOM 2979 C CA . LEU B 1 134 ? 12.188 5.203 -4.148 1 95.69 134 LEU B CA 1
ATOM 2980 C C . LEU B 1 134 ? 12.258 6.141 -2.947 1 95.69 134 LEU B C 1
ATOM 2982 O O . LEU B 1 134 ? 13.055 7.074 -2.926 1 95.69 134 LEU B O 1
ATOM 2986 N N . ALA B 1 135 ? 11.375 5.863 -1.984 1 95.44 135 ALA B N 1
ATOM 2987 C CA . ALA B 1 135 ? 11.242 6.891 -0.953 1 95.44 135 ALA B CA 1
ATOM 2988 C C . ALA B 1 135 ? 11.18 6.266 0.438 1 95.44 135 ALA B C 1
ATOM 2990 O O . ALA B 1 135 ? 11.445 6.93 1.439 1 95.44 135 ALA B O 1
ATOM 2991 N N . GLY B 1 136 ? 10.758 5.008 0.498 1 96.38 136 GLY B N 1
ATOM 2992 C CA . GLY B 1 136 ? 10.672 4.301 1.766 1 96.38 136 GLY B CA 1
ATOM 2993 C C . GLY B 1 136 ? 11.922 3.516 2.102 1 96.38 136 GLY B C 1
ATOM 2994 O O . GLY B 1 136 ? 13.039 3.98 1.856 1 96.38 136 GLY B O 1
ATOM 2995 N N . ILE B 1 137 ? 11.719 2.4 2.746 1 96.5 137 ILE B N 1
ATOM 2996 C CA . ILE B 1 137 ? 12.812 1.492 3.072 1 96.5 137 ILE B CA 1
ATOM 2997 C C . ILE B 1 137 ? 12.961 0.446 1.97 1 96.5 137 ILE B C 1
ATOM 2999 O O . ILE B 1 137 ? 12.125 -0.449 1.837 1 96.5 137 ILE B O 1
ATOM 3003 N N . PRO B 1 138 ? 14.008 0.521 1.238 1 97.06 138 PRO B N 1
ATOM 3004 C CA . PRO B 1 138 ? 14.109 -0.332 0.053 1 97.06 138 PRO B CA 1
ATOM 3005 C C . PRO B 1 138 ? 14.109 -1.82 0.396 1 97.06 138 PRO B C 1
ATOM 3007 O O . PRO B 1 138 ? 13.648 -2.641 -0.4 1 97.06 138 PRO B O 1
ATOM 3010 N N . LEU B 1 139 ? 14.531 -2.256 1.615 1 97.62 139 LEU B N 1
ATOM 3011 C CA . LEU B 1 139 ? 14.586 -3.652 2.035 1 97.62 139 LEU B CA 1
ATOM 3012 C C . LEU B 1 139 ? 13.18 -4.223 2.207 1 97.62 139 LEU B C 1
ATOM 3014 O O . LEU B 1 139 ? 13.008 -5.438 2.297 1 97.62 139 LEU B O 1
ATOM 3018 N N . ALA B 1 140 ? 12.188 -3.367 2.252 1 98.31 140 ALA B N 1
ATOM 3019 C CA . ALA B 1 140 ? 10.805 -3.811 2.432 1 98.31 140 ALA B CA 1
ATOM 3020 C C . ALA B 1 140 ? 10.398 -4.801 1.343 1 98.31 140 ALA B C 1
ATOM 3022 O O . ALA B 1 140 ? 9.578 -5.691 1.577 1 98.31 140 ALA B O 1
ATOM 3023 N N . PHE B 1 141 ? 11.023 -4.672 0.201 1 98.12 141 PHE B N 1
ATOM 3024 C CA . PHE B 1 141 ? 10.68 -5.543 -0.917 1 98.12 141 PHE B CA 1
ATOM 3025 C C . PHE B 1 141 ? 10.984 -6.996 -0.583 1 98.12 141 PHE B C 1
ATOM 3027 O O . PHE B 1 141 ? 10.336 -7.906 -1.105 1 98.12 141 PHE B O 1
ATOM 3034 N N . LEU B 1 142 ? 11.945 -7.234 0.287 1 97.5 142 LEU B N 1
ATOM 3035 C CA . LEU B 1 142 ? 12.273 -8.602 0.68 1 97.5 142 LEU B CA 1
ATOM 3036 C C . LEU B 1 142 ? 11.078 -9.266 1.359 1 97.5 142 LEU B C 1
ATOM 3038 O O . LEU B 1 142 ? 10.875 -10.477 1.222 1 97.5 142 LEU B O 1
ATOM 3042 N N . GLY B 1 143 ? 10.273 -8.508 2.125 1 98.12 143 GLY B N 1
ATOM 3043 C CA . GLY B 1 143 ? 9.047 -9.047 2.688 1 98.12 143 GLY B CA 1
ATOM 3044 C C . GLY B 1 143 ? 8.047 -9.484 1.633 1 98.12 143 GLY B C 1
ATOM 3045 O O . GLY B 1 143 ? 7.453 -10.555 1.737 1 98.12 143 GLY B O 1
ATOM 3046 N N . THR B 1 144 ? 7.855 -8.641 0.613 1 98.5 144 THR B N 1
ATOM 3047 C CA . THR B 1 144 ? 7.008 -8.953 -0.53 1 98.5 144 THR B CA 1
ATOM 3048 C C . THR B 1 144 ? 7.496 -10.211 -1.239 1 98.5 144 THR B C 1
ATOM 3050 O O . THR B 1 144 ? 6.719 -11.133 -1.485 1 98.5 144 THR B O 1
ATOM 3053 N N . ALA B 1 145 ? 8.797 -10.258 -1.522 1 96.81 145 ALA B N 1
ATOM 3054 C CA . ALA B 1 145 ? 9.391 -11.391 -2.23 1 96.81 145 ALA B CA 1
ATOM 3055 C C . ALA B 1 145 ? 9.211 -12.688 -1.444 1 96.81 145 ALA B C 1
ATOM 3057 O O . ALA B 1 145 ? 8.914 -13.734 -2.021 1 96.81 145 ALA B O 1
ATOM 3058 N N . TYR B 1 146 ? 9.352 -12.633 -0.192 1 96.62 146 TYR B N 1
ATOM 3059 C CA . TYR B 1 146 ? 9.281 -13.828 0.643 1 96.62 146 TYR B CA 1
ATOM 3060 C C . TYR B 1 146 ? 7.902 -14.469 0.558 1 96.62 146 TYR B C 1
ATOM 3062 O O . TYR B 1 146 ? 7.785 -15.672 0.339 1 96.62 146 TYR B O 1
ATOM 3070 N N . VAL B 1 147 ? 6.855 -13.688 0.732 1 97.75 147 VAL B N 1
ATOM 3071 C CA . VAL B 1 147 ? 5.508 -14.25 0.766 1 97.75 147 VAL B CA 1
ATOM 3072 C C . VAL B 1 147 ? 5.145 -14.797 -0.611 1 97.75 147 VAL B C 1
ATOM 3074 O O . VAL B 1 147 ? 4.484 -15.836 -0.716 1 97.75 147 VAL B O 1
ATOM 3077 N N . LEU B 1 148 ? 5.574 -14.133 -1.694 1 97.06 148 LEU B N 1
ATOM 3078 C CA . LEU B 1 148 ? 5.238 -14.578 -3.043 1 97.06 148 LEU B CA 1
ATOM 3079 C C . LEU B 1 148 ? 6.035 -15.828 -3.414 1 97.06 148 LEU B C 1
ATOM 3081 O O . LEU B 1 148 ? 5.504 -16.734 -4.059 1 97.06 148 LEU B O 1
ATOM 3085 N N . GLU B 1 149 ? 7.324 -15.875 -3.039 1 95 149 GLU B N 1
ATOM 3086 C CA . GLU B 1 149 ? 8.125 -17.062 -3.295 1 95 149 GLU B CA 1
ATOM 3087 C C . GLU B 1 149 ? 7.602 -18.266 -2.512 1 95 149 GLU B C 1
ATOM 3089 O O . GLU B 1 149 ? 7.586 -19.391 -3.02 1 95 149 GLU B O 1
ATOM 3094 N N . TYR B 1 150 ? 7.281 -18.016 -1.263 1 95.62 150 TYR B N 1
ATOM 3095 C CA . TYR B 1 150 ? 6.684 -19.062 -0.45 1 95.62 150 TYR B CA 1
ATOM 3096 C C . TYR B 1 150 ? 5.438 -19.641 -1.119 1 95.62 150 TYR B C 1
ATOM 3098 O O . TYR B 1 150 ? 5.277 -20.859 -1.217 1 95.62 150 TYR B O 1
ATOM 3106 N N . LEU B 1 151 ? 4.531 -18.766 -1.563 1 96.94 151 LEU B N 1
ATOM 3107 C CA . LEU B 1 151 ? 3.322 -19.172 -2.266 1 96.94 151 LEU B CA 1
ATOM 3108 C C . LEU B 1 151 ? 3.664 -20.031 -3.48 1 96.94 151 LEU B C 1
ATOM 3110 O O . LEU B 1 151 ? 3.084 -21.109 -3.672 1 96.94 151 LEU B O 1
ATOM 3114 N N . ALA B 1 152 ? 4.578 -19.578 -4.312 1 95.44 152 ALA B N 1
ATOM 3115 C CA . ALA B 1 152 ? 4.93 -20.266 -5.551 1 95.44 152 ALA B CA 1
ATOM 3116 C C . ALA B 1 152 ? 5.461 -21.672 -5.27 1 95.44 152 ALA B C 1
ATOM 3118 O O . ALA B 1 152 ? 4.996 -22.641 -5.859 1 95.44 152 ALA B O 1
ATOM 3119 N N . VAL B 1 153 ? 6.355 -21.781 -4.348 1 93.31 153 VAL B N 1
ATOM 3120 C CA . VAL B 1 153 ? 7.023 -23.047 -4.062 1 93.31 153 VAL B CA 1
ATOM 3121 C C . VAL B 1 153 ? 6.023 -24.031 -3.469 1 93.31 153 VAL B C 1
ATOM 3123 O O . VAL B 1 153 ? 6.086 -25.234 -3.752 1 93.31 153 VAL B O 1
ATOM 3126 N N . HIS B 1 154 ? 5.078 -23.562 -2.754 1 94 154 HIS B N 1
ATOM 3127 C CA . HIS B 1 154 ? 4.211 -24.453 -1.998 1 94 154 HIS B CA 1
ATOM 3128 C C . HIS B 1 154 ? 2.953 -24.797 -2.787 1 94 154 HIS B C 1
ATOM 3130 O O . HIS B 1 154 ? 2.299 -25.812 -2.51 1 94 154 HIS B O 1
ATOM 3136 N N . ARG B 1 155 ? 2.65 -23.969 -3.793 1 96.19 155 ARG B N 1
ATOM 3137 C CA . ARG B 1 155 ? 1.339 -24.219 -4.383 1 96.19 155 ARG B CA 1
ATOM 3138 C C . ARG B 1 155 ? 1.437 -24.359 -5.895 1 96.19 155 ARG B C 1
ATOM 3140 O O . ARG B 1 155 ? 0.598 -25.016 -6.516 1 96.19 155 ARG B O 1
ATOM 3147 N N . ALA B 1 156 ? 2.426 -23.844 -6.543 1 96.38 156 ALA B N 1
ATOM 3148 C CA . ALA B 1 156 ? 2.475 -23.812 -8 1 96.38 156 ALA B CA 1
ATOM 3149 C C . ALA B 1 156 ? 2.611 -25.219 -8.57 1 96.38 156 ALA B C 1
ATOM 3151 O O . ALA B 1 156 ? 1.895 -25.594 -9.508 1 96.38 156 ALA B O 1
ATOM 3152 N N . PRO B 1 157 ? 3.523 -26.109 -8.008 1 95.62 157 PRO B N 1
ATOM 3153 C CA . PRO B 1 157 ? 3.678 -27.438 -8.594 1 95.62 157 PRO B CA 1
ATOM 3154 C C . PRO B 1 157 ? 2.389 -28.25 -8.547 1 95.62 157 PRO B C 1
ATOM 3156 O O . PRO B 1 157 ? 2.002 -28.859 -9.555 1 95.62 157 PRO B O 1
ATOM 3159 N N . GLN B 1 158 ? 1.689 -28.188 -7.473 1 96.06 158 GLN B N 1
ATOM 3160 C CA . GLN B 1 158 ? 0.442 -28.938 -7.344 1 96.06 158 GLN B CA 1
ATOM 3161 C C . GLN B 1 158 ? -0.642 -28.359 -8.25 1 96.06 158 GLN B C 1
ATOM 3163 O O . GLN B 1 158 ? -1.429 -29.109 -8.836 1 96.06 158 GLN B O 1
ATOM 3168 N N . ALA B 1 159 ? -0.734 -27.078 -8.32 1 97.5 159 ALA B N 1
ATOM 3169 C CA . ALA B 1 159 ? -1.711 -26.438 -9.203 1 97.5 159 ALA B CA 1
ATOM 3170 C C . ALA B 1 159 ? -1.5 -26.859 -10.648 1 97.5 159 ALA B C 1
ATOM 3172 O O . ALA B 1 159 ? -2.459 -27.188 -11.359 1 97.5 159 ALA B O 1
ATOM 3173 N N . VAL B 1 160 ? -0.231 -26.875 -11.086 1 97.81 160 VAL B N 1
ATOM 3174 C CA . VAL B 1 160 ? 0.097 -27.266 -12.453 1 97.81 160 VAL B CA 1
ATOM 3175 C C . VAL B 1 160 ? -0.359 -28.703 -12.695 1 97.81 160 VAL B C 1
ATOM 3177 O O . VAL B 1 160 ? -1.026 -29 -13.688 1 97.81 160 VAL B O 1
ATOM 3180 N N . GLU B 1 161 ? 0.001 -29.562 -11.773 1 98 161 GLU B N 1
ATOM 3181 C CA . GLU B 1 161 ? -0.375 -30.969 -11.891 1 98 161 GLU B CA 1
ATOM 3182 C C . GLU B 1 161 ? -1.887 -31.125 -12.039 1 98 161 GLU B C 1
ATOM 3184 O O . GLU B 1 161 ? -2.359 -31.844 -12.922 1 98 161 GLU B O 1
ATOM 3189 N N . ARG B 1 162 ? -2.613 -30.422 -11.258 1 98.44 162 ARG B N 1
ATOM 3190 C CA . ARG B 1 162 ? -4.066 -30.547 -11.234 1 98.44 162 ARG B CA 1
ATOM 3191 C C . ARG B 1 162 ? -4.699 -29.906 -12.461 1 98.44 162 ARG B C 1
ATOM 3193 O O . ARG B 1 162 ? -5.695 -30.406 -12.992 1 98.44 162 ARG B O 1
ATOM 3200 N N . LEU B 1 163 ? -4.188 -28.797 -12.922 1 98.31 163 LEU B N 1
ATOM 3201 C CA . LEU B 1 163 ? -4.66 -28.156 -14.148 1 98.31 163 LEU B CA 1
ATOM 3202 C C . LEU B 1 163 ? -4.492 -29.094 -15.336 1 98.31 163 LEU B C 1
ATOM 3204 O O . LEU B 1 163 ? -5.406 -29.219 -16.156 1 98.31 163 LEU B O 1
ATOM 3208 N N . LEU B 1 164 ? -3.322 -29.734 -15.406 1 98.25 164 LEU B N 1
ATOM 3209 C CA . LEU B 1 164 ? -3.01 -30.625 -16.516 1 98.25 164 LEU B CA 1
ATOM 3210 C C . LEU B 1 164 ? -3.865 -31.891 -16.469 1 98.25 164 LEU B C 1
ATOM 3212 O O . LEU B 1 164 ? -4.25 -32.438 -17.5 1 98.25 164 LEU B O 1
ATOM 3216 N N . LYS B 1 165 ? -4.125 -32.312 -15.281 1 98.25 165 LYS B N 1
ATOM 3217 C CA . LYS B 1 165 ? -4.969 -33.5 -15.117 1 98.25 165 LYS B CA 1
ATOM 3218 C C . LYS B 1 165 ? -6.414 -33.219 -15.492 1 98.25 165 LYS B C 1
ATOM 3220 O O . LYS B 1 165 ? -7.078 -34.031 -16.141 1 98.25 165 LYS B O 1
ATOM 3225 N N . ALA B 1 166 ? -6.938 -32.031 -15.094 1 97.31 166 ALA B N 1
ATOM 3226 C CA . ALA B 1 166 ? -8.328 -31.656 -15.32 1 97.31 166 ALA B CA 1
ATOM 3227 C C . ALA B 1 166 ? -8.586 -31.375 -16.797 1 97.31 166 ALA B C 1
ATOM 3229 O O . ALA B 1 166 ? -9.656 -31.688 -17.328 1 97.31 166 ALA B O 1
ATOM 3230 N N . ARG B 1 167 ? -7.676 -30.703 -17.484 1 94.69 167 ARG B N 1
ATOM 3231 C CA . ARG B 1 167 ? -7.73 -30.375 -18.906 1 94.69 167 ARG B CA 1
ATOM 3232 C C . ARG B 1 167 ? -9.016 -29.641 -19.25 1 94.69 167 ARG B C 1
ATOM 3234 O O . ARG B 1 167 ? -9.609 -29.875 -20.297 1 94.69 167 ARG B O 1
ATOM 3241 N N . ASN B 1 168 ? -9.445 -28.781 -18.344 1 95.25 168 ASN B N 1
ATOM 3242 C CA . ASN B 1 168 ? -10.656 -28 -18.562 1 95.25 168 ASN B CA 1
ATOM 3243 C C . ASN B 1 168 ? -10.406 -26.812 -19.484 1 95.25 168 ASN B C 1
ATOM 3245 O O . ASN B 1 168 ? -11.352 -26.203 -20 1 95.25 168 ASN B O 1
ATOM 3249 N N . ILE B 1 169 ? -9.234 -26.453 -19.703 1 98.06 169 ILE B N 1
ATOM 3250 C CA . ILE B 1 169 ? -8.844 -25.297 -20.5 1 98.06 169 ILE B CA 1
ATOM 3251 C C . ILE B 1 169 ? -8.117 -25.75 -21.75 1 98.06 169 ILE B C 1
ATOM 3253 O O . ILE B 1 169 ? -7.086 -26.422 -21.688 1 98.06 169 ILE B O 1
ATOM 3257 N N . PRO B 1 170 ? -8.688 -25.391 -22.922 1 96.44 170 PRO B N 1
ATOM 3258 C CA . PRO B 1 170 ? -7.984 -25.75 -24.156 1 96.44 170 PRO B CA 1
ATOM 3259 C C . PRO B 1 170 ? -6.527 -25.281 -24.156 1 96.44 170 PRO B C 1
ATOM 3261 O O . PRO B 1 170 ? -6.234 -24.156 -23.75 1 96.44 170 PRO B O 1
ATOM 3264 N N . ASN B 1 171 ? -5.57 -26.125 -24.547 1 97.5 171 ASN B N 1
ATOM 3265 C CA . ASN B 1 171 ? -4.145 -25.859 -24.688 1 97.5 171 ASN B CA 1
ATOM 3266 C C . ASN B 1 171 ? -3.486 -25.625 -23.328 1 97.5 171 ASN B C 1
ATOM 3268 O O . ASN B 1 171 ? -2.426 -25 -23.25 1 97.5 171 ASN B O 1
ATOM 3272 N N . ILE B 1 172 ? -4.102 -26.062 -22.234 1 98.56 172 ILE B N 1
ATOM 3273 C CA . ILE B 1 172 ? -3.576 -25.797 -20.891 1 98.56 172 ILE B CA 1
ATOM 3274 C C . ILE B 1 172 ? -2.154 -26.344 -20.781 1 98.56 172 ILE B C 1
ATOM 3276 O O . ILE B 1 172 ? -1.312 -25.766 -20.094 1 98.56 172 ILE B O 1
ATOM 3280 N N . HIS B 1 173 ? -1.8 -27.406 -21.438 1 98.06 173 HIS B N 1
ATOM 3281 C CA . HIS B 1 173 ? -0.484 -28.031 -21.359 1 98.06 173 HIS B CA 1
ATOM 3282 C C . HIS B 1 173 ? 0.605 -27.094 -21.859 1 98.06 173 HIS B C 1
ATOM 3284 O O . HIS B 1 173 ? 1.782 -27.266 -21.531 1 98.06 173 HIS B O 1
ATOM 3290 N N . LYS B 1 174 ? 0.261 -25.984 -22.594 1 98.38 174 LYS B N 1
ATOM 3291 C CA . LYS B 1 174 ? 1.213 -25.016 -23.109 1 98.38 174 LYS B CA 1
ATOM 3292 C C . LYS B 1 174 ? 1.099 -23.688 -22.375 1 98.38 174 LYS B C 1
ATOM 3294 O O . LYS B 1 174 ? 1.734 -22.703 -22.75 1 98.38 174 LYS B O 1
ATOM 3299 N N . ALA B 1 175 ? 0.207 -23.672 -21.422 1 98.69 175 ALA B N 1
ATOM 3300 C CA . ALA B 1 175 ? -0.102 -22.391 -20.797 1 98.69 175 ALA B CA 1
ATOM 3301 C C . ALA B 1 175 ? 0.15 -22.453 -19.297 1 98.69 175 ALA B C 1
ATOM 3303 O O . ALA B 1 175 ? -0.573 -21.828 -18.516 1 98.69 175 ALA B O 1
ATOM 3304 N N . VAL B 1 176 ? 1.118 -23.266 -18.828 1 98.5 176 VAL B N 1
ATOM 3305 C CA . VAL B 1 176 ? 1.444 -23.359 -17.406 1 98.5 176 VAL B CA 1
ATOM 3306 C C . VAL B 1 176 ? 2.93 -23.078 -17.203 1 98.5 176 VAL B C 1
ATOM 3308 O O . VAL B 1 176 ? 3.494 -23.406 -16.156 1 98.5 176 VAL B O 1
ATOM 3311 N N . THR B 1 177 ? 3.631 -22.469 -18.156 1 97.69 177 THR B N 1
ATOM 3312 C CA . THR B 1 177 ? 5.07 -22.234 -18.125 1 97.69 177 THR B CA 1
ATOM 3313 C C . THR B 1 177 ? 5.449 -21.359 -16.938 1 97.69 177 THR B C 1
ATOM 3315 O O . THR B 1 177 ? 6.41 -21.656 -16.219 1 97.69 177 THR B O 1
ATOM 3318 N N . PHE B 1 178 ? 4.773 -20.312 -16.703 1 97.56 178 PHE B N 1
ATOM 3319 C CA . PHE B 1 178 ? 5.051 -19.406 -15.594 1 97.56 178 PHE B CA 1
ATOM 3320 C C . PHE B 1 178 ? 4.961 -20.141 -14.266 1 97.56 178 PHE B C 1
ATOM 3322 O O . PHE B 1 178 ? 5.855 -20.031 -13.422 1 97.56 178 PHE B O 1
ATOM 3329 N N . LEU B 1 179 ? 3.812 -20.875 -14.047 1 97.19 179 LEU B N 1
ATOM 3330 C CA . LEU B 1 179 ? 3.605 -21.594 -12.797 1 97.19 179 LEU B CA 1
ATOM 3331 C C . LEU B 1 179 ? 4.672 -22.656 -12.602 1 97.19 179 LEU B C 1
ATOM 3333 O O . LEU B 1 179 ? 5.234 -22.781 -11.508 1 97.19 179 LEU B O 1
ATOM 3337 N N . ARG B 1 180 ? 4.996 -23.359 -13.664 1 95 180 ARG B N 1
ATOM 3338 C CA . ARG B 1 180 ? 6.02 -24.391 -13.602 1 95 180 ARG B CA 1
ATOM 3339 C C . ARG B 1 180 ? 7.383 -23.812 -13.258 1 95 180 ARG B C 1
ATOM 3341 O O . ARG B 1 180 ? 8.094 -24.344 -12.406 1 95 180 ARG B O 1
ATOM 3348 N N . GLY B 1 181 ? 7.715 -22.766 -13.914 1 92.06 181 GLY B N 1
ATOM 3349 C CA . GLY B 1 181 ? 9 -22.125 -13.695 1 92.06 181 GLY B CA 1
ATOM 3350 C C . GLY B 1 181 ? 9.188 -21.641 -12.273 1 92.06 181 GLY B C 1
ATOM 3351 O O . GLY B 1 181 ? 10.281 -21.734 -11.711 1 92.06 181 GLY B O 1
ATOM 3352 N N . HIS B 1 182 ? 8.25 -21.125 -11.609 1 88.75 182 HIS B N 1
ATOM 3353 C CA . HIS B 1 182 ? 8.336 -20.594 -10.258 1 88.75 182 HIS B CA 1
ATOM 3354 C C . HIS B 1 182 ? 8.195 -21.688 -9.211 1 88.75 182 HIS B C 1
ATOM 3356 O O . HIS B 1 182 ? 8.703 -21.562 -8.094 1 88.75 182 HIS B O 1
ATOM 3362 N N . GLY B 1 183 ? 7.516 -22.719 -9.609 1 85.81 183 GLY B N 1
ATOM 3363 C CA . GLY B 1 183 ? 7.406 -23.859 -8.703 1 85.81 183 GLY B CA 1
ATOM 3364 C C . GLY B 1 183 ? 8.68 -24.672 -8.609 1 85.81 183 GLY B C 1
ATOM 3365 O O . GLY B 1 183 ? 8.93 -25.328 -7.598 1 85.81 183 GLY B O 1
ATOM 3366 N N . GLU B 1 184 ? 9.297 -24.797 -9.742 1 74.19 184 GLU B N 1
ATOM 3367 C CA . GLU B 1 184 ? 10.5 -25.625 -9.805 1 74.19 184 GLU B CA 1
ATOM 3368 C C . GLU B 1 184 ? 11.695 -24.906 -9.203 1 74.19 184 GLU B C 1
ATOM 3370 O O . GLU B 1 184 ? 12.758 -25.5 -9 1 74.19 184 GLU B O 1
ATOM 3375 N N . ALA B 1 185 ? 11.492 -23.562 -9.109 1 61.06 185 ALA B N 1
ATOM 3376 C CA . ALA B 1 185 ? 12.562 -22.875 -8.383 1 61.06 185 ALA B CA 1
ATOM 3377 C C . ALA B 1 185 ? 12.82 -23.547 -7.039 1 61.06 185 ALA B C 1
ATOM 3379 O O . ALA B 1 185 ? 11.883 -23.797 -6.273 1 61.06 185 ALA B O 1
ATOM 3380 N N . ASP B 1 186 ? 13.492 -24.578 -6.965 1 56.88 186 ASP B N 1
ATOM 3381 C CA . ASP B 1 186 ? 13.734 -25.484 -5.84 1 56.88 186 ASP B CA 1
ATOM 3382 C C . ASP B 1 186 ? 13.734 -24.719 -4.516 1 56.88 186 ASP B C 1
ATOM 3384 O O . ASP B 1 186 ? 13.859 -23.5 -4.5 1 56.88 186 ASP B O 1
ATOM 3388 N N . GLY B 1 187 ? 13.023 -25.312 -3.447 1 64.88 187 GLY B N 1
ATOM 3389 C CA . GLY B 1 187 ? 13.055 -24.875 -2.061 1 64.88 187 GLY B CA 1
ATOM 3390 C C . GLY B 1 187 ? 14.312 -24.094 -1.713 1 64.88 187 GLY B C 1
ATOM 3391 O O . GLY B 1 187 ? 14.383 -23.453 -0.665 1 64.88 187 GLY B O 1
ATOM 3392 N N . GLU B 1 188 ? 15.109 -23.922 -2.727 1 73.5 188 GLU B N 1
ATOM 3393 C CA . GLU B 1 188 ? 16.391 -23.25 -2.465 1 73.5 188 GLU B CA 1
ATOM 3394 C C . GLU B 1 188 ? 16.234 -21.734 -2.445 1 73.5 188 GLU B C 1
ATOM 3396 O O . GLU B 1 188 ? 16.875 -21.047 -1.646 1 73.5 188 GLU B O 1
ATOM 3401 N N . HIS B 1 189 ? 15.266 -21.234 -3.225 1 78.25 189 HIS B N 1
ATOM 3402 C CA . HIS B 1 189 ? 15.062 -19.797 -3.238 1 78.25 189 HIS B CA 1
ATOM 3403 C C . HIS B 1 189 ? 14.523 -19.297 -1.898 1 78.25 189 HIS B C 1
ATOM 3405 O O . HIS B 1 189 ? 15.016 -18.312 -1.352 1 78.25 189 HIS B O 1
ATOM 3411 N N . VAL B 1 190 ? 13.625 -20.047 -1.372 1 84.38 190 VAL B N 1
ATOM 3412 C CA . VAL B 1 190 ? 13.039 -19.641 -0.098 1 84.38 190 VAL B CA 1
ATOM 3413 C C . VAL B 1 190 ? 14.07 -19.797 1.018 1 84.38 190 VAL B C 1
ATOM 3415 O O . VAL B 1 190 ? 14.164 -18.953 1.905 1 84.38 190 VAL B O 1
ATOM 3418 N N . ALA B 1 191 ? 14.828 -20.828 0.927 1 86.31 191 ALA B N 1
ATOM 3419 C CA . ALA B 1 191 ? 15.859 -21.047 1.94 1 86.31 191 ALA B CA 1
ATOM 3420 C C . ALA B 1 191 ? 16.922 -19.953 1.898 1 86.31 191 ALA B C 1
ATOM 3422 O O . ALA B 1 191 ? 17.344 -19.453 2.943 1 86.31 191 ALA B O 1
ATOM 3423 N N . GLU B 1 192 ? 17.312 -19.609 0.735 1 87.5 192 GLU B N 1
ATOM 3424 C CA . GLU B 1 192 ? 18.281 -18.531 0.578 1 87.5 192 GLU B CA 1
ATOM 3425 C C . GLU B 1 192 ? 17.734 -17.203 1.1 1 87.5 192 GLU B C 1
ATOM 3427 O O . GLU B 1 192 ? 18.438 -16.469 1.795 1 87.5 192 GLU B O 1
ATOM 3432 N N . LEU B 1 193 ? 16.484 -16.938 0.759 1 90.5 193 LEU B N 1
ATOM 3433 C CA . LEU B 1 193 ? 15.844 -15.719 1.229 1 90.5 193 LEU B CA 1
ATOM 3434 C C . LEU B 1 193 ? 15.719 -15.719 2.75 1 90.5 193 LEU B C 1
ATOM 3436 O O . LEU B 1 193 ? 15.961 -14.703 3.4 1 90.5 193 LEU B O 1
ATOM 3440 N N . THR B 1 194 ? 15.414 -16.891 3.283 1 91.88 194 THR B N 1
ATOM 3441 C CA . THR B 1 194 ? 15.273 -17.016 4.73 1 91.88 194 THR B CA 1
ATOM 3442 C C . THR B 1 194 ? 16.594 -16.734 5.434 1 91.88 194 THR B C 1
ATOM 3444 O O . THR B 1 194 ? 16.625 -16.047 6.449 1 91.88 194 THR B O 1
ATOM 3447 N N . ARG B 1 195 ? 17.641 -17.234 4.906 1 92.06 195 ARG B N 1
ATOM 3448 C CA . ARG B 1 195 ? 18.969 -17 5.48 1 92.06 195 ARG B CA 1
ATOM 3449 C C . ARG B 1 195 ? 19.312 -15.516 5.445 1 92.06 195 ARG B C 1
ATOM 3451 O O . ARG B 1 195 ? 19.812 -14.969 6.43 1 92.06 195 ARG B O 1
ATOM 3458 N N . LEU B 1 196 ? 19.062 -14.938 4.309 1 93.06 196 LEU B N 1
ATOM 3459 C CA . LEU B 1 196 ? 19.312 -13.5 4.168 1 93.06 196 LEU B CA 1
ATOM 3460 C C . LEU B 1 196 ? 18.484 -12.711 5.18 1 93.06 196 LEU B C 1
ATOM 3462 O O . LEU B 1 196 ? 19.016 -11.844 5.879 1 93.06 196 LEU B O 1
ATOM 3466 N N . LEU B 1 197 ? 17.234 -13.031 5.293 1 95.44 197 LEU B N 1
ATOM 3467 C CA . LEU B 1 197 ? 16.312 -12.312 6.168 1 95.44 197 LEU B CA 1
ATOM 3468 C C . LEU B 1 197 ? 16.703 -12.492 7.633 1 95.44 197 LEU B C 1
ATOM 3470 O O . LEU B 1 197 ? 16.594 -11.555 8.422 1 95.44 197 LEU B O 1
ATOM 3474 N N . ARG B 1 198 ? 17.172 -13.641 8.016 1 93.5 198 ARG B N 1
ATOM 3475 C CA . ARG B 1 198 ? 17.578 -13.93 9.391 1 93.5 198 ARG B CA 1
ATOM 3476 C C . ARG B 1 198 ? 18.766 -13.07 9.805 1 93.5 198 ARG B C 1
ATOM 3478 O O . ARG B 1 198 ? 18.953 -12.789 10.992 1 93.5 198 ARG B O 1
ATOM 3485 N N . SER B 1 199 ? 19.516 -12.617 8.852 1 92.38 199 SER B N 1
ATOM 3486 C CA . SER B 1 199 ? 20.688 -11.812 9.148 1 92.38 199 SER B CA 1
ATOM 3487 C C . SER B 1 199 ? 20.312 -10.352 9.391 1 92.38 199 SER B C 1
ATOM 3489 O O . SER B 1 199 ? 21.141 -9.562 9.852 1 92.38 199 SER B O 1
ATOM 3491 N N . MET B 1 200 ? 19.125 -9.953 9.039 1 94.12 200 MET B N 1
ATOM 3492 C CA . MET B 1 200 ? 18.656 -8.578 9.227 1 94.12 200 MET B CA 1
ATOM 3493 C C . MET B 1 200 ? 18.328 -8.312 10.695 1 94.12 200 MET B C 1
ATOM 3495 O O . MET B 1 200 ? 17.391 -8.891 11.242 1 94.12 200 MET B O 1
ATOM 3499 N N . LYS B 1 201 ? 19.047 -7.273 11.32 1 93.94 201 LYS B N 1
ATOM 3500 C CA . LYS B 1 201 ? 18.922 -7.109 12.773 1 93.94 201 LYS B CA 1
ATOM 3501 C C . LYS B 1 201 ? 18.234 -5.797 13.117 1 93.94 201 LYS B C 1
ATOM 3503 O O . LYS B 1 201 ? 17.75 -5.629 14.242 1 93.94 201 LYS B O 1
ATOM 3508 N N . ASP B 1 202 ? 18.156 -4.852 12.211 1 95.25 202 ASP B N 1
ATOM 3509 C CA . ASP B 1 202 ? 17.562 -3.553 12.492 1 95.25 202 ASP B CA 1
ATOM 3510 C C . ASP B 1 202 ? 16.047 -3.666 12.625 1 95.25 202 ASP B C 1
ATOM 3512 O O . ASP B 1 202 ? 15.359 -4.043 11.68 1 95.25 202 ASP B O 1
ATOM 3516 N N . PRO B 1 203 ? 15.516 -3.312 13.828 1 95.88 203 PRO B N 1
ATOM 3517 C CA . PRO B 1 203 ? 14.07 -3.463 14.055 1 95.88 203 PRO B CA 1
ATOM 3518 C C . PRO B 1 203 ? 13.234 -2.633 13.078 1 95.88 203 PRO B C 1
ATOM 3520 O O . PRO B 1 203 ? 12.125 -3.035 12.719 1 95.88 203 PRO B O 1
ATOM 3523 N N . ARG B 1 204 ? 13.695 -1.52 12.656 1 94.94 204 ARG B N 1
ATOM 3524 C CA . ARG B 1 204 ? 12.969 -0.693 11.695 1 94.94 204 ARG B CA 1
ATOM 3525 C C . ARG B 1 204 ? 12.875 -1.387 10.344 1 94.94 204 ARG B C 1
ATOM 3527 O O . ARG B 1 204 ? 11.812 -1.378 9.711 1 94.94 204 ARG B O 1
ATOM 3534 N N . GLU B 1 205 ? 13.938 -1.97 9.961 1 96.69 205 GLU B N 1
ATOM 3535 C CA . GLU B 1 205 ? 13.953 -2.709 8.695 1 96.69 205 GLU B CA 1
ATOM 3536 C C . GLU B 1 205 ? 13.078 -3.961 8.781 1 96.69 205 GLU B C 1
ATOM 3538 O O . GLU B 1 205 ? 12.352 -4.281 7.844 1 96.69 205 GLU B O 1
ATOM 3543 N N . GLN B 1 206 ? 13.164 -4.641 9.938 1 97.88 206 GLN B N 1
ATOM 3544 C CA . GLN B 1 206 ? 12.312 -5.805 10.156 1 97.88 206 GLN B CA 1
ATOM 3545 C C . GLN B 1 206 ? 10.836 -5.426 10.07 1 97.88 206 GLN B C 1
ATOM 3547 O O . GLN B 1 206 ? 10.055 -6.105 9.398 1 97.88 206 GLN B O 1
ATOM 3552 N N . SER B 1 207 ? 10.469 -4.355 10.672 1 97.62 207 SER B N 1
ATOM 3553 C CA . SER B 1 207 ? 9.086 -3.889 10.656 1 97.62 207 SER B CA 1
ATOM 3554 C C . SER B 1 207 ? 8.648 -3.537 9.234 1 97.62 207 SER B C 1
ATOM 3556 O O . SER B 1 207 ? 7.504 -3.799 8.852 1 97.62 207 SER B O 1
ATOM 3558 N N . ALA B 1 208 ? 9.539 -2.961 8.453 1 98 208 ALA B N 1
ATOM 3559 C CA . ALA B 1 208 ? 9.227 -2.598 7.074 1 98 208 ALA B CA 1
ATOM 3560 C C . ALA B 1 208 ? 8.992 -3.84 6.219 1 98 208 ALA B C 1
ATOM 3562 O O . ALA B 1 208 ? 8.07 -3.869 5.398 1 98 208 ALA B O 1
ATOM 3563 N N . MET B 1 209 ? 9.812 -4.832 6.387 1 98.5 209 MET B N 1
ATOM 3564 C CA . MET B 1 209 ? 9.648 -6.074 5.641 1 98.5 209 MET B CA 1
ATOM 3565 C C . MET B 1 209 ? 8.367 -6.789 6.039 1 98.5 209 MET B C 1
ATOM 3567 O O . MET B 1 209 ? 7.652 -7.32 5.184 1 98.5 209 MET B O 1
ATOM 3571 N N . LEU B 1 210 ? 8.078 -6.762 7.324 1 98.56 210 LEU B N 1
ATOM 3572 C CA . LEU B 1 210 ? 6.848 -7.387 7.801 1 98.56 210 LEU B CA 1
ATOM 3573 C C . LEU B 1 210 ? 5.621 -6.656 7.262 1 98.56 210 LEU B C 1
ATOM 3575 O O . LEU B 1 210 ? 4.652 -7.293 6.836 1 98.56 210 LEU B O 1
ATOM 3579 N N . LEU B 1 211 ? 5.676 -5.371 7.273 1 98.69 211 LEU B N 1
ATOM 3580 C CA . LEU B 1 211 ? 4.562 -4.598 6.73 1 98.69 211 LEU B CA 1
ATOM 3581 C C . LEU B 1 211 ? 4.379 -4.887 5.242 1 98.69 211 LEU B C 1
ATOM 3583 O O . LEU B 1 211 ? 3.248 -5.039 4.773 1 98.69 211 LEU B O 1
ATOM 3587 N N . SER B 1 212 ? 5.484 -4.949 4.527 1 98.88 212 SER B N 1
ATOM 3588 C CA . SER B 1 212 ? 5.395 -5.219 3.096 1 98.88 212 SER B CA 1
ATOM 3589 C C . SER B 1 212 ? 4.828 -6.609 2.83 1 98.88 212 SER B C 1
ATOM 3591 O O . SER B 1 212 ? 4.039 -6.797 1.902 1 98.88 212 SER B O 1
ATOM 3593 N N . ALA B 1 213 ? 5.242 -7.582 3.662 1 98.81 213 ALA B N 1
ATOM 3594 C CA . ALA B 1 213 ? 4.691 -8.93 3.559 1 98.81 213 ALA B CA 1
ATOM 3595 C C . ALA B 1 213 ? 3.182 -8.922 3.779 1 98.81 213 ALA B C 1
ATOM 3597 O O . ALA B 1 213 ? 2.432 -9.5 2.988 1 98.81 213 ALA B O 1
ATOM 3598 N N . ARG B 1 214 ? 2.783 -8.273 4.801 1 98.69 214 ARG B N 1
ATOM 3599 C CA . ARG B 1 214 ? 1.367 -8.227 5.152 1 98.69 214 ARG B CA 1
ATOM 3600 C C . ARG B 1 214 ? 0.565 -7.484 4.09 1 98.69 214 ARG B C 1
ATOM 3602 O O . ARG B 1 214 ? -0.554 -7.879 3.758 1 98.69 214 ARG B O 1
ATOM 3609 N N . THR B 1 215 ? 1.065 -6.387 3.623 1 98.81 215 THR B N 1
ATOM 3610 C CA . THR B 1 215 ? 0.42 -5.613 2.568 1 98.81 215 THR B CA 1
ATOM 3611 C C . THR B 1 215 ? 0.276 -6.445 1.298 1 98.81 215 THR B C 1
ATOM 3613 O O . THR B 1 215 ? -0.794 -6.473 0.686 1 98.81 215 THR B O 1
ATOM 3616 N N . THR B 1 216 ? 1.332 -7.145 0.956 1 98.88 216 THR B N 1
ATOM 3617 C CA . THR B 1 216 ? 1.306 -7.996 -0.228 1 98.88 216 THR B CA 1
ATOM 3618 C C . THR B 1 216 ? 0.281 -9.117 -0.065 1 98.88 216 THR B C 1
ATOM 3620 O O . THR B 1 216 ? -0.48 -9.406 -0.99 1 98.88 216 THR B O 1
ATOM 3623 N N . ARG B 1 217 ? 0.282 -9.734 1.122 1 98.62 217 ARG B N 1
ATOM 3624 C CA . ARG B 1 217 ? -0.706 -10.773 1.394 1 98.62 217 ARG B CA 1
ATOM 3625 C C . ARG B 1 217 ? -2.121 -10.258 1.152 1 98.62 217 ARG B C 1
ATOM 3627 O O . ARG B 1 217 ? -2.934 -10.938 0.518 1 98.62 217 ARG B O 1
ATOM 3634 N N . SER B 1 218 ? -2.387 -9.078 1.66 1 98 218 SER B N 1
ATOM 3635 C CA . SER B 1 218 ? -3.711 -8.484 1.516 1 98 218 SER B CA 1
ATOM 3636 C C . SER B 1 218 ? -4.035 -8.203 0.053 1 98 218 SER B C 1
ATOM 3638 O O . SER B 1 218 ? -5.109 -8.562 -0.433 1 98 218 SER B O 1
ATOM 3640 N N . ILE B 1 219 ? -3.131 -7.613 -0.683 1 98.5 219 ILE B N 1
ATOM 3641 C CA . ILE B 1 219 ? -3.326 -7.141 -2.049 1 98.5 219 ILE B CA 1
ATOM 3642 C C . ILE B 1 219 ? -3.486 -8.328 -2.99 1 98.5 219 ILE B C 1
ATOM 3644 O O . ILE B 1 219 ? -4.273 -8.281 -3.938 1 98.5 219 ILE B O 1
ATOM 3648 N N . TYR B 1 220 ? -2.748 -9.375 -2.754 1 98.5 220 TYR B N 1
ATOM 3649 C CA . TYR B 1 220 ? -2.676 -10.5 -3.688 1 98.5 220 TYR B CA 1
ATOM 3650 C C . TYR B 1 220 ? -4.047 -11.133 -3.885 1 98.5 220 TYR B C 1
ATOM 3652 O O . TYR B 1 220 ? -4.363 -11.609 -4.977 1 98.5 220 TYR B O 1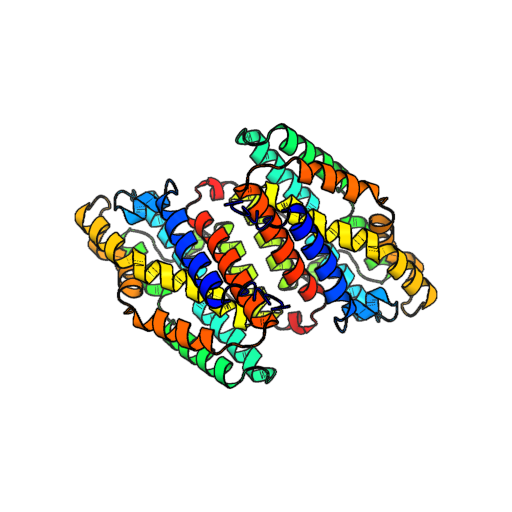
ATOM 3660 N N . LEU B 1 221 ? -4.875 -11.047 -2.869 1 96.06 221 LEU B N 1
ATOM 3661 C CA . LEU B 1 221 ? -6.219 -11.609 -2.969 1 96.06 221 LEU B CA 1
ATOM 3662 C C . LEU B 1 221 ? -7.031 -10.883 -4.039 1 96.06 221 LEU B C 1
ATOM 3664 O O . LEU B 1 221 ? -7.902 -11.484 -4.672 1 96.06 221 LEU B O 1
ATOM 3668 N N . GLY B 1 222 ? -6.699 -9.641 -4.215 1 95.81 222 GLY B N 1
ATOM 3669 C CA . GLY B 1 222 ? -7.43 -8.82 -5.16 1 95.81 222 GLY B CA 1
ATOM 3670 C C . GLY B 1 222 ? -7.184 -9.203 -6.609 1 95.81 222 GLY B C 1
ATOM 3671 O O . GLY B 1 222 ? -7.922 -8.789 -7.504 1 95.81 222 GLY B O 1
ATOM 3672 N N . LEU B 1 223 ? -6.207 -10.07 -6.883 1 95.62 223 LEU B N 1
ATOM 3673 C CA . LEU B 1 223 ? -5.945 -10.555 -8.234 1 95.62 223 LEU B CA 1
ATOM 3674 C C . LEU B 1 223 ? -7.094 -11.422 -8.734 1 95.62 223 LEU B C 1
ATOM 3676 O O . LEU B 1 223 ? -7.289 -11.562 -9.945 1 95.62 223 LEU B O 1
ATOM 3680 N N . PHE B 1 224 ? -7.805 -11.953 -7.789 1 94.69 224 PHE B N 1
ATOM 3681 C CA . PHE B 1 224 ? -8.852 -12.906 -8.133 1 94.69 224 PHE B CA 1
ATOM 3682 C C . PHE B 1 224 ? -10.234 -12.281 -7.977 1 94.69 224 PHE B C 1
ATOM 3684 O O . PHE B 1 224 ? -11.25 -12.969 -8.086 1 94.69 224 PHE B O 1
ATOM 3691 N N . SER B 1 225 ? -10.211 -10.977 -7.617 1 82.38 225 SER B N 1
ATOM 3692 C CA . SER B 1 225 ? -11.492 -10.297 -7.449 1 82.38 225 SER B CA 1
ATOM 3693 C C . SER B 1 225 ? -12.078 -9.891 -8.797 1 82.38 225 SER B C 1
ATOM 3695 O O . SER B 1 225 ? -11.359 -9.438 -9.688 1 82.38 225 SER B O 1
ATOM 3697 N N . SER B 1 226 ? -13.219 -10.297 -9.148 1 64.81 226 SER B N 1
ATOM 3698 C CA . SER B 1 226 ? -13.914 -10.031 -10.406 1 64.81 226 SER B CA 1
ATOM 3699 C C . SER B 1 226 ? -14.375 -8.578 -10.492 1 64.81 226 SER B C 1
ATOM 3701 O O . SER B 1 226 ? -14.75 -8.102 -11.57 1 64.81 226 SER B O 1
ATOM 3703 N N . ASP B 1 227 ? -14.484 -7.863 -9.422 1 56.03 227 ASP B N 1
ATOM 3704 C CA . ASP B 1 227 ? -15.188 -6.582 -9.398 1 56.03 227 ASP B CA 1
ATOM 3705 C C . ASP B 1 227 ? -14.375 -5.5 -10.102 1 56.03 227 ASP B C 1
ATOM 3707 O O . ASP B 1 227 ? -14.766 -4.332 -10.117 1 56.03 227 ASP B O 1
ATOM 3711 N N . ALA B 1 228 ? -13.133 -5.754 -10.508 1 50.5 228 ALA B N 1
ATOM 3712 C CA . ALA B 1 228 ? -12.258 -4.68 -10.969 1 50.5 228 ALA B CA 1
ATOM 3713 C C . ALA B 1 228 ? -12.875 -3.943 -12.156 1 50.5 228 ALA B C 1
ATOM 3715 O O . ALA B 1 228 ? -12.312 -2.967 -12.656 1 50.5 228 ALA B O 1
ATOM 3716 N N . ARG B 1 229 ? -13.789 -4.504 -12.867 1 43.12 229 ARG B N 1
ATOM 3717 C CA . ARG B 1 229 ? -14.156 -3.961 -14.172 1 43.12 229 ARG B CA 1
ATOM 3718 C C . ARG B 1 229 ? -14.695 -2.539 -14.039 1 43.12 229 ARG B C 1
ATOM 3720 O O . ARG B 1 229 ? -14.703 -1.779 -15.008 1 43.12 229 ARG B O 1
ATOM 3727 N N . ARG B 1 230 ? -15.43 -2.178 -12.969 1 44.09 230 ARG B N 1
ATOM 3728 C CA . ARG B 1 230 ? -16.281 -1.04 -13.281 1 44.09 230 ARG B CA 1
ATOM 3729 C C . ARG B 1 230 ? -15.688 0.258 -12.742 1 44.09 230 ARG B C 1
ATOM 3731 O O . ARG B 1 230 ? -16.422 1.113 -12.234 1 44.09 230 ARG B O 1
ATOM 3738 N N . ALA B 1 231 ? -14.43 0.164 -12.375 1 43.41 231 ALA B N 1
ATOM 3739 C CA . ALA B 1 231 ? -14.242 1.483 -11.781 1 43.41 231 ALA B CA 1
ATOM 3740 C C . ALA B 1 231 ? -14.227 2.572 -12.852 1 43.41 231 ALA B C 1
ATOM 3742 O O . ALA B 1 231 ? -13.453 2.502 -13.805 1 43.41 231 ALA B O 1
ATOM 3743 N N . PRO B 1 232 ? -15.086 3.529 -12.883 1 36.38 232 PRO B N 1
ATOM 3744 C CA . PRO B 1 232 ? -15.055 4.625 -13.852 1 36.38 232 PRO B CA 1
ATOM 3745 C C . PRO B 1 232 ? -13.805 5.488 -13.734 1 36.38 232 PRO B C 1
ATOM 3747 O O . PRO B 1 232 ? -13.258 5.641 -12.641 1 36.38 232 PRO B O 1
ATOM 3750 N N . GLU B 1 233 ? -12.961 5.43 -14.641 1 36.91 233 GLU B N 1
ATOM 3751 C CA . GLU B 1 233 ? -11.883 6.406 -14.695 1 36.91 233 GLU B CA 1
ATOM 3752 C C . GLU B 1 233 ? -12.367 7.785 -14.25 1 36.91 233 GLU B C 1
ATOM 3754 O O . GLU B 1 233 ? -13.344 8.312 -14.789 1 36.91 233 GLU B O 1
ATOM 3759 N N . HIS B 1 234 ? -12.352 8.047 -13.109 1 35.47 234 HIS B N 1
ATOM 3760 C CA . HIS B 1 234 ? -12.672 9.438 -12.812 1 35.47 234 HIS B CA 1
ATOM 3761 C C . HIS B 1 234 ? -11.867 10.391 -13.688 1 35.47 234 HIS B C 1
ATOM 3763 O O . HIS B 1 234 ? -10.633 10.398 -13.625 1 35.47 234 HIS B O 1
ATOM 3769 N N . THR B 1 235 ? -12.289 10.633 -14.844 1 31.22 235 THR B N 1
ATOM 3770 C CA . THR B 1 235 ? -11.742 11.672 -15.711 1 31.22 235 THR B CA 1
ATOM 3771 C C . THR B 1 235 ? -11.523 12.961 -14.93 1 31.22 235 THR B C 1
ATOM 3773 O O . THR B 1 235 ? -12.461 13.516 -14.344 1 31.22 235 THR B O 1
ATOM 3776 N N . THR B 1 236 ? -10.375 13.148 -14.375 1 34.91 236 THR B N 1
ATOM 3777 C CA . THR B 1 236 ? -9.969 14.484 -13.945 1 34.91 236 THR B CA 1
ATOM 3778 C C . THR B 1 236 ? -10.422 15.531 -14.953 1 34.91 236 THR B C 1
ATOM 3780 O O . THR B 1 236 ? -9.914 15.578 -16.078 1 34.91 236 THR B O 1
ATOM 3783 N N . SER B 1 237 ? -11.688 15.812 -15.109 1 27.8 237 SER B N 1
ATOM 3784 C CA . SER B 1 237 ? -11.906 17.109 -15.75 1 27.8 237 SER B CA 1
ATOM 3785 C C . SER B 1 237 ? -11.328 18.234 -14.906 1 27.8 237 SER B C 1
ATOM 3787 O O . SER B 1 237 ? -11.398 18.203 -13.68 1 27.8 237 SER B O 1
#

Foldseek 3Di:
DPPPPVPPPPPDLLVLLVVLLVVLLVVLCPQPQSVCLQQQNHALVLVLLLLLQCLLQLQCQLVLLQLQLVVCCVVVVCVPVSVVSNVVSVVSPCLSVLSQQLNVLLPDHPVNSVVVDHFPLSVLLNVVSVCCSHPNPSLLVLLLVLSVLSNLQVGLVSSLVSNVVVVNGPSSVRNSRSSVVSNPPPVVVNVVSSVVLSPDDDVVSSVSNSVSNNSNSVSVSCSSPPPRPDDPPPPPD/DPPPPVCPPPPDLLVLLVVLLVVLLVVLCPQPQSVCLQQQNHALVLVLLLLLQCLLQLQCQLVLLQLQLVVCCVVVVCPVVSVVSNVVSVVSPCLSVLSQQLNVLLPDHPVNSVVVDHFPLSVLLNVVSVCCSHPNPSLLVLLLVLSVLSNLQVGLVSSLVNNVVVVNGPSSVRNSRSSVVSNVPPVVVNVVSSVVLSVDDDVVSSVSNSVSNNSNSVSVSCSSPPPRPDDPPPPPD

Solvent-accessible surface area (backbone atoms only — not comparable to full-atom values): 24414 Å² total; per-residue (Å²): 133,84,77,74,74,71,71,74,72,71,76,54,69,64,58,54,45,50,47,42,26,52,45,37,50,54,53,39,60,70,31,85,56,47,26,24,48,51,64,16,68,41,49,53,68,60,48,49,50,39,45,47,44,48,31,67,49,48,59,43,51,32,58,47,28,38,47,18,12,51,46,26,44,74,71,59,82,36,44,70,57,11,50,52,28,41,52,48,19,62,70,50,56,64,56,38,51,32,34,50,50,18,38,42,52,67,73,39,50,71,66,55,49,60,69,70,54,74,42,46,25,44,46,20,52,52,26,43,51,48,16,22,29,62,58,54,56,41,68,18,53,56,21,35,49,47,32,53,48,47,41,28,49,74,40,23,51,57,17,51,53,31,33,60,71,56,58,69,31,81,56,45,87,59,41,43,54,43,44,48,56,48,21,61,47,49,78,54,59,56,51,53,49,48,55,56,54,69,68,62,76,53,66,70,56,51,51,39,14,45,49,32,22,48,49,42,44,60,34,56,58,30,63,59,46,78,65,54,74,72,67,71,74,75,70,85,118,135,83,76,75,74,71,71,77,71,72,74,54,68,63,58,55,45,50,46,43,24,52,46,37,49,55,52,37,60,70,31,86,56,48,26,24,48,50,63,17,67,43,50,54,68,60,50,50,50,40,45,47,46,47,32,66,47,49,59,43,50,32,59,47,28,36,45,19,11,50,47,24,44,72,71,59,81,37,43,70,58,12,51,50,29,40,53,48,18,61,70,51,56,64,56,37,52,33,34,50,49,17,38,41,52,68,73,40,51,70,66,55,49,62,67,69,52,74,43,45,25,45,46,20,52,51,27,44,51,48,16,24,30,62,58,54,56,41,68,17,52,56,20,35,50,48,32,53,49,48,41,27,47,73,41,23,52,56,16,50,54,30,33,57,70,56,58,69,30,80,57,45,86,58,41,44,52,42,45,47,57,48,20,60,47,49,77,56,59,54,51,52,51,47,56,57,55,69,67,62,78,53,65,69,57,51,51,39,14,45,49,31,22,48,51,41,44,60,36,58,57,30,63,58,46,79,63,54,76,69,67,72,75,75,69,84,120

Secondary structure (DSSP, 8-state):
------------HHHHHHHHHHHHHHHHHHSTTHHHHHHT---HHHHHHHHHHHHHHHTTHHHHHHHHHHHHHHHTSSHHHHHHHHHHHHHHTTHHHHHHHHHHHTT--HHHHHHH---HHHHHHHHHHHHHHHTS-TTHHHHHHHHHHHHHHHHHHHHHHHHHHH--STTGGGS-HHHHHHHSS-THHHHHHHHHHHT---HHHHHHHHHHHHHHHHHHGGGG-GGGGG-------/------------HHHHHHHHHHHHHHHHHHSTTHHHHHHT---HHHHHHHHHHHHHHHTTHHHHHHHHHHHHHHHTSSHHHHHHHHHHHHHHTTHHHHHHHHHHHTT--HHHHHHH---HHHHHHHHHHHHHHHTS-TTHHHHHHHHHHHHHHHHHHHHHHHHHHH--STTGGGS-HHHHHHHSS-THHHHHHHHHHHT---HHHHHHHHHHHHHHHHHHGGGG-GGGGG-------

pLDDT: mean 90.09, std 18.05, range [23.28, 98.88]

Organism: Cystobacter fuscus (strain ATCC 25194 / DSM 2262 / NBRC 100088 / M29) (NCBI:txid1242864)

InterPro domains:
  IPR016084 Haem oxygenase-like, multi-helical [G3DSA:1.20.910.10] (11-233)
  IPR016084 Haem oxygenase-like, multi-helical [SSF48613] (3-226)

Sequence (474 aa):
MHTQNGTQSRMDWMETLEHEARTLVEDLEVHPTARRLFDGSIDAASYTRYLVQAYHYVRWTTPLLMESGERMKRTGSHTALGELFLHKAAEERGHERWLLSDLRNLGWSAERVTAAGRCPAVNAYIAWNRYTALAGIPLAFLGTAYVLEYLAVHRAPQAVERLLKARNIPNIHKAVTFLRGHGEADGEHVAELTRLLRSMKDPREQSAMLLSARTTRSIYLGLFSSDARRAPEHTTSMHTQNGTQSRMDWMETLEHEARTLVEDLEVHPTARRLFDGSIDAASYTRYLVQAYHYVRWTTPLLMESGERMKRTGSHTALGELFLHKAAEERGHERWLLSDLRNLGWSAERVTAAGRCPAVNAYIAWNRYTALAGIPLAFLGTAYVLEYLAVHRAPQAVERLLKARNIPNIHKAVTFLRGHGEADGEHVAELTRLLRSMKDPREQSAMLLSARTTRSIYLGLFSSDARRAPEHTTS